Protein AF-0000000069428031 (afdb_homodimer)

pLDDT: mean 83.73, std 12.97, range [26.02, 97.75]

InterPro domains:
  IPR002048 EF-hand domain [PS50222] (59-94)
  IPR002048 EF-hand domain [PS50222] (95-130)
  IPR002048 EF-hand domain [SM00054] (27-55)
  IPR002048 EF-hand domain [SM00054] (63-91)
  IPR002048 EF-hand domain [SM00054] (99-127)
  IPR002048 EF-hand domain [cd00051] (31-86)
  IPR011992 EF-hand domain pair [SSF47473] (25-193)
  IPR018247 EF-Hand 1, calcium-binding site [PS00018] (72-84)
  IPR051581 Calcium-Binding Signalling family [PTHR34524] (12-194)

Organism: NCBI:txid2607531

Secondary structure (DSSP, 8-state):
-HHHHHHHHHHHHHHHHHTTGGGTHHHHHHHHHHH-TT-SSEE-HHHHHHHHHHTT----HHHHHHHHHHH-TT-SSSEEHHHHHHHHSPP--HHHHHHHHHHHHHH-TT-SSEE-HHHHHHHHHTS----HHHHTTSS-HHHHHHHHHHHHSPTT---S-EEHHHHHHHHHHHHTT---HHHHHHHHHHHTTPPP----/-HHHHHHHHHHHHHHHHHTTGGGTHHHHHHHHHHH-TT-SSEE-HHHHHHHHHHTT----HHHHHHHHHHH-TT-SSSEEHHHHHHHHSPP--HHHHHHHHHHHHHH-TT-SSEE-HHHHHHHHHTS----HHHHTTSS-HHHHHHHHHHHHSPTT---S-EEHHHHHHHHHHHHTT---HHHHHHHHHHHHTPPP----

Sequence (400 aa):
MEERAQKLIEFLRNECIKRGCTSGIKGLGLIFRSMDIDFSKRLCFDELKLGIQRYGIEISDSDLLILFNAIDIDNNKTIDFGEFMHKLRPPLTGIRLAVVKEAFQNLDVNNDTVIAVDDLKVFFANNAMEHPKYRSGEWTEEETLRNFLDGLDTPGCCDGKVTEEEFINYYAGVSATVEDSSYFDLMMRSTYKLPAKSTCMEERAQKLIEFLRNECIKRGCTSGIKGLGLIFRSMDIDFSKRLCFDELKLGIQRYGIEISDSDLLILFNAIDIDNNKTIDFGEFMHKLRPPLTGIRLAVVKEAFQNLDVNNDTVIAVDDLKVFFANNAMEHPKYRSGEWTEEETLRNFLDGLDTPGCCDGKVTEEEFINYYAGVSATVEDSSYFDLMMRSTYKLPAKSTC

Radius of gyration: 22.25 Å; Cα contacts (8 Å, |Δi|>4): 521; chains: 2; bounding box: 53×53×53 Å

Nearest PDB structures (foldseek):
  3e3r-assembly2_A-2  TM=5.924E-01  e=4.101E-12  Homo sapiens
  3e3r-assembly2_B  TM=5.518E-01  e=1.112E-11  Homo sapiens
  8g2z-assembly1_3C  TM=5.489E-01  e=3.370E-06  Tetrahymena thermophila CU428
  3dvk-assembly1_A  TM=4.492E-01  e=3.695E-05  Homo sapiens
  7vvd-assembly1_C  TM=4.413E-01  e=3.488E-04  Homo sapiens

Structure (mmCIF, N/CA/C/O backbone):
data_AF-0000000069428031-model_v1
#
loop_
_entity.id
_entity.type
_entity.pdbx_description
1 polymer 'Calcyphosin-like protein'
#
loop_
_atom_site.group_PDB
_atom_site.id
_atom_site.type_symbol
_atom_site.label_atom_id
_atom_site.label_alt_id
_atom_site.label_comp_id
_atom_site.label_asym_id
_atom_site.label_entity_id
_atom_site.label_seq_id
_atom_site.pdbx_PDB_ins_code
_atom_site.Cartn_x
_atom_site.Cartn_y
_atom_site.Cartn_z
_atom_site.occupancy
_atom_site.B_iso_or_equiv
_atom_site.auth_seq_id
_atom_site.auth_comp_id
_atom_site.auth_asym_id
_atom_site.auth_atom_id
_atom_site.pdbx_PDB_model_num
ATOM 1 N N . MET A 1 1 ? -12.969 3.996 28.688 1 53.69 1 MET A N 1
ATOM 2 C CA . MET A 1 1 ? -13.203 5.055 27.703 1 53.69 1 MET A CA 1
ATOM 3 C C . MET A 1 1 ? -12.219 4.957 26.547 1 53.69 1 MET A C 1
ATOM 5 O O . MET A 1 1 ? -12.617 5.035 25.391 1 53.69 1 MET A O 1
ATOM 9 N N . GLU A 1 2 ? -10.984 4.621 26.859 1 62.06 2 GLU A N 1
ATOM 10 C CA . GLU A 1 2 ? -9.93 4.527 25.859 1 62.06 2 GLU A CA 1
ATOM 11 C C . GLU A 1 2 ? -10.125 3.305 24.969 1 62.06 2 GLU A C 1
ATOM 13 O O . GLU A 1 2 ? -9.984 3.391 23.75 1 62.06 2 GLU A O 1
ATOM 18 N N . GLU A 1 3 ? -10.5 2.314 25.656 1 65.75 3 GLU A N 1
ATOM 19 C CA . GLU A 1 3 ? -10.719 1.09 24.906 1 65.75 3 GLU A CA 1
ATOM 20 C C . GLU A 1 3 ? -11.891 1.243 23.938 1 65.75 3 GLU A C 1
ATOM 22 O O . GLU A 1 3 ? -11.812 0.822 22.781 1 65.75 3 GLU A O 1
ATOM 27 N N . ARG A 1 4 ? -12.961 1.829 24.484 1 63.12 4 ARG A N 1
ATOM 28 C CA . ARG A 1 4 ? -14.133 2.061 23.641 1 63.12 4 ARG A CA 1
ATOM 29 C C . ARG A 1 4 ? -13.797 2.99 22.484 1 63.12 4 ARG A C 1
ATOM 31 O O . ARG A 1 4 ? -14.234 2.758 21.344 1 63.12 4 ARG A O 1
ATOM 38 N N . ALA A 1 5 ? -13.055 3.969 22.688 1 63.06 5 ALA A N 1
ATOM 39 C CA . ALA A 1 5 ? -12.602 4.898 21.656 1 63.06 5 ALA A CA 1
ATOM 40 C C . ALA A 1 5 ? -11.805 4.168 20.578 1 63.06 5 ALA A C 1
ATOM 42 O O . ALA A 1 5 ? -12 4.406 19.375 1 63.06 5 ALA A O 1
ATOM 43 N N . GLN A 1 6 ? -10.953 3.324 20.984 1 66.31 6 GLN A N 1
ATOM 44 C CA . GLN A 1 6 ? -10.133 2.574 20.031 1 66.31 6 GLN A CA 1
ATOM 45 C C . GLN A 1 6 ? -10.992 1.671 19.156 1 66.31 6 GLN A C 1
ATOM 47 O O . GLN A 1 6 ? -10.766 1.562 17.953 1 66.31 6 GLN A O 1
ATOM 52 N N . LYS A 1 7 ? -11.953 1.054 19.766 1 66.75 7 LYS A N 1
ATOM 53 C CA . LYS A 1 7 ? -12.867 0.197 19.016 1 66.75 7 LYS A CA 1
ATOM 54 C C . LYS A 1 7 ? -13.656 1.003 17.984 1 66.75 7 LYS A C 1
ATOM 56 O O . LYS A 1 7 ? -13.898 0.533 16.875 1 66.75 7 LYS A O 1
ATOM 61 N N . LEU A 1 8 ? -14.039 2.141 18.359 1 67.19 8 LEU A N 1
ATOM 62 C CA . LEU A 1 8 ? -14.805 3.008 17.469 1 67.19 8 LEU A CA 1
ATOM 63 C C . LEU A 1 8 ? -13.938 3.525 16.344 1 67.19 8 LEU A C 1
ATOM 65 O O . LEU A 1 8 ? -14.398 3.643 15.203 1 67.19 8 LEU A O 1
ATOM 69 N N . ILE A 1 9 ? -12.719 3.771 16.641 1 63.94 9 ILE A N 1
ATOM 70 C CA . ILE A 1 9 ? -11.773 4.203 15.617 1 63.94 9 ILE A CA 1
ATOM 71 C C . ILE A 1 9 ? -11.555 3.08 14.609 1 63.94 9 ILE A C 1
ATOM 73 O O . ILE A 1 9 ? -11.578 3.314 13.398 1 63.94 9 ILE A O 1
ATOM 77 N N . GLU A 1 10 ? -11.383 1.964 15.164 1 65.62 10 GLU A N 1
ATOM 78 C CA . GLU A 1 10 ? -11.219 0.808 14.289 1 65.62 10 GLU A CA 1
ATOM 79 C C . GLU A 1 10 ? -12.461 0.587 13.43 1 65.62 10 GLU A C 1
ATOM 81 O O . GLU A 1 10 ? -12.352 0.24 12.25 1 65.62 10 GLU A O 1
ATOM 86 N N . PHE A 1 11 ? -13.469 0.765 14.102 1 64.44 11 PHE A N 1
ATOM 87 C CA . PHE A 1 11 ? -14.734 0.648 13.383 1 64.44 11 PHE A CA 1
ATOM 88 C C . PHE A 1 11 ? -14.812 1.665 12.25 1 64.44 11 PHE A C 1
ATOM 90 O O . PHE A 1 11 ? -15.148 1.316 11.117 1 64.44 11 PHE A O 1
ATOM 97 N N . LEU A 1 12 ? -14.562 2.891 12.422 1 62.81 12 LEU A N 1
ATOM 98 C CA . LEU A 1 12 ? -14.594 3.945 11.414 1 62.81 12 LEU A CA 1
ATOM 99 C C . LEU A 1 12 ? -13.57 3.678 10.32 1 62.81 12 LEU A C 1
ATOM 101 O O . LEU A 1 12 ? -13.859 3.852 9.133 1 62.81 12 LEU A O 1
ATOM 105 N N . ARG A 1 13 ? -12.398 3.229 10.711 1 62.59 13 ARG A N 1
ATOM 106 C CA . ARG A 1 13 ? -11.367 2.875 9.742 1 62.59 13 ARG A CA 1
ATOM 107 C C . ARG A 1 13 ? -11.859 1.806 8.773 1 62.59 13 ARG A C 1
ATOM 109 O O . ARG A 1 13 ? -11.727 1.949 7.559 1 62.59 13 ARG A O 1
ATOM 116 N N . ASN A 1 14 ? -12.438 0.756 9.367 1 63.62 14 ASN A N 1
ATOM 117 C CA . ASN A 1 14 ? -12.938 -0.353 8.562 1 63.62 14 ASN A CA 1
ATOM 118 C C . ASN A 1 14 ? -14.023 0.102 7.594 1 63.62 14 ASN A C 1
ATOM 120 O O . ASN A 1 14 ? -14.07 -0.348 6.445 1 63.62 14 ASN A O 1
ATOM 124 N N . GLU A 1 15 ? -14.867 0.934 8.023 1 62.38 15 GLU A N 1
ATOM 125 C CA . GLU A 1 15 ? -15.93 1.453 7.16 1 62.38 15 GLU A CA 1
ATOM 126 C C . GLU A 1 15 ? -15.352 2.314 6.039 1 62.38 15 GLU A C 1
ATOM 128 O O . GLU A 1 15 ? -15.836 2.275 4.906 1 62.38 15 GLU A O 1
ATOM 133 N N . CYS A 1 16 ? -14.328 3.121 6.309 1 58.94 16 CYS A N 1
ATOM 134 C CA . CYS A 1 16 ? -13.672 3.953 5.305 1 58.94 16 CYS A CA 1
ATOM 135 C C . CYS A 1 16 ? -12.992 3.096 4.246 1 58.94 16 CYS A C 1
ATOM 137 O O . CYS A 1 16 ? -13.078 3.385 3.051 1 58.94 16 CYS A O 1
ATOM 139 N N . ILE A 1 17 ? -12.422 2.076 4.668 1 61.16 17 ILE A N 1
ATOM 140 C CA . ILE A 1 17 ? -11.727 1.164 3.768 1 61.16 17 ILE A CA 1
ATOM 141 C C . ILE A 1 17 ? -12.727 0.495 2.834 1 61.16 17 ILE A C 1
ATOM 143 O O . ILE A 1 17 ? -12.477 0.36 1.634 1 61.16 17 ILE A O 1
ATOM 147 N N . LYS A 1 18 ? -13.836 0.033 3.404 1 59.56 18 LYS A N 1
ATOM 148 C CA . LYS A 1 18 ? -14.891 -0.597 2.615 1 59.56 18 LYS A CA 1
ATOM 149 C C . LYS A 1 18 ? -15.359 0.323 1.49 1 59.56 18 LYS A C 1
ATOM 151 O O . LYS A 1 18 ? -15.734 -0.146 0.413 1 59.56 18 LYS A O 1
ATOM 156 N N . ARG A 1 19 ? -15.453 1.518 1.74 1 53.06 19 ARG A N 1
ATOM 157 C CA . ARG A 1 19 ? -16.094 2.451 0.813 1 53.06 19 ARG A CA 1
ATOM 158 C C . ARG A 1 19 ? -15.078 3 -0.186 1 53.06 19 ARG A C 1
ATOM 160 O O . ARG A 1 19 ? -15.422 3.803 -1.054 1 53.06 19 ARG A O 1
ATOM 167 N N . GLY A 1 20 ? -14.094 2.391 -0.373 1 47.22 20 GLY A N 1
ATOM 168 C CA . GLY A 1 20 ? -13.242 2.744 -1.499 1 47.22 20 GLY A CA 1
ATOM 169 C C . GLY A 1 20 ? -11.836 3.135 -1.085 1 47.22 20 GLY A C 1
ATOM 170 O O . GLY A 1 20 ? -11.102 3.74 -1.866 1 47.22 20 GLY A O 1
ATOM 171 N N . CYS A 1 21 ? -11.625 3.012 0.189 1 48.12 21 CYS A N 1
ATOM 172 C CA . CYS A 1 21 ? -10.25 3.459 0.419 1 48.12 21 CYS A CA 1
ATOM 173 C C . CYS A 1 21 ? -9.258 2.379 0.023 1 48.12 21 CYS A C 1
ATOM 175 O O . CYS A 1 21 ? -8.672 1.719 0.885 1 48.12 21 CYS A O 1
ATOM 177 N N . THR A 1 22 ? -9.742 1.709 -1.213 1 48.81 22 THR A N 1
ATOM 178 C CA . THR A 1 22 ? -8.75 0.807 -1.786 1 48.81 22 THR A CA 1
ATOM 179 C C . THR A 1 22 ? -7.387 1.492 -1.883 1 48.81 22 THR A C 1
ATOM 181 O O . THR A 1 22 ? -6.348 0.829 -1.854 1 48.81 22 THR A O 1
ATOM 184 N N . SER A 1 23 ? -7.602 2.791 -1.851 1 54.56 23 SER A N 1
ATOM 185 C CA . SER A 1 23 ? -6.379 3.521 -2.166 1 54.56 23 SER A CA 1
ATOM 186 C C . SER A 1 23 ? -5.598 3.869 -0.902 1 54.56 23 SER A C 1
ATOM 188 O O . SER A 1 23 ? -4.824 4.828 -0.888 1 54.56 23 SER A O 1
ATOM 190 N N . GLY A 1 24 ? -6.031 3.078 0.132 1 62.06 24 GLY A N 1
ATOM 191 C CA . GLY A 1 24 ? -5.227 3.328 1.316 1 62.06 24 GLY A CA 1
ATOM 192 C C . GLY A 1 24 ? -5.453 4.703 1.913 1 62.06 24 GLY A C 1
ATOM 193 O O . GLY A 1 24 ? -6.594 5.086 2.191 1 62.06 24 GLY A O 1
ATOM 194 N N . ILE A 1 25 ? -4.43 5.457 1.99 1 70.44 25 ILE A N 1
ATOM 195 C CA . ILE A 1 25 ? -4.367 6.758 2.641 1 70.44 25 ILE A CA 1
ATOM 196 C C . ILE A 1 25 ? -5.117 7.793 1.804 1 70.44 25 ILE A C 1
ATOM 198 O O . ILE A 1 25 ? -5.73 8.711 2.348 1 70.44 25 ILE A O 1
ATOM 202 N N . LYS A 1 26 ? -5.18 7.68 0.528 1 74.5 26 LYS A N 1
ATOM 203 C CA . LYS A 1 26 ? -5.891 8.609 -0.344 1 74.5 26 LYS A CA 1
ATOM 204 C C . LYS A 1 26 ? -7.398 8.547 -0.105 1 74.5 26 LYS A C 1
ATOM 206 O O . LYS A 1 26 ? -8.078 9.57 -0.111 1 74.5 26 LYS A O 1
ATOM 211 N N . GLY A 1 27 ? -7.859 7.355 0.091 1 76.31 27 GLY A N 1
ATOM 212 C CA . GLY A 1 27 ? -9.266 7.176 0.401 1 76.31 27 GLY A CA 1
ATOM 213 C C . GLY A 1 27 ? -9.703 7.914 1.654 1 76.31 27 GLY A C 1
ATOM 214 O O . GLY A 1 27 ? -10.766 8.531 1.679 1 76.31 27 GLY A O 1
ATOM 215 N N . LEU A 1 28 ? -8.836 7.879 2.639 1 79.62 28 LEU A N 1
ATOM 216 C CA . LEU A 1 28 ? -9.148 8.578 3.881 1 79.62 28 LEU A CA 1
ATOM 217 C C . LEU A 1 28 ? -9.242 10.086 3.65 1 79.62 28 LEU A C 1
ATOM 219 O O . LEU A 1 28 ? -10.094 10.758 4.23 1 79.62 28 LEU A O 1
ATOM 223 N N . GLY A 1 29 ? -8.367 10.617 2.836 1 80.56 29 GLY A N 1
ATOM 224 C CA . GLY A 1 29 ? -8.43 12.023 2.496 1 80.56 29 GLY A CA 1
ATOM 225 C C . GLY A 1 29 ? -9.727 12.422 1.812 1 80.56 29 GLY A C 1
ATOM 226 O O . GLY A 1 29 ? -10.312 13.461 2.127 1 80.56 29 GLY A O 1
ATOM 227 N N . LEU A 1 30 ? -10.141 11.656 0.892 1 78 30 LEU A N 1
ATOM 228 C CA . LEU A 1 30 ? -11.375 11.914 0.163 1 78 30 LEU A CA 1
ATOM 229 C C . LEU A 1 30 ? -12.578 11.867 1.1 1 78 30 LEU A C 1
ATOM 231 O O . LEU A 1 30 ? -13.492 12.688 0.985 1 78 30 LEU A O 1
ATOM 235 N N . ILE A 1 31 ? -12.562 10.938 1.997 1 80.19 31 ILE A N 1
ATOM 236 C CA . ILE A 1 31 ? -13.641 10.812 2.973 1 80.19 31 ILE A CA 1
ATOM 237 C C . ILE A 1 31 ? -13.695 12.07 3.846 1 80.19 31 ILE A C 1
ATOM 239 O O . ILE A 1 31 ? -14.773 12.633 4.066 1 80.19 31 ILE A O 1
ATOM 243 N N . PHE A 1 32 ? -12.609 12.5 4.316 1 86.25 32 PHE A N 1
ATOM 244 C CA . PHE A 1 32 ? -12.547 13.719 5.117 1 86.25 32 PHE A CA 1
ATOM 245 C C . PHE A 1 32 ? -13.164 14.891 4.367 1 86.25 32 PHE A C 1
ATOM 247 O O . PHE A 1 32 ? -13.984 15.625 4.922 1 86.25 32 PHE A O 1
ATOM 254 N N . ARG A 1 33 ? -12.766 15.008 3.143 1 85.5 33 ARG A N 1
ATOM 255 C CA . ARG A 1 33 ? -13.234 16.125 2.326 1 85.5 33 ARG A CA 1
ATOM 256 C C . ARG A 1 33 ? -14.742 16.031 2.088 1 85.5 33 ARG A C 1
ATOM 258 O O . ARG A 1 33 ? -15.43 17.047 2.045 1 85.5 33 ARG A O 1
ATOM 265 N N . SER A 1 34 ? -15.148 14.891 1.905 1 85.25 34 SER A N 1
ATOM 266 C CA . SER A 1 34 ? -16.578 14.695 1.668 1 85.25 34 SER A CA 1
ATOM 267 C C . SER A 1 34 ? -17.391 15.047 2.902 1 85.25 34 SER A C 1
ATOM 269 O O . SER A 1 34 ? -18.562 15.422 2.789 1 85.25 34 SER A O 1
ATOM 271 N N . MET A 1 35 ? -16.828 14.914 4.023 1 87.88 35 MET A N 1
ATOM 272 C CA . MET A 1 35 ? -17.516 15.219 5.27 1 87.88 35 MET A CA 1
ATOM 273 C C . MET A 1 35 ? -17.469 16.719 5.57 1 87.88 35 MET A C 1
ATOM 275 O O . MET A 1 35 ? -18.312 17.234 6.309 1 87.88 35 MET A O 1
ATOM 279 N N . ASP A 1 36 ? -16.422 17.312 5.121 1 92.25 36 ASP A N 1
ATOM 280 C CA . ASP A 1 36 ? -16.234 18.75 5.34 1 92.25 36 ASP A CA 1
ATOM 281 C C . ASP A 1 36 ? -17.188 19.562 4.465 1 92.25 36 ASP A C 1
ATOM 283 O O . ASP A 1 36 ? -16.766 20.203 3.498 1 92.25 36 ASP A O 1
ATOM 287 N N . ILE A 1 37 ? -18.391 19.797 4.879 1 93.25 37 ILE A N 1
ATOM 288 C CA . ILE A 1 37 ? -19.484 20.344 4.086 1 93.25 37 ILE A CA 1
ATOM 289 C C . ILE A 1 37 ? -19.266 21.844 3.891 1 93.25 37 ILE A C 1
ATOM 291 O O . ILE A 1 37 ? -19.578 22.391 2.828 1 93.25 37 ILE A O 1
ATOM 295 N N . ASP A 1 38 ? -18.734 22.5 4.852 1 94.19 38 ASP A N 1
ATOM 296 C CA . ASP A 1 38 ? -18.609 23.953 4.734 1 94.19 38 ASP A CA 1
ATOM 297 C C . ASP A 1 38 ? -17.234 24.344 4.227 1 94.19 38 ASP A C 1
ATOM 299 O O . ASP A 1 38 ? -16.875 25.516 4.23 1 94.19 38 ASP A O 1
ATOM 303 N N . PHE A 1 39 ? -16.391 23.406 3.973 1 90.88 39 PHE A N 1
ATOM 304 C CA . PHE A 1 39 ? -15.086 23.594 3.357 1 90.88 39 PHE A CA 1
ATOM 305 C C . PHE A 1 39 ? -14.172 24.406 4.273 1 90.88 39 PHE A C 1
ATOM 307 O O . PHE A 1 39 ? -13.391 25.234 3.803 1 90.88 39 PHE A O 1
ATOM 314 N N . SER A 1 40 ? -14.297 24.172 5.574 1 93.81 40 SER A N 1
ATOM 315 C CA . SER A 1 40 ? -13.477 24.875 6.555 1 93.81 40 SER A CA 1
ATOM 316 C C . SER A 1 40 ? -12.133 24.188 6.754 1 93.81 40 SER A C 1
ATOM 318 O O . SER A 1 40 ? -11.273 24.688 7.473 1 93.81 40 SER A O 1
ATOM 320 N N . LYS A 1 41 ? -11.969 22.922 6.215 1 90.62 41 LYS A N 1
ATOM 321 C CA . LYS A 1 41 ? -10.797 22.062 6.387 1 90.62 41 LYS A CA 1
ATOM 322 C C . LYS A 1 41 ? -10.766 21.453 7.781 1 90.62 41 LYS A C 1
ATOM 324 O O . LYS A 1 41 ? -9.719 20.969 8.227 1 90.62 41 LYS A O 1
ATOM 329 N N . ARG A 1 42 ? -11.906 21.547 8.391 1 95.12 42 ARG A N 1
ATOM 330 C CA . ARG A 1 42 ? -12.125 20.906 9.688 1 95.12 42 ARG A CA 1
ATOM 331 C C . ARG A 1 42 ? -13.508 20.266 9.758 1 95.12 42 ARG A C 1
ATOM 333 O O . ARG A 1 42 ? -14.406 20.641 9 1 95.12 42 ARG A O 1
ATOM 340 N N . LEU A 1 43 ? -13.633 19.328 10.664 1 95.44 43 LEU A N 1
ATOM 341 C CA . LEU A 1 43 ? -14.93 18.703 10.898 1 95.44 43 LEU A CA 1
ATOM 342 C C . LEU A 1 43 ? -15.469 19.062 12.281 1 95.44 43 LEU A C 1
ATOM 344 O O . LEU A 1 43 ? -14.781 18.875 13.289 1 95.44 43 LEU A O 1
ATOM 348 N N . CYS A 1 44 ? -16.562 19.672 12.273 1 96.81 44 CYS A N 1
ATOM 349 C CA . CYS A 1 44 ? -17.266 19.812 13.539 1 96.81 44 CYS A CA 1
ATOM 350 C C . CYS A 1 44 ? -18.031 18.531 13.875 1 96.81 44 CYS A C 1
ATOM 352 O O . CYS A 1 44 ? -18.078 17.594 13.07 1 96.81 44 CYS A O 1
ATOM 354 N N . PHE A 1 45 ? -18.609 18.531 15.047 1 95.44 45 PHE A N 1
ATOM 355 C CA . PHE A 1 45 ? -19.328 17.328 15.508 1 95.44 45 PHE A CA 1
ATOM 356 C C . PHE A 1 45 ? -20.453 16.969 14.555 1 95.44 45 PHE A C 1
ATOM 358 O O . PHE A 1 45 ? -20.609 15.797 14.195 1 95.44 45 PHE A O 1
ATOM 365 N N . ASP A 1 46 ? -21.156 17.922 14.148 1 95.56 46 ASP A N 1
ATOM 366 C CA . ASP A 1 46 ? -22.312 17.688 13.273 1 95.56 46 ASP A CA 1
ATOM 367 C C . ASP A 1 46 ? -21.875 17.141 11.922 1 95.56 46 ASP A C 1
ATOM 369 O O . ASP A 1 46 ? -22.547 16.297 11.336 1 95.56 46 ASP A O 1
ATOM 373 N N . GLU A 1 47 ? -20.812 17.641 11.422 1 94.75 47 GLU A N 1
ATOM 374 C CA . GLU A 1 47 ? -20.297 17.156 10.148 1 94.75 47 GLU A CA 1
ATOM 375 C C . GLU A 1 47 ? -19.844 15.703 10.242 1 94.75 47 GLU A C 1
ATOM 377 O O . GLU A 1 47 ? -20.094 14.914 9.328 1 94.75 47 GLU A O 1
ATOM 382 N N . LEU A 1 48 ? -19.172 15.461 11.328 1 91.62 48 LEU A N 1
ATOM 383 C CA . LEU A 1 48 ? -18.781 14.07 11.539 1 91.62 48 LEU A CA 1
ATOM 384 C C . LEU A 1 48 ? -20 13.164 11.625 1 91.62 48 LEU A C 1
ATOM 386 O O . LEU A 1 48 ? -20.031 12.094 11.008 1 91.62 48 LEU A O 1
ATOM 390 N N . LYS A 1 49 ? -20.938 13.602 12.367 1 91 49 LYS A N 1
ATOM 391 C CA . LYS A 1 49 ? -22.172 12.844 12.531 1 91 49 LYS A CA 1
ATOM 392 C C . LYS A 1 49 ? -22.844 12.594 11.188 1 91 49 LYS A C 1
ATOM 394 O O . LYS A 1 49 ? -23.203 11.461 10.859 1 91 49 LYS A O 1
ATOM 399 N N . LEU A 1 50 ? -23.031 13.609 10.445 1 90.75 50 LEU A N 1
ATOM 400 C CA . LEU A 1 50 ? -23.672 13.508 9.141 1 90.75 50 LEU A CA 1
ATOM 401 C C . LEU A 1 50 ? -22.891 12.578 8.219 1 90.75 50 LEU A C 1
ATOM 403 O O . LEU A 1 50 ? -23.484 11.789 7.48 1 90.75 50 LEU A O 1
ATOM 407 N N . GLY A 1 51 ? -21.609 12.766 8.227 1 84.44 51 GLY A N 1
ATOM 408 C CA . GLY A 1 51 ? -20.766 11.914 7.406 1 84.44 51 GLY A CA 1
ATOM 409 C C . GLY A 1 51 ? -20.906 10.438 7.727 1 84.44 51 GLY A C 1
ATOM 410 O O . GLY A 1 51 ? -21.047 9.609 6.824 1 84.44 51 GLY A O 1
ATOM 411 N N . ILE A 1 52 ? -20.906 10.148 8.977 1 81.06 52 ILE A N 1
ATOM 412 C CA . ILE A 1 52 ? -21 8.773 9.438 1 81.06 52 ILE A CA 1
ATOM 413 C C . ILE A 1 52 ? -22.375 8.211 9.078 1 81.06 52 ILE A C 1
ATOM 415 O O . ILE A 1 52 ? -22.5 7.078 8.609 1 81.06 52 ILE A O 1
ATOM 419 N N . GLN A 1 53 ? -23.344 8.984 9.211 1 82.5 53 GLN A N 1
ATOM 420 C CA . GLN A 1 53 ? -24.703 8.586 8.859 1 82.5 53 GLN A CA 1
ATOM 421 C C . GLN A 1 53 ? -24.844 8.336 7.363 1 82.5 53 GLN A C 1
ATOM 423 O O . GLN A 1 53 ? -25.531 7.398 6.945 1 82.5 53 GLN A O 1
ATOM 428 N N . ARG A 1 54 ? -24.266 9.227 6.605 1 80.62 54 ARG A N 1
ATOM 429 C CA . ARG A 1 54 ? -24.297 9.086 5.156 1 80.62 54 ARG A CA 1
ATOM 430 C C . ARG A 1 54 ? -23.734 7.73 4.723 1 80.62 54 ARG A C 1
ATOM 432 O O . ARG A 1 54 ? -24.156 7.176 3.703 1 80.62 54 ARG A O 1
ATOM 439 N N . TYR A 1 55 ? -22.875 7.223 5.48 1 71.38 55 TYR A N 1
ATOM 440 C CA . TYR A 1 55 ? -22.266 5.938 5.156 1 71.38 55 TYR A CA 1
ATOM 441 C C . TYR A 1 55 ? -23.078 4.789 5.738 1 71.38 55 TYR A C 1
ATOM 443 O O . TYR A 1 55 ? -22.656 3.629 5.672 1 71.38 55 TYR A O 1
ATOM 451 N N . GLY A 1 56 ? -24.141 5.047 6.367 1 74.19 56 GLY A N 1
ATOM 452 C CA . GLY A 1 56 ? -25.062 4.031 6.863 1 74.19 56 GLY A CA 1
ATOM 453 C C . GLY A 1 56 ? -24.609 3.42 8.18 1 74.19 56 GLY A C 1
ATOM 454 O O . GLY A 1 56 ? -25.031 2.314 8.531 1 74.19 56 GLY A O 1
ATOM 455 N N . ILE A 1 57 ? -23.781 4.035 8.789 1 70.94 57 ILE A N 1
ATOM 456 C CA . ILE A 1 57 ? -23.297 3.525 10.062 1 70.94 57 ILE A CA 1
ATOM 457 C C . ILE A 1 57 ? -24.203 3.992 11.195 1 70.94 57 ILE A C 1
ATOM 459 O O . ILE A 1 57 ? -24.516 5.18 11.297 1 70.94 57 ILE A O 1
ATOM 463 N N . GLU A 1 58 ? -24.625 3.016 11.938 1 79.94 58 GLU A N 1
ATOM 464 C CA . GLU A 1 58 ? -25.422 3.338 13.125 1 79.94 58 GLU A CA 1
ATOM 465 C C . GLU A 1 58 ? -24.531 3.449 14.367 1 79.94 58 GLU A C 1
ATOM 467 O O . GLU A 1 58 ? -23.891 2.479 14.758 1 79.94 58 GLU A O 1
ATOM 472 N N . ILE A 1 59 ? -24.484 4.598 14.914 1 78.44 59 ILE A N 1
ATOM 473 C CA . ILE A 1 59 ? -23.688 4.879 16.109 1 78.44 59 ILE A CA 1
ATOM 474 C C . ILE A 1 59 ? -24.453 5.816 17.031 1 78.44 59 ILE A C 1
ATOM 476 O O . ILE A 1 59 ? -25.109 6.754 16.562 1 78.44 59 ILE A O 1
ATOM 480 N N . SER A 1 60 ? -24.453 5.496 18.328 1 86.56 60 SER A N 1
ATOM 481 C CA . SER A 1 60 ? -25.125 6.371 19.281 1 86.56 60 SER A CA 1
ATOM 482 C C . SER A 1 60 ? -24.422 7.719 19.391 1 86.56 60 SER A C 1
ATOM 484 O O . SER A 1 60 ? -23.219 7.82 19.109 1 86.56 60 SER A O 1
ATOM 486 N N . ASP A 1 61 ? -25.203 8.719 19.828 1 86.56 61 ASP A N 1
ATOM 487 C CA . ASP A 1 61 ? -24.625 10.039 20.031 1 86.56 61 ASP A CA 1
ATOM 488 C C . ASP A 1 61 ? -23.5 9.992 21.078 1 86.56 61 ASP A C 1
ATOM 490 O O . ASP A 1 61 ? -22.516 10.719 20.969 1 86.56 61 ASP A O 1
ATOM 494 N N . SER A 1 62 ? -23.734 9.242 22.031 1 89.94 62 SER A N 1
ATOM 495 C CA . SER A 1 62 ? -22.719 9.109 23.078 1 89.94 62 SER A CA 1
ATOM 496 C C . SER A 1 62 ? -21.422 8.523 22.516 1 89.94 62 SER A C 1
ATOM 498 O O . SER A 1 62 ? -20.328 9.023 22.797 1 89.94 62 SER A O 1
ATOM 500 N N . ASP A 1 63 ? -21.531 7.473 21.688 1 84 63 ASP A N 1
ATOM 501 C CA . ASP A 1 63 ? -20.359 6.855 21.078 1 84 63 ASP A CA 1
ATOM 502 C C . ASP A 1 63 ? -19.703 7.812 20.078 1 84 63 ASP A C 1
ATOM 504 O O . ASP A 1 63 ? -18.469 7.859 19.984 1 84 63 ASP A O 1
ATOM 508 N N . LEU A 1 64 ? -20.516 8.492 19.438 1 86.44 64 LEU A N 1
ATOM 509 C CA . LEU A 1 64 ? -19.984 9.461 18.484 1 86.44 64 LEU A CA 1
ATOM 510 C C . LEU A 1 64 ? -19.188 10.547 19.188 1 86.44 64 LEU A C 1
ATOM 512 O O . LEU A 1 64 ? -18.172 11.016 18.672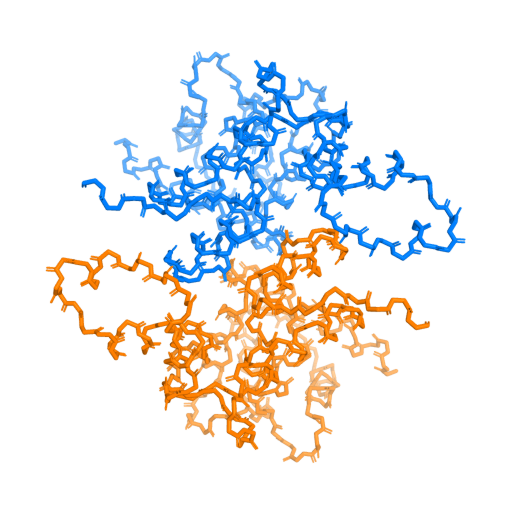 1 86.44 64 LEU A O 1
ATOM 516 N N . LEU A 1 65 ? -19.719 10.953 20.266 1 89 65 LEU A N 1
ATOM 517 C CA . LEU A 1 65 ? -19.016 11.969 21.047 1 89 65 LEU A CA 1
ATOM 518 C C . LEU A 1 65 ? -17.672 11.438 21.516 1 89 65 LEU A C 1
ATOM 520 O O . LEU A 1 65 ? -16.672 12.164 21.5 1 89 65 LEU A O 1
ATOM 524 N N . ILE A 1 66 ? -17.641 10.219 21.922 1 87.69 66 ILE A N 1
ATOM 525 C CA . ILE A 1 66 ? -16.391 9.578 22.328 1 87.69 66 ILE A CA 1
ATOM 526 C C . ILE A 1 66 ? -15.414 9.555 21.156 1 87.69 66 ILE A C 1
ATOM 528 O O . ILE A 1 66 ? -14.242 9.906 21.312 1 87.69 66 ILE A O 1
ATOM 532 N N . LEU A 1 67 ? -15.922 9.133 20.047 1 87.19 67 LEU A N 1
ATOM 533 C CA . LEU A 1 67 ? -15.125 9.07 18.828 1 87.19 67 LEU A CA 1
ATOM 534 C C . LEU A 1 67 ? -14.586 10.453 18.453 1 87.19 67 LEU A C 1
ATOM 536 O O . LEU A 1 67 ? -13.391 10.602 18.172 1 87.19 67 LEU A O 1
ATOM 540 N N . PHE A 1 68 ? -15.461 11.422 18.484 1 89.62 68 PHE A N 1
ATOM 541 C CA . PHE A 1 68 ? -15.102 12.789 18.156 1 89.62 68 PHE A CA 1
ATOM 542 C C . PHE A 1 68 ? -13.992 13.305 19.062 1 89.62 68 PHE A C 1
ATOM 544 O O . PHE A 1 68 ? -13 13.852 18.594 1 89.62 68 PHE A O 1
ATOM 551 N N . ASN A 1 69 ? -14.117 13.055 20.25 1 91.62 69 ASN A N 1
ATOM 552 C CA . ASN A 1 69 ? -13.141 13.531 21.234 1 91.62 69 ASN A CA 1
ATOM 553 C C . ASN A 1 69 ? -11.812 12.797 21.109 1 91.62 69 ASN A C 1
ATOM 555 O O . ASN A 1 69 ? -10.75 13.383 21.344 1 91.62 69 ASN A O 1
ATOM 559 N N . ALA A 1 70 ? -11.914 11.586 20.734 1 88.25 70 ALA A N 1
ATOM 560 C CA . ALA A 1 70 ? -10.703 10.789 20.547 1 88.25 70 ALA A CA 1
ATOM 561 C C . ALA A 1 70 ? -9.891 11.305 19.359 1 88.25 70 ALA A C 1
ATOM 563 O O . ALA A 1 70 ? -8.656 11.227 19.359 1 88.25 70 ALA A O 1
ATOM 564 N N . ILE A 1 71 ? -10.578 11.805 18.422 1 88.62 71 ILE A N 1
ATOM 565 C CA . ILE A 1 71 ? -9.906 12.266 17.219 1 88.62 71 ILE A CA 1
ATOM 566 C C . ILE A 1 71 ? -9.445 13.711 17.406 1 88.62 71 ILE A C 1
ATOM 568 O O . ILE A 1 71 ? -8.391 14.102 16.906 1 88.62 71 ILE A O 1
ATOM 572 N N . ASP A 1 72 ? -10.273 14.461 18.125 1 92.69 72 ASP A N 1
ATOM 573 C CA . ASP A 1 72 ? -9.945 15.852 18.406 1 92.69 72 ASP A CA 1
ATOM 574 C C . ASP A 1 72 ? -8.828 15.945 19.453 1 92.69 72 ASP A C 1
ATOM 576 O O . ASP A 1 72 ? -9.078 16.312 20.609 1 92.69 72 ASP A O 1
ATOM 580 N N . ILE A 1 73 ? -7.676 15.859 19.047 1 90.62 73 ILE A N 1
ATOM 581 C CA . ILE A 1 73 ? -6.512 15.688 19.906 1 90.62 73 ILE A CA 1
ATOM 582 C C . ILE A 1 73 ? -6.262 16.969 20.703 1 90.62 73 ILE A C 1
ATOM 584 O O . ILE A 1 73 ? -5.938 16.922 21.891 1 90.62 73 ILE A O 1
ATOM 588 N N . ASP A 1 74 ? -6.379 18.078 20.062 1 94.38 74 ASP A N 1
ATOM 589 C CA . ASP A 1 74 ? -6.074 19.328 20.781 1 94.38 74 ASP A CA 1
ATOM 590 C C . ASP A 1 74 ? -7.305 19.859 21.5 1 94.38 74 ASP A C 1
ATOM 592 O O . ASP A 1 74 ? -7.262 20.953 22.078 1 94.38 74 ASP A O 1
ATOM 596 N N . ASN A 1 75 ? -8.391 19.266 21.344 1 94.75 75 ASN A N 1
ATOM 597 C CA . ASN A 1 75 ? -9.625 19.547 22.078 1 94.75 75 ASN A CA 1
ATOM 598 C C . ASN A 1 75 ? -10.172 20.922 21.75 1 94.75 75 ASN A C 1
ATOM 600 O O . ASN A 1 75 ? -10.57 21.672 22.656 1 94.75 75 ASN A O 1
ATOM 604 N N . ASN A 1 76 ? -10.117 21.328 20.547 1 96.75 76 ASN A N 1
ATOM 605 C CA . ASN A 1 76 ? -10.648 22.625 20.172 1 96.75 76 ASN A CA 1
ATOM 606 C C . ASN A 1 76 ? -12.016 22.5 19.5 1 96.75 76 ASN A C 1
ATOM 608 O O . ASN A 1 76 ? -12.453 23.406 18.781 1 96.75 76 ASN A O 1
ATOM 612 N N . LYS A 1 77 ? -12.617 21.312 19.578 1 95.81 77 LYS A N 1
ATOM 613 C CA . LYS A 1 77 ? -13.992 21.016 19.188 1 95.81 77 LYS A CA 1
ATOM 614 C C . LYS A 1 77 ? -14.133 20.891 17.672 1 95.81 77 LYS A C 1
ATOM 616 O O . LYS A 1 77 ? -15.242 20.953 17.141 1 95.81 77 LYS A O 1
ATOM 621 N N . THR A 1 78 ? -13.094 20.781 17.031 1 96.88 78 THR A N 1
ATOM 622 C CA . THR A 1 78 ? -13.078 20.453 15.617 1 96.88 78 THR A CA 1
ATOM 623 C C . THR A 1 78 ? -11.969 19.438 15.312 1 96.88 78 THR A C 1
ATOM 625 O O . THR A 1 78 ? -11.031 19.297 16.094 1 96.88 78 THR A O 1
ATOM 628 N N . ILE A 1 79 ? -12.109 18.703 14.297 1 93.88 79 ILE A N 1
ATOM 629 C CA . ILE A 1 79 ? -11.109 17.75 13.828 1 93.88 79 ILE A CA 1
ATOM 630 C C . ILE A 1 79 ? -10.477 18.266 12.539 1 93.88 79 ILE A C 1
ATOM 632 O O . ILE A 1 79 ? -11.164 18.438 11.531 1 93.88 79 ILE A O 1
ATOM 636 N N . ASP A 1 80 ? -9.242 18.531 12.617 1 93.62 80 ASP A N 1
ATOM 637 C CA . ASP A 1 80 ? -8.578 18.906 11.367 1 93.62 80 ASP A CA 1
ATOM 638 C C . ASP A 1 80 ? -8.086 17.672 10.625 1 93.62 80 ASP A C 1
ATOM 640 O O . ASP A 1 80 ? -8.211 16.547 11.117 1 93.62 80 ASP A O 1
ATOM 644 N N . PHE A 1 81 ? -7.543 17.922 9.461 1 88.75 81 PHE A N 1
ATOM 645 C CA . PHE A 1 81 ? -7.117 16.828 8.602 1 88.75 81 PHE A CA 1
ATOM 646 C C . PHE A 1 81 ? -6.008 16.016 9.258 1 88.75 81 PHE A C 1
ATOM 648 O O . PHE A 1 81 ? -6.008 14.789 9.188 1 88.75 81 PHE A O 1
ATOM 655 N N . GLY A 1 82 ? -5.078 16.719 9.82 1 88.12 82 GLY A N 1
ATOM 656 C CA . GLY A 1 82 ? -3.988 16.047 10.508 1 88.12 82 GLY A CA 1
ATOM 657 C C . GLY A 1 82 ? -4.461 15.117 11.609 1 88.12 82 GLY A C 1
ATOM 658 O O . GLY A 1 82 ? -3.998 13.984 11.711 1 88.12 82 GLY A O 1
ATOM 659 N N . GLU A 1 83 ? -5.375 15.578 12.43 1 88.94 83 GLU A N 1
ATOM 660 C CA . GLU A 1 83 ? -5.941 14.773 13.508 1 88.94 83 GLU A CA 1
ATOM 661 C C . GLU A 1 83 ? -6.688 13.562 12.945 1 88.94 83 GLU A C 1
ATOM 663 O O . GLU A 1 83 ? -6.547 12.445 13.461 1 88.94 83 GLU A O 1
ATOM 668 N N . PHE A 1 84 ? -7.441 13.852 11.945 1 87.75 84 PHE A N 1
ATOM 669 C CA . PHE A 1 84 ? -8.211 12.805 11.281 1 87.75 84 PHE A CA 1
ATOM 670 C C . PHE A 1 84 ? -7.289 11.695 10.781 1 87.75 84 PHE A C 1
ATOM 672 O O . PHE A 1 84 ? -7.496 10.523 11.094 1 87.75 84 PHE A O 1
ATOM 679 N N . MET A 1 85 ? -6.254 12.078 10.102 1 85.44 85 MET A N 1
ATOM 680 C CA . MET A 1 85 ? -5.324 11.109 9.516 1 85.44 85 MET A CA 1
ATOM 681 C C . MET A 1 85 ? -4.543 10.383 10.602 1 85.44 85 MET A C 1
ATOM 683 O O . MET A 1 85 ? -4.352 9.172 10.531 1 85.44 85 MET A O 1
ATOM 687 N N . HIS A 1 86 ? -4.195 11.109 11.539 1 85.75 86 HIS A N 1
ATOM 688 C CA . HIS A 1 86 ? -3.391 10.555 12.617 1 85.75 86 HIS A CA 1
ATOM 689 C C . HIS A 1 86 ? -4.102 9.383 13.289 1 85.75 86 HIS A C 1
ATOM 691 O O . HIS A 1 86 ? -3.469 8.383 13.648 1 85.75 86 HIS A O 1
ATOM 697 N N . LYS A 1 87 ? -5.34 9.461 13.438 1 83.06 87 LYS A N 1
ATOM 698 C CA . LYS A 1 87 ? -6.094 8.445 14.18 1 83.06 87 LYS A CA 1
ATOM 699 C C . LYS A 1 87 ? -6.551 7.324 13.25 1 83.06 87 LYS A C 1
ATOM 701 O O . LYS A 1 87 ? -6.711 6.184 13.688 1 83.06 87 LYS A O 1
ATOM 706 N N . LEU A 1 88 ? -6.676 7.715 12.008 1 82.25 88 LEU A N 1
ATOM 707 C CA . LEU A 1 88 ? -7.375 6.754 11.164 1 82.25 88 LEU A CA 1
ATOM 708 C C . LEU A 1 88 ? -6.402 6.066 10.211 1 82.25 88 LEU A C 1
ATOM 710 O O . LEU A 1 88 ? -6.715 5.012 9.648 1 82.25 88 LEU A O 1
ATOM 714 N N . ARG A 1 89 ? -5.203 6.688 9.977 1 81.31 89 ARG A N 1
ATOM 715 C CA . ARG A 1 89 ? -4.258 6.023 9.086 1 81.31 89 ARG A CA 1
ATOM 716 C C . ARG A 1 89 ? -3.779 4.703 9.672 1 81.31 89 ARG A C 1
ATOM 718 O O . ARG A 1 89 ? -3.859 4.492 10.891 1 81.31 89 ARG A O 1
ATOM 725 N N . PRO A 1 90 ? -3.268 3.803 8.75 1 78.5 90 PRO A N 1
ATOM 726 C CA . PRO A 1 90 ? -2.643 2.598 9.305 1 78.5 90 PRO A CA 1
ATOM 727 C C . PRO A 1 90 ? -1.503 2.914 10.266 1 78.5 90 PRO A C 1
ATOM 729 O O . PRO A 1 90 ? -0.744 3.859 10.047 1 78.5 90 PRO A O 1
ATOM 732 N N . PRO A 1 91 ? -1.433 2.152 11.297 1 81.12 91 PRO A N 1
ATOM 733 C CA . PRO A 1 91 ? -0.394 2.42 12.289 1 81.12 91 PRO A CA 1
ATOM 734 C C . PRO A 1 91 ? 1.016 2.186 11.75 1 81.12 91 PRO A C 1
ATOM 736 O O . PRO A 1 91 ? 1.231 1.266 10.961 1 81.12 91 PRO A O 1
ATOM 739 N N . LEU A 1 92 ? 1.908 3.021 12.156 1 86.19 92 LEU A N 1
ATOM 740 C CA . LEU A 1 92 ? 3.338 2.863 11.914 1 86.19 92 LEU A CA 1
ATOM 741 C C . LEU A 1 92 ? 4.07 2.482 13.195 1 86.19 92 LEU A C 1
ATOM 743 O O . LEU A 1 92 ? 3.986 3.195 14.195 1 86.19 92 LEU A O 1
ATOM 747 N N . THR A 1 93 ? 4.699 1.325 13.188 1 89.12 93 THR A N 1
ATOM 748 C CA . THR A 1 93 ? 5.496 0.947 14.344 1 89.12 93 THR A CA 1
ATOM 749 C C . THR A 1 93 ? 6.602 1.968 14.594 1 89.12 93 THR A C 1
ATOM 751 O O . THR A 1 93 ? 6.906 2.787 13.727 1 89.12 93 THR A O 1
ATOM 754 N N . GLY A 1 94 ? 7.184 1.901 15.797 1 90.94 94 GLY A N 1
ATOM 755 C CA . GLY A 1 94 ? 8.242 2.83 16.156 1 90.94 94 GLY A CA 1
ATOM 756 C C . GLY A 1 94 ? 9.414 2.811 15.188 1 90.94 94 GLY A C 1
ATOM 757 O O . GLY A 1 94 ? 9.898 3.863 14.773 1 90.94 94 GLY A O 1
ATOM 758 N N . ILE A 1 95 ? 9.836 1.611 14.812 1 90.12 95 ILE A N 1
ATOM 759 C CA . ILE A 1 95 ? 10.992 1.468 13.945 1 90.12 95 ILE A CA 1
ATOM 760 C C . ILE A 1 95 ? 10.672 2.027 12.562 1 90.12 95 ILE A C 1
ATOM 762 O O . ILE A 1 95 ? 11.5 2.693 11.938 1 90.12 95 ILE A O 1
ATOM 766 N N . ARG A 1 96 ? 9.422 1.779 12.086 1 94.56 96 ARG A N 1
ATOM 767 C CA . ARG A 1 96 ? 9.031 2.275 10.773 1 94.56 96 ARG A CA 1
ATOM 768 C C . ARG A 1 96 ? 8.883 3.793 10.781 1 94.56 96 ARG A C 1
ATOM 770 O O . ARG A 1 96 ? 9.312 4.469 9.844 1 94.56 96 ARG A O 1
ATOM 777 N N . LEU A 1 97 ? 8.328 4.316 11.828 1 95.94 97 LEU A N 1
ATOM 778 C CA . LEU A 1 97 ? 8.188 5.766 11.945 1 95.94 97 LEU A CA 1
ATOM 779 C C . LEU A 1 97 ? 9.547 6.445 11.984 1 95.94 97 LEU A C 1
ATOM 781 O O . LEU A 1 97 ? 9.742 7.496 11.375 1 95.94 97 LEU A O 1
ATOM 785 N N . ALA A 1 98 ? 10.461 5.844 12.672 1 96.19 98 ALA A N 1
ATOM 786 C CA . ALA A 1 98 ? 11.797 6.422 12.82 1 96.19 98 ALA A CA 1
ATOM 787 C C . ALA A 1 98 ? 12.469 6.582 11.461 1 96.19 98 ALA A C 1
ATOM 789 O O . ALA A 1 98 ? 13.039 7.637 11.164 1 96.19 98 ALA A O 1
ATOM 790 N N . VAL A 1 99 ? 12.414 5.547 10.609 1 96.19 99 VAL A N 1
ATOM 791 C CA . VAL A 1 99 ? 13.094 5.617 9.328 1 96.19 99 VAL A CA 1
ATOM 792 C C . VAL A 1 99 ? 12.367 6.605 8.414 1 96.19 99 VAL A C 1
ATOM 794 O O . VAL A 1 99 ? 13 7.305 7.617 1 96.19 99 VAL A O 1
ATOM 797 N N . VAL A 1 100 ? 11.07 6.695 8.516 1 97.62 100 VAL A N 1
ATOM 798 C CA . VAL A 1 100 ? 10.305 7.66 7.73 1 97.62 100 VAL A CA 1
ATOM 799 C C . VAL A 1 100 ? 10.727 9.078 8.109 1 97.62 100 VAL A C 1
ATOM 801 O O . VAL A 1 100 ? 10.961 9.922 7.234 1 97.62 100 VAL A O 1
ATOM 804 N N . LYS A 1 101 ? 10.836 9.32 9.375 1 97.44 101 LYS A N 1
ATOM 805 C CA . LYS A 1 101 ? 11.258 10.633 9.852 1 97.44 101 LYS A CA 1
ATOM 806 C C . LYS A 1 101 ? 12.688 10.938 9.422 1 97.44 101 LYS A C 1
ATOM 808 O O . LYS A 1 101 ? 13 12.07 9.047 1 97.44 101 LYS A O 1
ATOM 813 N N . GLU A 1 102 ? 13.523 9.953 9.508 1 97.19 102 GLU A N 1
ATOM 814 C CA . GLU A 1 102 ? 14.898 10.125 9.047 1 97.19 102 GLU A CA 1
ATOM 815 C C . GLU A 1 102 ? 14.945 10.492 7.57 1 97.19 102 GLU A C 1
ATOM 817 O O . GLU A 1 102 ? 15.711 11.375 7.168 1 97.19 102 GLU A O 1
ATOM 822 N N . ALA A 1 103 ? 14.156 9.82 6.789 1 96.94 103 ALA A N 1
ATOM 823 C CA . ALA A 1 103 ? 14.086 10.109 5.359 1 96.94 103 ALA A CA 1
ATOM 824 C C . ALA A 1 103 ? 13.609 11.531 5.105 1 96.94 103 ALA A C 1
ATOM 826 O O . ALA A 1 103 ? 14.148 12.234 4.25 1 96.94 103 ALA A O 1
ATOM 827 N N . PHE A 1 104 ? 12.578 11.969 5.844 1 97.75 104 PHE A N 1
ATOM 828 C CA . PHE A 1 104 ? 12.078 13.336 5.73 1 97.75 104 PHE A CA 1
ATOM 829 C C . PHE A 1 104 ? 13.18 14.344 6.016 1 97.75 104 PHE A C 1
ATOM 831 O O . PHE A 1 104 ? 13.359 15.305 5.27 1 97.75 104 PHE A O 1
ATOM 838 N N . GLN A 1 105 ? 13.852 14.086 7.082 1 96.75 105 GLN A N 1
ATOM 839 C CA . GLN A 1 105 ? 14.922 14.984 7.484 1 96.75 105 GLN A CA 1
ATOM 840 C C . GLN A 1 105 ? 16.016 15.039 6.426 1 96.75 105 GLN A C 1
ATOM 842 O O . GLN A 1 105 ? 16.594 16.109 6.172 1 96.75 105 GLN A O 1
ATOM 847 N N . ASN A 1 106 ? 16.312 13.914 5.867 1 95.06 106 ASN A N 1
ATOM 848 C CA . ASN A 1 106 ? 17.328 13.844 4.82 1 95.06 106 ASN A CA 1
ATOM 849 C C . ASN A 1 106 ? 16.906 14.641 3.584 1 95.06 106 ASN A C 1
ATOM 851 O O . ASN A 1 106 ? 17.75 15.203 2.891 1 95.06 106 ASN A O 1
ATOM 855 N N . LEU A 1 107 ? 15.648 14.672 3.273 1 94.44 107 LEU A N 1
ATOM 856 C CA . LEU A 1 107 ? 15.133 15.375 2.105 1 94.44 107 LEU A CA 1
ATOM 857 C C . LEU A 1 107 ? 15.039 16.875 2.363 1 94.44 107 LEU A C 1
ATOM 859 O O . LEU A 1 107 ? 15.141 17.672 1.434 1 94.44 107 LEU A O 1
ATOM 863 N N . ASP A 1 108 ? 14.742 17.188 3.621 1 96.38 108 ASP A N 1
ATOM 864 C CA . ASP A 1 108 ? 14.641 18.594 4.004 1 96.38 108 ASP A CA 1
ATOM 865 C C . ASP A 1 108 ? 16.016 19.219 4.156 1 96.38 108 ASP A C 1
ATOM 867 O O . ASP A 1 108 ? 16.438 19.547 5.27 1 96.38 108 ASP A O 1
ATOM 871 N N . VAL A 1 109 ? 16.625 19.531 3.104 1 92.94 109 VAL A N 1
ATOM 872 C CA . VAL A 1 109 ? 18.031 19.922 3.041 1 92.94 109 VAL A CA 1
ATOM 873 C C . VAL A 1 109 ? 18.25 21.25 3.756 1 92.94 109 VAL A C 1
ATOM 875 O O . VAL A 1 109 ? 19.266 21.453 4.426 1 92.94 109 VAL A O 1
ATOM 878 N N . ASN A 1 110 ? 17.312 22.141 3.613 1 94.5 110 ASN A N 1
ATOM 879 C CA . ASN A 1 110 ? 17.516 23.469 4.203 1 94.5 110 ASN A CA 1
ATOM 880 C C . ASN A 1 110 ? 16.938 23.547 5.617 1 94.5 110 ASN A C 1
ATOM 882 O O . ASN A 1 110 ? 16.953 24.609 6.238 1 94.5 110 ASN A O 1
ATOM 886 N N . ASN A 1 111 ? 16.328 22.484 6.113 1 95 111 ASN A N 1
ATOM 887 C CA . ASN A 1 111 ? 15.859 22.312 7.488 1 95 111 ASN A CA 1
ATOM 888 C C . ASN A 1 111 ? 14.75 23.297 7.836 1 95 111 ASN A C 1
ATOM 890 O O . ASN A 1 111 ? 14.742 23.875 8.922 1 95 111 ASN A O 1
ATOM 894 N N . ASP A 1 112 ? 13.828 23.609 6.902 1 95.69 112 ASP A N 1
ATOM 895 C CA . ASP A 1 112 ? 12.711 24.5 7.184 1 95.69 112 ASP A CA 1
ATOM 896 C C . ASP A 1 112 ? 11.43 23.719 7.453 1 95.69 112 ASP A C 1
ATOM 898 O O . ASP A 1 112 ? 10.336 24.281 7.422 1 95.69 112 ASP A O 1
ATOM 902 N N . THR A 1 113 ? 11.531 22.359 7.566 1 95 113 THR A N 1
ATOM 903 C CA . THR A 1 113 ? 10.492 21.438 8.039 1 95 113 THR A CA 1
ATOM 904 C C . THR A 1 113 ? 9.438 21.219 6.961 1 95 113 THR A C 1
ATOM 906 O O . THR A 1 113 ? 8.305 20.828 7.262 1 95 113 THR A O 1
ATOM 909 N N . VAL A 1 114 ? 9.75 21.578 5.766 1 96.5 114 VAL A N 1
ATOM 910 C CA . VAL A 1 114 ? 8.922 21.234 4.617 1 96.5 114 VAL A CA 1
ATOM 911 C C . VAL A 1 114 ? 9.797 20.766 3.461 1 96.5 114 VAL A C 1
ATOM 913 O O . VAL A 1 114 ? 10.953 21.188 3.346 1 96.5 114 VAL A O 1
ATOM 916 N N . ILE A 1 115 ? 9.297 19.859 2.701 1 96.81 115 ILE A N 1
ATOM 917 C CA . ILE A 1 115 ? 9.953 19.438 1.468 1 96.81 115 ILE A CA 1
ATOM 918 C C . ILE A 1 115 ? 9.352 20.203 0.285 1 96.81 115 ILE A C 1
ATOM 920 O O . ILE A 1 115 ? 8.141 20.156 0.069 1 96.81 115 ILE A O 1
ATOM 924 N N . ALA A 1 116 ? 10.18 20.938 -0.332 1 95.81 116 ALA A N 1
ATOM 925 C CA . ALA A 1 116 ? 9.773 21.672 -1.525 1 95.81 116 ALA A CA 1
ATOM 926 C C . ALA A 1 116 ? 10.641 21.297 -2.723 1 95.81 116 ALA A C 1
ATOM 928 O O . ALA A 1 116 ? 11.516 20.438 -2.617 1 95.81 116 ALA A O 1
ATOM 929 N N . VAL A 1 117 ? 10.367 21.922 -3.83 1 93.38 117 VAL A N 1
ATOM 930 C CA . VAL A 1 117 ? 11.031 21.578 -5.082 1 93.38 117 VAL A CA 1
ATOM 931 C C . VAL A 1 117 ? 12.539 21.75 -4.938 1 93.38 117 VAL A C 1
ATOM 933 O O . VAL A 1 117 ? 13.32 20.922 -5.406 1 93.38 117 VAL A O 1
ATOM 936 N N . ASP A 1 118 ? 12.953 22.781 -4.281 1 92.5 118 ASP A N 1
ATOM 937 C CA . ASP A 1 118 ? 14.375 23.062 -4.129 1 92.5 118 ASP A CA 1
ATOM 938 C C . ASP A 1 118 ? 15.078 21.953 -3.363 1 92.5 118 ASP A C 1
ATOM 940 O O . ASP A 1 118 ? 16.234 21.641 -3.633 1 92.5 118 ASP A O 1
ATOM 944 N N . ASP A 1 119 ? 14.453 21.391 -2.416 1 94.19 119 ASP A N 1
ATOM 945 C CA . ASP A 1 119 ? 15.008 20.266 -1.67 1 94.19 119 ASP A CA 1
ATOM 946 C C . ASP A 1 119 ? 15.18 19.047 -2.566 1 94.19 119 ASP A C 1
ATOM 948 O O . ASP A 1 119 ? 16.203 18.359 -2.502 1 94.19 119 ASP A O 1
ATOM 952 N N . LEU A 1 120 ? 14.172 18.812 -3.389 1 91.69 120 LEU A N 1
ATOM 953 C CA . LEU A 1 120 ? 14.156 17.641 -4.246 1 91.69 120 LEU A CA 1
ATOM 954 C C . LEU A 1 120 ? 15.219 17.734 -5.332 1 91.69 120 LEU A C 1
ATOM 956 O O . LEU A 1 120 ? 15.781 16.734 -5.754 1 91.69 120 LEU A O 1
ATOM 960 N N . LYS A 1 121 ? 15.5 18.922 -5.781 1 89.12 121 LYS A N 1
ATOM 961 C CA . LYS A 1 121 ? 16.547 19.109 -6.773 1 89.12 121 LYS A CA 1
ATOM 962 C C . LYS A 1 121 ? 17.891 18.594 -6.266 1 89.12 121 LYS A C 1
ATOM 964 O O . LYS A 1 121 ? 18.656 17.984 -7.023 1 89.12 121 LYS A O 1
ATOM 969 N N . VAL A 1 122 ? 18.125 18.922 -5.09 1 86.38 122 VAL A N 1
ATOM 970 C CA . VAL A 1 122 ? 19.391 18.469 -4.496 1 86.38 122 VAL A CA 1
ATOM 971 C C . VAL A 1 122 ? 19.391 16.938 -4.402 1 86.38 122 VAL A C 1
ATOM 973 O O . VAL A 1 122 ? 20.375 16.297 -4.777 1 86.38 122 VAL A O 1
ATOM 976 N N . PHE A 1 123 ? 18.297 16.359 -4.004 1 82.69 123 PHE A N 1
ATOM 977 C CA . PHE A 1 123 ? 18.188 14.922 -3.82 1 82.69 123 PHE A CA 1
ATOM 978 C C . PHE A 1 123 ? 18.266 14.195 -5.16 1 82.69 123 PHE A C 1
ATOM 980 O O . PHE A 1 123 ? 18.969 13.188 -5.289 1 82.69 123 PHE A O 1
ATOM 987 N N . PHE A 1 124 ? 17.547 14.695 -6.141 1 79.19 124 PHE A N 1
ATOM 988 C CA . PHE A 1 124 ? 17.438 13.984 -7.41 1 79.19 124 PHE A CA 1
ATOM 989 C C . PHE A 1 124 ? 18.594 14.344 -8.336 1 79.19 124 PHE A C 1
ATOM 991 O O . PHE A 1 124 ? 18.844 13.656 -9.328 1 79.19 124 PHE A O 1
ATOM 998 N N . ALA A 1 125 ? 19.156 15.469 -8.117 1 73.5 125 ALA A N 1
ATOM 999 C CA . ALA A 1 125 ? 20.375 15.773 -8.859 1 73.5 125 ALA A CA 1
ATOM 1000 C C . ALA A 1 125 ? 21.391 14.641 -8.734 1 73.5 125 ALA A C 1
ATOM 1002 O O . ALA A 1 125 ? 22.125 14.352 -9.68 1 73.5 125 ALA A O 1
ATOM 1003 N N . ASN A 1 126 ? 21.297 14.016 -7.746 1 63.25 126 ASN A N 1
ATOM 1004 C CA . ASN A 1 126 ? 22.25 12.961 -7.438 1 63.25 126 ASN A CA 1
ATOM 1005 C C . ASN A 1 126 ? 21.688 11.578 -7.734 1 63.25 126 ASN A C 1
ATOM 1007 O O . ASN A 1 126 ? 22.391 10.57 -7.602 1 63.25 126 ASN A O 1
ATOM 1011 N N . ASN A 1 127 ? 20.422 11.734 -8.062 1 63.44 127 ASN A N 1
ATOM 1012 C CA . ASN A 1 127 ? 19.734 10.461 -8.258 1 63.44 127 ASN A CA 1
ATOM 1013 C C . ASN A 1 127 ? 19.062 10.391 -9.617 1 63.44 127 ASN A C 1
ATOM 1015 O O . ASN A 1 127 ? 18.641 11.414 -10.164 1 63.44 127 ASN A O 1
ATOM 1019 N N . ALA A 1 128 ? 19.422 9.656 -10.406 1 55.53 128 ALA A N 1
ATOM 1020 C CA . ALA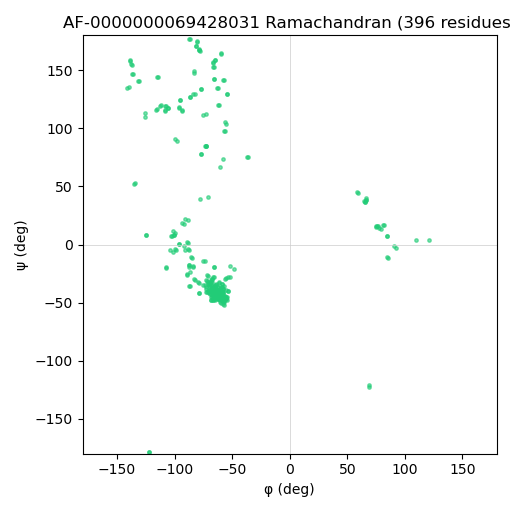 A 1 128 ? 18.922 9.562 -11.773 1 55.53 128 ALA A CA 1
ATOM 1021 C C . ALA A 1 128 ? 17.438 9.227 -11.789 1 55.53 128 ALA A C 1
ATOM 1023 O O . ALA A 1 128 ? 17.047 8.078 -11.578 1 55.53 128 ALA A O 1
ATOM 1024 N N . MET A 1 129 ? 16.609 10.195 -11.297 1 61.31 129 MET A N 1
ATOM 1025 C CA . MET A 1 129 ? 15.211 9.875 -11.57 1 61.31 129 MET A CA 1
ATOM 1026 C C . MET A 1 129 ? 14.883 10.07 -13.047 1 61.31 129 MET A C 1
ATOM 1028 O O . MET A 1 129 ? 15.219 11.102 -13.633 1 61.31 129 MET A O 1
ATOM 1032 N N . GLU A 1 130 ? 14.625 9.023 -13.664 1 66.19 130 GLU A N 1
ATOM 1033 C CA . GLU A 1 130 ? 14.289 9.125 -15.086 1 66.19 130 GLU A CA 1
ATOM 1034 C C . GLU A 1 130 ? 12.781 9.055 -15.305 1 66.19 130 GLU A C 1
ATOM 1036 O O . GLU A 1 130 ? 12.203 7.965 -15.352 1 66.19 130 GLU A O 1
ATOM 1041 N N . HIS A 1 131 ? 12.242 10.203 -15.281 1 69.62 131 HIS A N 1
ATOM 1042 C CA . HIS A 1 131 ? 10.836 10.25 -15.656 1 69.62 131 HIS A CA 1
ATOM 1043 C C . HIS A 1 131 ? 10.672 10.289 -17.172 1 69.62 131 HIS A C 1
ATOM 1045 O O . HIS A 1 131 ? 11.352 11.055 -17.859 1 69.62 131 HIS A O 1
ATOM 1051 N N . PRO A 1 132 ? 9.867 9.43 -17.641 1 71.06 132 PRO A N 1
ATOM 1052 C CA . PRO A 1 132 ? 9.711 9.367 -19.094 1 71.06 132 PRO A CA 1
ATOM 1053 C C . PRO A 1 132 ? 9.359 10.727 -19.703 1 71.06 132 PRO A C 1
ATOM 1055 O O . PRO A 1 132 ? 9.875 11.078 -20.766 1 71.06 132 PRO A O 1
ATOM 1058 N N . LYS A 1 133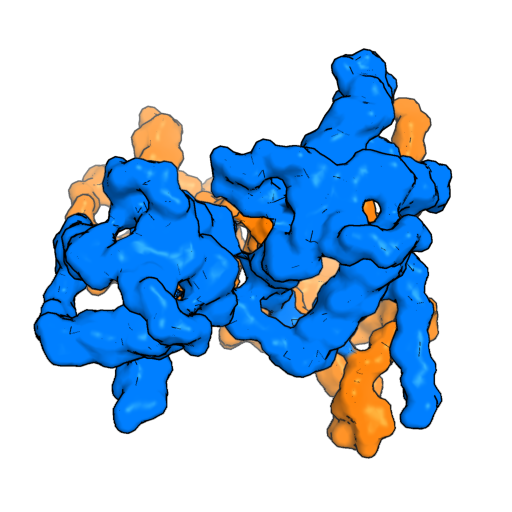 ? 8.539 11.461 -19.062 1 77.81 133 LYS A N 1
ATOM 1059 C CA . LYS A 1 133 ? 8.117 12.75 -19.594 1 77.81 133 LYS A CA 1
ATOM 1060 C C . LYS A 1 133 ? 9.25 13.773 -19.516 1 77.81 133 LYS A C 1
ATOM 1062 O O . LYS A 1 133 ? 9.266 14.742 -20.281 1 77.81 133 LYS A O 1
ATOM 1067 N N . TYR A 1 134 ? 10.086 13.578 -18.625 1 79.44 134 TYR A N 1
ATOM 1068 C CA . TYR A 1 134 ? 11.281 14.406 -18.594 1 79.44 134 TYR A CA 1
ATOM 1069 C C . TYR A 1 134 ? 12.242 14.039 -19.719 1 79.44 134 TYR A C 1
ATOM 1071 O O . TYR A 1 134 ? 12.766 14.922 -20.406 1 79.44 134 TYR A O 1
ATOM 1079 N N . ARG A 1 135 ? 12.289 12.828 -19.969 1 79.69 135 ARG A N 1
ATOM 1080 C CA . ARG A 1 135 ? 13.188 12.336 -21.016 1 79.69 135 ARG A CA 1
ATOM 1081 C C . ARG A 1 135 ? 12.68 12.727 -22.391 1 79.69 135 ARG A C 1
ATOM 1083 O O . ARG A 1 135 ? 13.469 13.062 -23.281 1 79.69 135 ARG A O 1
ATOM 1090 N N . SER A 1 136 ? 11.43 12.656 -22.578 1 82.56 136 SER A N 1
ATOM 1091 C CA . SER A 1 136 ? 10.836 13.008 -23.875 1 82.56 136 SER A CA 1
ATOM 1092 C C . SER A 1 136 ? 10.836 14.516 -24.094 1 82.56 136 SER A C 1
ATOM 1094 O O . SER A 1 136 ? 10.562 14.992 -25.188 1 82.56 136 SER A O 1
ATOM 1096 N N . GLY A 1 137 ? 11.086 15.234 -22.953 1 83 137 GLY A N 1
ATOM 1097 C CA . GLY A 1 137 ? 11.094 16.688 -23.047 1 83 137 GLY A CA 1
ATOM 1098 C C . GLY A 1 137 ? 9.734 17.297 -22.781 1 83 137 GLY A C 1
ATOM 1099 O O . GLY A 1 137 ? 9.594 18.531 -22.797 1 83 137 GLY A O 1
ATOM 1100 N N . GLU A 1 138 ? 8.734 16.406 -22.531 1 89.38 138 GLU A N 1
ATOM 1101 C CA . GLU A 1 138 ? 7.402 16.922 -22.25 1 89.38 138 GLU A CA 1
ATOM 1102 C C . GLU A 1 138 ? 7.379 17.703 -20.938 1 89.38 138 GLU A C 1
ATOM 1104 O O . GLU A 1 138 ? 6.68 18.719 -20.812 1 89.38 138 GLU A O 1
ATOM 1109 N N . TRP A 1 139 ? 8.133 17.266 -20 1 88.56 139 TRP A N 1
ATOM 1110 C CA . TRP A 1 139 ? 8.211 17.938 -18.703 1 88.56 139 TRP A CA 1
ATOM 1111 C C . TRP A 1 139 ? 9.602 18.516 -18.469 1 88.56 139 TRP A C 1
ATOM 1113 O O . TRP A 1 139 ? 10.602 17.922 -18.875 1 88.56 139 TRP A O 1
ATOM 1123 N N . THR A 1 140 ? 9.555 19.656 -17.812 1 87.94 140 THR A N 1
ATOM 1124 C CA . THR A 1 140 ? 10.805 20.172 -17.266 1 87.94 140 THR A CA 1
ATOM 1125 C C . THR A 1 140 ? 11.18 19.422 -15.984 1 87.94 140 THR A C 1
ATOM 1127 O O . THR A 1 140 ? 10.391 18.641 -15.469 1 87.94 140 THR A O 1
ATOM 1130 N N . GLU A 1 141 ? 12.359 19.625 -15.609 1 85.69 141 GLU A N 1
ATOM 1131 C CA . GLU A 1 141 ? 12.797 19.062 -14.336 1 85.69 141 GLU A CA 1
ATOM 1132 C C . GLU A 1 141 ? 11.883 19.484 -13.195 1 85.69 141 GLU A C 1
ATOM 1134 O O . GLU A 1 141 ? 11.477 18.672 -12.375 1 85.69 141 GLU A O 1
ATOM 1139 N N . GLU A 1 142 ? 11.57 20.781 -13.195 1 88.06 142 GLU A N 1
ATOM 1140 C CA . GLU A 1 142 ? 10.734 21.328 -12.141 1 88.06 142 GLU A CA 1
ATOM 1141 C C . GLU A 1 142 ? 9.344 20.688 -12.148 1 88.06 142 GLU A C 1
ATOM 1143 O O . GLU A 1 142 ? 8.789 20.391 -11.086 1 88.06 142 GLU A O 1
ATOM 1148 N N . GLU A 1 143 ? 8.828 20.531 -13.289 1 89.19 143 GLU A N 1
ATOM 1149 C CA . GLU A 1 143 ? 7.512 19.922 -13.414 1 89.19 143 GLU A CA 1
ATOM 1150 C C . GLU A 1 143 ? 7.523 18.469 -12.922 1 89.19 143 GLU A C 1
ATOM 1152 O O . GLU A 1 143 ? 6.574 18.016 -12.281 1 89.19 143 GLU A O 1
ATOM 1157 N N . THR A 1 144 ? 8.547 17.812 -13.203 1 87.5 144 THR A N 1
ATOM 1158 C CA . THR A 1 144 ? 8.703 16.422 -12.766 1 87.5 144 THR A CA 1
ATOM 1159 C C . THR A 1 144 ? 8.773 16.344 -11.242 1 87.5 144 THR A C 1
ATOM 1161 O O . THR A 1 144 ? 8.094 15.516 -10.625 1 87.5 144 THR A O 1
ATOM 1164 N N . LEU A 1 145 ? 9.578 17.188 -10.75 1 89.69 145 LEU A N 1
ATOM 1165 C CA . LEU A 1 145 ? 9.742 17.203 -9.297 1 89.69 145 LEU A CA 1
ATOM 1166 C C . LEU A 1 145 ? 8.445 17.609 -8.609 1 89.69 145 LEU A C 1
ATOM 1168 O O . LEU A 1 145 ? 8.102 17.078 -7.551 1 89.69 145 LEU A O 1
ATOM 1172 N N . ARG A 1 146 ? 7.738 18.516 -9.211 1 90.81 146 ARG A N 1
ATOM 1173 C CA . ARG A 1 146 ? 6.445 18.922 -8.672 1 90.81 146 ARG A CA 1
ATOM 1174 C C . ARG A 1 146 ? 5.449 17.766 -8.688 1 90.81 146 ARG A C 1
ATOM 1176 O O . ARG A 1 146 ? 4.672 17.609 -7.742 1 90.81 146 ARG A O 1
ATOM 1183 N N . ASN A 1 147 ? 5.512 17.109 -9.734 1 88.31 147 ASN A N 1
ATOM 1184 C CA . ASN A 1 147 ? 4.645 15.93 -9.812 1 88.31 147 ASN A CA 1
ATOM 1185 C C . ASN A 1 147 ? 4.941 14.938 -8.695 1 88.31 147 ASN A C 1
ATOM 1187 O O . ASN A 1 147 ? 4.02 14.383 -8.086 1 88.31 147 ASN A O 1
ATOM 1191 N N . PHE A 1 148 ? 6.176 14.742 -8.492 1 87.75 148 PHE A N 1
ATOM 1192 C CA . PHE A 1 148 ? 6.59 13.867 -7.395 1 87.75 148 PHE A CA 1
ATOM 1193 C C . PHE A 1 148 ? 6.09 14.406 -6.059 1 87.75 148 PHE A C 1
ATOM 1195 O O . PHE A 1 148 ? 5.527 13.664 -5.254 1 87.75 148 PHE A O 1
ATOM 1202 N N . LEU A 1 149 ? 6.25 15.656 -5.875 1 92.38 149 LEU A N 1
ATOM 1203 C CA . LEU A 1 149 ? 5.832 16.312 -4.645 1 92.38 149 LEU A CA 1
ATOM 1204 C C . LEU A 1 149 ? 4.328 16.188 -4.441 1 92.38 149 LEU A C 1
ATOM 1206 O O . LEU A 1 149 ? 3.865 15.969 -3.318 1 92.38 149 LEU A O 1
ATOM 1210 N N . ASP A 1 150 ? 3.662 16.312 -5.438 1 90.44 150 ASP A N 1
ATOM 1211 C CA . ASP A 1 150 ? 2.207 16.203 -5.379 1 90.44 150 ASP A CA 1
ATOM 1212 C C . ASP A 1 150 ? 1.773 14.828 -4.891 1 90.44 150 ASP A C 1
ATOM 1214 O O . ASP A 1 150 ? 0.754 14.695 -4.211 1 90.44 150 ASP A O 1
ATOM 1218 N N . GLY A 1 151 ? 2.535 13.852 -5.223 1 88.75 151 GLY A N 1
ATOM 1219 C CA . GLY A 1 151 ? 2.246 12.492 -4.789 1 88.75 151 GLY A CA 1
ATOM 1220 C C . GLY A 1 151 ? 2.404 12.297 -3.291 1 88.75 151 GLY A C 1
ATOM 1221 O O . GLY A 1 151 ? 1.741 11.445 -2.697 1 88.75 151 GLY A O 1
ATOM 1222 N N . LEU A 1 152 ? 3.273 13.047 -2.715 1 91.44 152 LEU A N 1
ATOM 1223 C CA . LEU A 1 152 ? 3.559 12.961 -1.286 1 91.44 152 LEU A CA 1
ATOM 1224 C C . LEU A 1 152 ? 2.609 13.852 -0.49 1 91.44 152 LEU A C 1
ATOM 1226 O O . LEU A 1 152 ? 2.492 13.711 0.729 1 91.44 152 LEU A O 1
ATOM 1230 N N . ASP A 1 153 ? 2.008 14.758 -1.172 1 89.81 153 ASP A N 1
ATOM 1231 C CA . ASP A 1 153 ? 1.153 15.773 -0.554 1 89.81 153 ASP A CA 1
ATOM 1232 C C . ASP A 1 153 ? -0.242 15.211 -0.28 1 89.81 153 ASP A C 1
ATOM 1234 O O . ASP A 1 153 ? -0.542 14.07 -0.633 1 89.81 153 ASP A O 1
ATOM 1238 N N . THR A 1 154 ? -0.994 16.031 0.462 1 82.81 154 THR A N 1
ATOM 1239 C CA . THR A 1 154 ? -2.383 15.664 0.706 1 82.81 154 THR A CA 1
ATOM 1240 C C . THR A 1 154 ? -3.16 15.586 -0.605 1 82.81 154 THR A C 1
ATOM 1242 O O . THR A 1 154 ? -3.207 16.562 -1.364 1 82.81 154 THR A O 1
ATOM 1245 N N . PRO A 1 155 ? -3.662 14.406 -0.838 1 75.06 155 PRO A N 1
ATOM 1246 C CA . PRO A 1 155 ? -4.414 14.273 -2.088 1 75.06 155 PRO A CA 1
ATOM 1247 C C . PRO A 1 155 ? -5.535 15.297 -2.217 1 75.06 155 PRO A C 1
ATOM 1249 O O . PRO A 1 155 ? -6.324 15.477 -1.283 1 75.06 155 PRO A O 1
ATOM 1252 N N . GLY A 1 156 ? -5.551 15.953 -3.342 1 73.94 156 GLY A N 1
ATOM 1253 C CA . GLY A 1 156 ? -6.594 16.922 -3.627 1 73.94 156 GLY A CA 1
ATOM 1254 C C . GLY A 1 156 ? -6.293 18.297 -3.064 1 73.94 156 GLY A C 1
ATOM 1255 O O . GLY A 1 156 ? -7.047 19.25 -3.297 1 73.94 156 GLY A O 1
ATOM 1256 N N . CYS A 1 157 ? -5.309 18.469 -2.221 1 79.94 157 CYS A N 1
ATOM 1257 C CA . CYS A 1 157 ? -4.965 19.766 -1.641 1 79.94 157 CYS A CA 1
ATOM 1258 C C . CYS A 1 157 ? -3.459 20 -1.69 1 79.94 157 CYS A C 1
ATOM 1260 O O . CYS A 1 157 ? -2.848 20.344 -0.678 1 79.94 157 CYS A O 1
ATOM 1262 N N . CYS A 1 158 ? -3.018 19.828 -2.865 1 85.56 158 CYS A N 1
ATOM 1263 C CA . CYS A 1 158 ? -1.574 19.984 -3.01 1 85.56 158 CYS A CA 1
ATOM 1264 C C . CYS A 1 158 ? -1.188 21.469 -3.01 1 85.56 158 CYS A C 1
ATOM 1266 O O . CYS A 1 158 ? -1.853 22.281 -3.645 1 85.56 158 CYS A O 1
ATOM 1268 N N . ASP A 1 159 ? -0.155 21.859 -2.256 1 90.19 159 ASP A N 1
ATOM 1269 C CA . ASP A 1 159 ? 0.28 23.25 -2.205 1 90.19 159 ASP A CA 1
ATOM 1270 C C . ASP A 1 159 ? 1.763 23.375 -2.547 1 90.19 159 ASP A C 1
ATOM 1272 O O . ASP A 1 159 ? 2.379 24.406 -2.293 1 90.19 159 ASP A O 1
ATOM 1276 N N . GLY A 1 160 ? 2.363 22.297 -2.977 1 90.94 160 GLY A N 1
ATOM 1277 C CA . GLY A 1 160 ? 3.748 22.312 -3.418 1 90.94 160 GLY A CA 1
ATOM 1278 C C . GLY A 1 160 ? 4.742 22.156 -2.283 1 90.94 160 GLY A C 1
ATOM 1279 O O . GLY A 1 160 ? 5.949 22.297 -2.482 1 90.94 160 GLY A O 1
ATOM 1280 N N . LYS A 1 161 ? 4.203 21.891 -1.189 1 94.69 161 LYS A N 1
ATOM 1281 C CA . LYS A 1 161 ? 5.016 21.625 -0.009 1 94.69 161 LYS A CA 1
ATOM 1282 C C . LYS A 1 161 ? 4.543 20.359 0.705 1 94.69 161 LYS A C 1
ATOM 1284 O O . LYS A 1 161 ? 3.344 20.078 0.736 1 94.69 161 LYS A O 1
ATOM 1289 N N . VAL A 1 162 ? 5.488 19.625 1.156 1 95.88 162 VAL A N 1
ATOM 1290 C CA . VAL A 1 162 ? 5.16 18.422 1.906 1 95.88 162 VAL A CA 1
ATOM 1291 C C . VAL A 1 162 ? 5.66 18.562 3.344 1 95.88 162 VAL A C 1
ATOM 1293 O O . VAL A 1 162 ? 6.863 18.688 3.58 1 95.88 162 VAL A O 1
ATOM 1296 N N . THR A 1 163 ? 4.695 18.562 4.242 1 95 163 THR A N 1
ATOM 1297 C CA . THR A 1 163 ? 5.047 18.594 5.656 1 95 163 THR A CA 1
ATOM 1298 C C . THR A 1 163 ? 5.461 17.219 6.148 1 95 163 THR A C 1
ATOM 1300 O O . THR A 1 163 ? 5.25 16.219 5.461 1 95 163 THR A O 1
ATOM 1303 N N . GLU A 1 164 ? 6.043 17.25 7.336 1 95.88 164 GLU A N 1
ATOM 1304 C CA . GLU A 1 164 ? 6.41 15.969 7.938 1 95.88 164 GLU A CA 1
ATOM 1305 C C . GLU A 1 164 ? 5.191 15.055 8.094 1 95.88 164 GLU A C 1
ATOM 1307 O O . GLU A 1 164 ? 5.262 13.859 7.805 1 95.88 164 GLU A O 1
ATOM 1312 N N . GLU A 1 165 ? 4.129 15.633 8.508 1 92.88 165 GLU A N 1
ATOM 1313 C CA . GLU A 1 165 ? 2.906 14.867 8.703 1 92.88 165 GLU A CA 1
ATOM 1314 C C . GLU A 1 165 ? 2.4 14.273 7.391 1 92.88 165 GLU A C 1
ATOM 1316 O O . GLU A 1 165 ? 1.961 13.125 7.348 1 92.88 165 GLU A O 1
ATOM 1321 N N . GLU A 1 166 ? 2.441 15.055 6.375 1 92.56 166 GLU A N 1
ATOM 1322 C CA . GLU A 1 166 ? 2.023 14.562 5.066 1 92.56 166 GLU A CA 1
ATOM 1323 C C . GLU A 1 166 ? 2.922 13.422 4.594 1 92.56 166 GLU A C 1
ATOM 1325 O O . GLU A 1 166 ? 2.441 12.445 4.016 1 92.56 166 GLU A O 1
ATOM 1330 N N . PHE A 1 167 ? 4.184 13.602 4.848 1 95.44 167 PHE A N 1
ATOM 1331 C CA . PHE A 1 167 ? 5.148 12.57 4.488 1 95.44 167 PHE A CA 1
ATOM 1332 C C . PHE A 1 167 ? 4.875 11.281 5.258 1 95.44 167 PHE A C 1
ATOM 1334 O O . PHE A 1 167 ? 4.891 10.195 4.68 1 95.44 167 PHE A O 1
ATOM 1341 N N . ILE A 1 168 ? 4.586 11.414 6.5 1 94.5 168 ILE A N 1
ATOM 1342 C CA . ILE A 1 168 ? 4.262 10.273 7.348 1 94.5 168 ILE A CA 1
ATOM 1343 C C . ILE A 1 168 ? 2.977 9.617 6.852 1 94.5 168 ILE A C 1
ATOM 1345 O O . ILE A 1 168 ? 2.904 8.383 6.746 1 94.5 168 ILE A O 1
ATOM 1349 N N . ASN A 1 169 ? 2 10.422 6.523 1 90.31 169 ASN A N 1
ATOM 1350 C CA . ASN A 1 169 ? 0.751 9.875 6.004 1 90.31 169 ASN A CA 1
ATOM 1351 C C . ASN A 1 169 ? 0.982 9.047 4.742 1 90.31 169 ASN A C 1
ATOM 1353 O O . ASN A 1 169 ? 0.43 7.957 4.602 1 90.31 169 ASN A O 1
ATOM 1357 N N . TYR A 1 170 ? 1.752 9.586 3.873 1 91.06 170 TYR A N 1
ATOM 1358 C CA . TYR A 1 170 ? 2.053 8.891 2.629 1 91.06 170 TYR A CA 1
ATOM 1359 C C . TYR A 1 170 ? 2.662 7.523 2.902 1 91.06 170 TYR A C 1
ATOM 1361 O O . TYR A 1 170 ? 2.188 6.512 2.385 1 91.06 170 TYR A O 1
ATOM 1369 N N . TYR A 1 171 ? 3.604 7.441 3.777 1 94.06 171 TYR A N 1
ATOM 1370 C CA . TYR A 1 171 ? 4.336 6.199 3.984 1 94.06 171 TYR A CA 1
ATOM 1371 C C . TYR A 1 171 ? 3.588 5.277 4.941 1 94.06 171 TYR A C 1
ATOM 1373 O O . TYR A 1 171 ? 3.887 4.086 5.027 1 94.06 171 TYR A O 1
ATOM 1381 N N . ALA A 1 172 ? 2.654 5.855 5.715 1 90.25 172 ALA A N 1
ATOM 1382 C CA . ALA A 1 172 ? 1.76 4.965 6.449 1 90.25 172 ALA A CA 1
ATOM 1383 C C . ALA A 1 172 ? 0.986 4.055 5.5 1 90.25 172 ALA A C 1
ATOM 1385 O O . ALA A 1 172 ? 0.746 2.887 5.805 1 90.25 172 ALA A O 1
ATOM 1386 N N . GLY A 1 173 ? 0.645 4.625 4.379 1 87.31 173 GLY A N 1
ATOM 1387 C CA . GLY A 1 173 ? -0.012 3.838 3.35 1 87.31 173 GLY A CA 1
ATOM 1388 C C . GLY A 1 173 ? 0.896 2.793 2.729 1 87.31 173 GLY A C 1
ATOM 1389 O O . GLY A 1 173 ? 0.508 1.632 2.584 1 87.31 173 GLY A O 1
ATOM 1390 N N . VAL A 1 174 ? 2.07 3.211 2.371 1 90.75 174 VAL A N 1
ATOM 1391 C CA . VAL A 1 174 ? 3.027 2.287 1.769 1 90.75 174 VAL A CA 1
ATOM 1392 C C . VAL A 1 174 ? 3.385 1.188 2.768 1 90.75 174 VAL A C 1
ATOM 1394 O O . VAL A 1 174 ? 3.352 0.002 2.43 1 90.75 174 VAL A O 1
ATOM 1397 N N . SER A 1 175 ? 3.637 1.645 3.99 1 91.5 175 SER A N 1
ATOM 1398 C CA . SER A 1 175 ? 4.074 0.752 5.059 1 91.5 175 SER A CA 1
ATOM 1399 C C . SER A 1 175 ? 3.047 -0.346 5.316 1 91.5 175 SER A C 1
ATOM 1401 O O . SER A 1 175 ? 3.41 -1.483 5.625 1 91.5 175 SER A O 1
ATOM 1403 N N . ALA A 1 176 ? 1.83 -0.047 5.164 1 85.69 176 ALA A N 1
ATOM 1404 C CA . ALA A 1 176 ? 0.749 -0.98 5.469 1 85.69 176 ALA A CA 1
ATOM 1405 C C . ALA A 1 176 ? 0.774 -2.178 4.523 1 85.69 176 ALA A C 1
ATOM 1407 O O . ALA A 1 176 ? 0.202 -3.227 4.828 1 85.69 176 ALA A O 1
ATOM 1408 N N . THR A 1 177 ? 1.445 -2.025 3.395 1 85.88 177 THR A N 1
ATOM 1409 C CA . THR A 1 177 ? 1.481 -3.092 2.4 1 85.88 177 THR A CA 1
ATOM 1410 C C . THR A 1 177 ? 2.781 -3.885 2.506 1 85.88 177 THR A C 1
ATOM 1412 O O . THR A 1 177 ? 2.98 -4.859 1.778 1 85.88 177 THR A O 1
ATOM 1415 N N . VAL A 1 178 ? 3.658 -3.455 3.367 1 89.38 178 VAL A N 1
ATOM 1416 C CA . VAL A 1 178 ? 4.957 -4.098 3.561 1 89.38 178 VAL A CA 1
ATOM 1417 C C . VAL A 1 178 ? 4.957 -4.871 4.875 1 89.38 178 VAL A C 1
ATOM 1419 O O . VAL A 1 178 ? 4.883 -4.277 5.953 1 89.38 178 VAL A O 1
ATOM 1422 N N . GLU A 1 179 ? 5.117 -6.117 4.855 1 83.12 179 GLU A N 1
ATOM 1423 C CA . GLU A 1 179 ? 4.902 -6.969 6.023 1 83.12 179 GLU A CA 1
ATOM 1424 C C . GLU A 1 179 ? 6.09 -6.906 6.98 1 83.12 179 GLU A C 1
ATOM 1426 O O . GLU A 1 179 ? 5.91 -6.844 8.195 1 83.12 179 GLU A O 1
ATOM 1431 N N . ASP A 1 180 ? 7.211 -6.926 6.422 1 86.5 180 ASP A N 1
ATOM 1432 C CA . ASP A 1 180 ? 8.414 -7.012 7.242 1 86.5 180 ASP A CA 1
ATOM 1433 C C . ASP A 1 180 ? 9 -5.625 7.504 1 86.5 180 ASP A C 1
ATOM 1435 O O . ASP A 1 180 ? 9.359 -4.91 6.566 1 86.5 180 ASP A O 1
ATOM 1439 N N . SER A 1 181 ? 9.164 -5.301 8.82 1 89.19 181 SER A N 1
ATOM 1440 C CA . SER A 1 181 ? 9.648 -3.975 9.195 1 89.19 181 SER A CA 1
ATOM 1441 C C . SER A 1 181 ? 11.102 -3.775 8.766 1 89.19 181 SER A C 1
ATOM 1443 O O . SER A 1 181 ? 11.5 -2.666 8.406 1 89.19 181 SER A O 1
ATOM 1445 N N . SER A 1 182 ? 11.891 -4.785 8.82 1 87.75 182 SER A N 1
ATOM 1446 C CA . SER A 1 182 ? 13.289 -4.676 8.414 1 87.75 182 SER A CA 1
ATOM 1447 C C . SER A 1 182 ? 13.406 -4.418 6.918 1 87.75 182 SER A C 1
ATOM 1449 O O . SER A 1 182 ? 14.289 -3.67 6.48 1 87.75 182 SER A O 1
ATOM 1451 N N . TYR A 1 183 ? 12.531 -5.078 6.266 1 89 183 TYR A N 1
ATOM 1452 C CA . TYR A 1 183 ? 12.523 -4.828 4.828 1 89 183 TYR A CA 1
ATOM 1453 C C . TYR A 1 183 ? 12.055 -3.406 4.527 1 89 183 TYR A C 1
ATOM 1455 O O . TYR A 1 183 ? 12.594 -2.75 3.631 1 89 183 TYR A O 1
ATOM 1463 N N . PHE A 1 184 ? 11.031 -2.99 5.203 1 93.19 184 PHE A N 1
ATOM 1464 C CA . PHE A 1 184 ? 10.578 -1.618 5.008 1 93.19 184 PHE A CA 1
ATOM 1465 C C . PHE A 1 184 ? 11.711 -0.632 5.281 1 93.19 184 PHE A C 1
ATOM 1467 O O . PHE A 1 184 ? 11.891 0.335 4.539 1 93.19 184 PHE A O 1
ATOM 1474 N N . ASP A 1 185 ? 12.391 -0.882 6.344 1 92.69 185 ASP A N 1
ATOM 1475 C CA . ASP A 1 185 ? 13.539 -0.046 6.68 1 92.69 185 ASP A CA 1
ATOM 1476 C C . ASP A 1 185 ? 14.57 -0.051 5.555 1 92.69 185 ASP A C 1
ATOM 1478 O O . ASP A 1 185 ? 15.047 1.007 5.133 1 92.69 185 ASP A O 1
ATOM 1482 N N . LEU A 1 186 ? 14.906 -1.215 5.07 1 89.69 186 LEU A N 1
ATOM 1483 C CA . LEU A 1 186 ? 15.844 -1.354 3.959 1 89.69 186 LEU A CA 1
ATOM 1484 C C . LEU A 1 186 ? 15.367 -0.566 2.746 1 89.69 186 LEU A C 1
ATOM 1486 O O . LEU A 1 186 ? 16.141 0.154 2.119 1 89.69 186 LEU A O 1
ATOM 1490 N N . MET A 1 187 ? 14.117 -0.711 2.424 1 93.19 187 MET A N 1
ATOM 1491 C CA . MET A 1 187 ? 13.516 -0.036 1.279 1 93.19 187 MET A CA 1
ATOM 1492 C C . MET A 1 187 ? 13.656 1.478 1.4 1 93.19 187 MET A C 1
ATOM 1494 O O . MET A 1 187 ? 14.102 2.139 0.461 1 93.19 187 MET A O 1
ATOM 1498 N N . MET A 1 188 ? 13.367 2.014 2.578 1 95.12 188 MET A N 1
ATOM 1499 C CA . MET A 1 188 ? 13.453 3.451 2.82 1 95.12 188 MET A CA 1
ATOM 1500 C C . MET A 1 188 ? 14.898 3.934 2.748 1 95.12 188 MET A C 1
ATOM 1502 O O . MET A 1 188 ? 15.188 4.93 2.086 1 95.12 188 MET A O 1
ATOM 1506 N N . ARG A 1 189 ? 15.711 3.213 3.418 1 92.81 189 ARG A N 1
ATOM 1507 C CA . ARG A 1 189 ? 17.109 3.617 3.461 1 92.81 189 ARG A CA 1
ATOM 1508 C C . ARG A 1 189 ? 17.734 3.578 2.068 1 92.81 189 ARG A C 1
ATOM 1510 O O . ARG A 1 189 ? 18.5 4.469 1.703 1 92.81 189 ARG A O 1
ATOM 1517 N N . SER A 1 190 ? 17.422 2.541 1.339 1 90.75 190 SER A N 1
ATOM 1518 C CA . SER A 1 190 ? 17.938 2.428 -0.02 1 90.75 190 SER A CA 1
ATOM 1519 C C . SER A 1 190 ? 17.406 3.543 -0.912 1 90.75 190 SER A C 1
ATOM 1521 O O . SER A 1 190 ? 18.156 4.145 -1.682 1 90.75 190 SER A O 1
ATOM 1523 N N . THR A 1 191 ? 16.172 3.836 -0.834 1 91.75 191 THR A N 1
ATOM 1524 C CA . THR A 1 191 ? 15.523 4.82 -1.691 1 91.75 191 THR A CA 1
ATOM 1525 C C . THR A 1 191 ? 16.047 6.223 -1.403 1 91.75 191 THR A C 1
ATOM 1527 O O . THR A 1 191 ? 16.297 6.996 -2.328 1 91.75 191 THR A O 1
ATOM 1530 N N . TYR A 1 192 ? 16.203 6.523 -0.132 1 92.69 192 TYR A N 1
ATOM 1531 C CA . TYR A 1 192 ? 16.562 7.887 0.246 1 92.69 192 TYR A CA 1
ATOM 1532 C C . TYR A 1 192 ? 18.047 7.988 0.594 1 92.69 192 TYR A C 1
ATOM 1534 O O . TYR A 1 192 ? 18.484 8.992 1.146 1 92.69 192 TYR A O 1
ATOM 1542 N N . LYS A 1 193 ? 18.766 6.914 0.365 1 89.75 193 LYS A N 1
ATOM 1543 C CA . LYS A 1 193 ? 20.219 6.887 0.55 1 89.75 193 LYS A CA 1
ATOM 1544 C C . LYS A 1 193 ? 20.594 7.23 1.989 1 89.75 193 LYS A C 1
ATOM 1546 O O . LYS A 1 193 ? 21.484 8.055 2.225 1 89.75 193 LYS A O 1
ATOM 1551 N N . LEU A 1 194 ? 19.875 6.652 2.869 1 91.56 194 LEU A N 1
ATOM 1552 C CA . LEU A 1 194 ? 20.188 6.805 4.289 1 91.56 194 LEU A CA 1
ATOM 1553 C C . LEU A 1 194 ? 21.281 5.832 4.715 1 91.56 194 LEU A C 1
ATOM 1555 O O . LEU A 1 194 ? 21.391 4.734 4.164 1 91.56 194 LEU A O 1
ATOM 1559 N N . PRO A 1 195 ? 22.016 6.273 5.652 1 86.56 195 PRO A N 1
ATOM 1560 C CA . PRO A 1 195 ? 23.031 5.34 6.16 1 86.56 195 PRO A CA 1
ATOM 1561 C C . PRO A 1 195 ? 22.422 4.137 6.871 1 86.56 195 PRO A C 1
ATOM 1563 O O . PRO A 1 195 ? 21.297 4.219 7.379 1 86.56 195 PRO A O 1
ATOM 1566 N N . ALA A 1 196 ? 23.219 3.045 6.824 1 76.81 196 ALA A N 1
ATOM 1567 C CA . ALA A 1 196 ? 22.797 1.855 7.555 1 76.81 196 ALA A CA 1
ATOM 1568 C C . ALA A 1 196 ? 22.719 2.127 9.055 1 76.81 196 ALA A C 1
ATOM 1570 O O . ALA A 1 196 ? 23.453 2.971 9.57 1 76.81 196 ALA A O 1
ATOM 1571 N N . LYS A 1 197 ? 21.625 1.68 9.711 1 69.25 197 LYS A N 1
ATOM 1572 C CA . LYS A 1 197 ? 21.516 1.922 11.141 1 69.25 197 LYS A CA 1
ATOM 1573 C C . LYS A 1 197 ? 22.719 1.365 11.891 1 69.25 197 LYS A C 1
ATOM 1575 O O . LYS A 1 197 ? 23.188 0.266 11.586 1 69.25 197 LYS A O 1
ATOM 1580 N N . SER A 1 198 ? 23.594 2.295 12.312 1 49.41 198 SER A N 1
ATOM 1581 C CA . SER A 1 198 ? 24.75 1.941 13.125 1 49.41 198 SER A CA 1
ATOM 1582 C C . SER A 1 198 ? 24.328 1.226 14.406 1 49.41 198 SER A C 1
ATOM 1584 O O . SER A 1 198 ? 23.297 1.555 14.992 1 49.41 198 SER A O 1
ATOM 1586 N N . THR A 1 199 ? 24.375 -0.061 14.414 1 38.59 199 THR A N 1
ATOM 1587 C CA . THR A 1 199 ? 24.359 -0.665 15.734 1 38.59 199 THR A CA 1
ATOM 1588 C C . THR A 1 199 ? 25.141 0.184 16.734 1 38.59 199 THR A C 1
ATOM 1590 O O . THR A 1 199 ? 26.359 0.327 16.609 1 38.59 199 THR A O 1
ATOM 1593 N N . CYS A 1 200 ? 24.656 1.317 17.234 1 26.02 200 CYS A N 1
ATOM 1594 C CA . CYS A 1 200 ? 25.391 1.758 18.422 1 26.02 200 CYS A CA 1
ATOM 1595 C C . CYS A 1 200 ? 25.109 0.842 19.609 1 26.02 200 CYS A C 1
ATOM 1597 O O . CYS A 1 200 ? 24 0.311 19.75 1 26.02 200 CYS A O 1
ATOM 1599 N N . MET B 1 1 ? -19.203 -8.086 -24.109 1 54.91 1 MET B N 1
ATOM 1600 C CA . MET B 1 1 ? -18.906 -9.141 -23.156 1 54.91 1 MET B CA 1
ATOM 1601 C C . MET B 1 1 ? -17.703 -8.781 -22.297 1 54.91 1 MET B C 1
ATOM 1603 O O . MET B 1 1 ? -17.734 -8.914 -21.078 1 54.91 1 MET B O 1
ATOM 1607 N N . GLU B 1 2 ? -16.719 -8.172 -22.922 1 63.03 2 GLU B N 1
ATOM 1608 C CA . GLU B 1 2 ? -15.484 -7.805 -22.25 1 63.03 2 GLU B CA 1
ATOM 1609 C C . GLU B 1 2 ? -15.703 -6.629 -21.297 1 63.03 2 GLU B C 1
ATOM 1611 O O . GLU B 1 2 ? -15.219 -6.641 -20.156 1 63.03 2 GLU B O 1
ATOM 1616 N N . GLU B 1 3 ? -16.484 -5.773 -21.844 1 66.94 3 GLU B N 1
ATOM 1617 C CA . GLU B 1 3 ? -16.766 -4.609 -21 1 66.94 3 GLU B CA 1
ATOM 1618 C C . GLU B 1 3 ? -17.547 -5.004 -19.75 1 66.94 3 GLU B C 1
ATOM 1620 O O . GLU B 1 3 ? -17.266 -4.531 -18.656 1 66.94 3 GLU B O 1
ATOM 1625 N N . ARG B 1 4 ? -18.531 -5.836 -20.016 1 63.72 4 ARG B N 1
ATOM 1626 C CA . ARG B 1 4 ? -19.344 -6.305 -18.891 1 63.72 4 ARG B CA 1
ATOM 1627 C C . ARG B 1 4 ? -18.5 -7.094 -17.906 1 63.72 4 ARG B C 1
ATOM 1629 O O . ARG B 1 4 ? -18.641 -6.934 -16.688 1 63.72 4 ARG B O 1
ATOM 1636 N N . ALA B 1 5 ? -17.641 -7.887 -18.344 1 66.5 5 ALA B N 1
ATOM 1637 C CA . ALA B 1 5 ? -16.719 -8.648 -17.516 1 66.5 5 ALA B CA 1
ATOM 1638 C C . ALA B 1 5 ? -15.836 -7.727 -16.672 1 66.5 5 ALA B C 1
ATOM 1640 O O . ALA B 1 5 ? -15.641 -7.965 -15.477 1 66.5 5 ALA B O 1
ATOM 1641 N N . GLN B 1 6 ? -15.352 -6.727 -17.281 1 68.88 6 GLN B N 1
ATOM 1642 C CA . GLN B 1 6 ? -14.492 -5.781 -16.578 1 68.88 6 GLN B CA 1
ATOM 1643 C C . GLN B 1 6 ? -15.258 -5.07 -15.469 1 68.88 6 GLN B C 1
ATOM 1645 O O . GLN B 1 6 ? -14.734 -4.875 -14.367 1 68.88 6 GLN B O 1
ATOM 1650 N N . LYS B 1 7 ? -16.469 -4.723 -15.758 1 67.62 7 LYS B N 1
ATOM 1651 C CA . LYS B 1 7 ? -17.297 -4.074 -14.75 1 67.62 7 LYS B CA 1
ATOM 1652 C C . LYS B 1 7 ? -17.562 -5.008 -13.57 1 67.62 7 LYS B C 1
ATOM 1654 O O . LYS B 1 7 ? -17.594 -4.57 -12.422 1 67.62 7 LYS B O 1
ATOM 1659 N N . LEU B 1 8 ? -17.766 -6.199 -13.867 1 69.19 8 LEU B N 1
ATOM 1660 C CA . LEU B 1 8 ? -18.031 -7.188 -12.836 1 69.19 8 LEU B CA 1
ATOM 1661 C C . LEU B 1 8 ? -16.797 -7.453 -11.992 1 69.19 8 LEU B C 1
ATOM 1663 O O . LEU B 1 8 ? -16.875 -7.637 -10.781 1 69.19 8 LEU B O 1
ATOM 1667 N N . ILE B 1 9 ? -15.695 -7.434 -12.648 1 66.88 9 ILE B N 1
ATOM 1668 C CA . ILE B 1 9 ? -14.43 -7.602 -11.945 1 66.88 9 ILE B CA 1
ATOM 1669 C C . ILE B 1 9 ? -14.203 -6.43 -10.992 1 66.88 9 ILE B C 1
ATOM 1671 O O . ILE B 1 9 ? -13.836 -6.621 -9.828 1 66.88 9 ILE B O 1
ATOM 1675 N N . GLU B 1 10 ? -14.461 -5.316 -11.539 1 66.88 10 GLU B N 1
ATOM 1676 C CA . GLU B 1 10 ? -14.336 -4.125 -10.703 1 66.88 10 GLU B CA 1
ATOM 1677 C C . GLU B 1 10 ? -15.305 -4.168 -9.531 1 66.88 10 GLU B C 1
ATOM 1679 O O . GLU B 1 10 ? -14.961 -3.76 -8.422 1 66.88 10 GLU B O 1
ATOM 1684 N N . PHE B 1 11 ? -16.375 -4.617 -9.906 1 65.31 11 PHE B N 1
ATOM 1685 C CA . PHE B 1 11 ? -17.391 -4.773 -8.859 1 65.31 11 PHE B CA 1
ATOM 1686 C C . PHE B 1 11 ? -16.906 -5.738 -7.785 1 65.31 11 PHE B C 1
ATOM 1688 O O . PHE B 1 11 ? -17 -5.438 -6.594 1 65.31 11 PHE B O 1
ATOM 1695 N N . LEU B 1 12 ? -16.438 -6.855 -8.07 1 63.97 12 LEU B N 1
ATOM 1696 C CA . LEU B 1 12 ? -15.938 -7.848 -7.125 1 63.97 12 LEU B CA 1
ATOM 1697 C C . LEU B 1 12 ? -14.75 -7.305 -6.344 1 63.97 12 LEU B C 1
ATOM 1699 O O . LEU B 1 12 ? -14.656 -7.504 -5.129 1 63.97 12 LEU B O 1
ATOM 1703 N N . ARG B 1 13 ? -13.875 -6.605 -7.02 1 64.12 13 ARG B N 1
ATOM 1704 C CA . ARG B 1 13 ? -12.734 -5.98 -6.363 1 64.12 13 ARG B CA 1
ATOM 1705 C C . ARG B 1 13 ? -13.188 -5.023 -5.27 1 64.12 13 ARG B C 1
ATOM 1707 O O . ARG B 1 13 ? -12.688 -5.078 -4.141 1 64.12 13 ARG B O 1
ATOM 1714 N N . ASN B 1 14 ? -14.148 -4.184 -5.668 1 64.12 14 ASN B N 1
ATOM 1715 C CA . ASN B 1 14 ? -14.664 -3.195 -4.723 1 64.12 14 ASN B CA 1
ATOM 1716 C C . ASN B 1 14 ? -15.297 -3.859 -3.506 1 64.12 14 ASN B C 1
ATOM 1718 O O . ASN B 1 14 ? -15.141 -3.385 -2.381 1 64.12 14 ASN B O 1
ATOM 1722 N N . GLU B 1 15 ? -16 -4.898 -3.727 1 62.78 15 GLU B N 1
ATOM 1723 C CA . GLU B 1 15 ? -16.609 -5.621 -2.621 1 62.78 15 GLU B CA 1
ATOM 1724 C C . GLU B 1 15 ? -15.562 -6.266 -1.726 1 62.78 15 GLU B C 1
ATOM 1726 O O . GLU B 1 15 ? -15.719 -6.301 -0.503 1 62.78 15 GLU B O 1
ATOM 1731 N N . CYS B 1 16 ? -14.477 -6.797 -2.287 1 59.5 16 CYS B N 1
ATOM 1732 C CA . CYS B 1 16 ? -13.383 -7.395 -1.526 1 59.5 16 CYS B CA 1
ATOM 1733 C C . CYS B 1 16 ? -12.688 -6.348 -0.663 1 59.5 16 CYS B C 1
ATOM 1735 O O . CYS B 1 16 ? -12.375 -6.605 0.501 1 59.5 16 CYS B O 1
ATOM 1737 N N . ILE B 1 17 ? -12.531 -5.23 -1.205 1 61.56 17 ILE B N 1
ATOM 1738 C CA . ILE B 1 17 ? -11.875 -4.137 -0.5 1 61.56 17 ILE B CA 1
ATOM 1739 C C . ILE B 1 17 ? -12.727 -3.701 0.689 1 61.56 17 ILE B C 1
ATOM 1741 O O . ILE B 1 17 ? -12.203 -3.461 1.78 1 61.56 17 ILE B O 1
ATOM 1745 N N . LYS B 1 18 ? -14.031 -3.59 0.441 1 59.78 18 LYS B N 1
ATOM 1746 C CA . LYS B 1 18 ? -14.953 -3.209 1.501 1 59.78 18 LYS B CA 1
ATOM 1747 C C . LYS B 1 18 ? -14.867 -4.168 2.684 1 59.78 18 LYS B C 1
ATOM 1749 O O . LYS B 1 18 ? -15.047 -3.764 3.834 1 59.78 18 LYS B O 1
ATOM 1754 N N . ARG B 1 19 ? -14.656 -5.355 2.416 1 54.75 19 ARG B N 1
ATOM 1755 C CA . ARG B 1 19 ? -14.75 -6.387 3.445 1 54.75 19 ARG B CA 1
ATOM 1756 C C . ARG B 1 19 ? -13.398 -6.617 4.109 1 54.75 19 ARG B C 1
ATOM 1758 O O . ARG B 1 19 ? -13.25 -7.52 4.938 1 54.75 19 ARG B O 1
ATOM 1765 N N . GLY B 1 20 ? -12.617 -5.715 4.023 1 47.97 20 GLY B N 1
ATOM 1766 C CA . GLY B 1 20 ? -11.438 -5.754 4.867 1 47.97 20 GLY B CA 1
ATOM 1767 C C . GLY B 1 20 ? -10.156 -6.016 4.094 1 47.97 20 GLY B C 1
ATOM 1768 O O . GLY B 1 20 ? -9.141 -6.398 4.676 1 47.97 20 GLY B O 1
ATOM 1769 N N . CYS B 1 21 ? -10.336 -6.082 2.814 1 49.72 21 CYS B N 1
ATOM 1770 C CA . CYS B 1 21 ? -9.023 -6.262 2.193 1 49.72 21 CYS B CA 1
ATOM 1771 C C . CYS B 1 21 ? -8.195 -4.988 2.293 1 49.72 21 CYS B C 1
ATOM 1773 O O . CYS B 1 21 ? -8.008 -4.285 1.299 1 49.72 21 CYS B O 1
ATOM 1775 N N . THR B 1 22 ? -8.383 -4.387 3.625 1 49.28 22 THR B N 1
ATOM 1776 C CA . THR B 1 22 ? -7.547 -3.23 3.916 1 49.28 22 THR B CA 1
ATOM 1777 C C . THR B 1 22 ? -6.078 -3.543 3.635 1 49.28 22 THR B C 1
ATOM 1779 O O . THR B 1 22 ? -5.289 -2.639 3.344 1 49.28 22 THR B O 1
ATOM 1782 N N . SER B 1 23 ? -5.977 -4.828 3.6 1 54.75 23 SER B N 1
ATOM 1783 C CA . SER B 1 23 ? -4.57 -5.211 3.559 1 54.75 23 SER B CA 1
ATOM 1784 C C . SER B 1 23 ? -4.09 -5.406 2.125 1 54.75 23 SER B C 1
ATOM 1786 O O . SER B 1 23 ? -3.141 -6.152 1.878 1 54.75 23 SER B O 1
ATOM 1788 N N . GLY B 1 24 ? -4.969 -4.773 1.297 1 62.34 24 GLY B N 1
ATOM 1789 C CA . GLY B 1 24 ? -4.473 -4.871 -0.067 1 62.34 24 GLY B CA 1
ATOM 1790 C C . GLY B 1 24 ? -4.527 -6.281 -0.622 1 62.34 24 GLY B C 1
ATOM 1791 O O . GLY B 1 24 ? -5.578 -6.93 -0.587 1 62.34 24 GLY B O 1
ATOM 1792 N N . ILE B 1 25 ? -3.422 -6.766 -1.021 1 70.31 25 ILE B N 1
ATOM 1793 C CA . ILE B 1 25 ? -3.242 -8.039 -1.711 1 70.31 25 ILE B CA 1
ATOM 1794 C C . ILE B 1 25 ? -3.465 -9.188 -0.733 1 70.31 25 ILE B C 1
ATOM 1796 O O . ILE B 1 25 ? -3.979 -10.242 -1.113 1 70.31 25 ILE B O 1
ATOM 1800 N N . LYS B 1 26 ? -3.178 -9.047 0.501 1 74.62 26 LYS B N 1
ATOM 1801 C CA . LYS B 1 26 ? -3.379 -10.094 1.505 1 74.62 26 LYS B CA 1
ATOM 1802 C C . LYS B 1 26 ? -4.863 -10.383 1.704 1 74.62 26 LYS B C 1
ATOM 1804 O O . LYS B 1 26 ? -5.258 -11.539 1.862 1 74.62 26 LYS B O 1
ATOM 1809 N N . GLY B 1 27 ? -5.617 -9.336 1.714 1 76.25 27 GLY B N 1
ATOM 1810 C CA . GLY B 1 27 ? -7.059 -9.492 1.824 1 76.25 27 GLY B CA 1
ATOM 1811 C C . GLY B 1 27 ? -7.652 -10.344 0.718 1 76.25 27 GLY B C 1
ATOM 1812 O O . GLY B 1 27 ? -8.508 -11.195 0.972 1 76.25 27 GLY B O 1
ATOM 1813 N N . LEU B 1 28 ? -7.145 -10.125 -0.471 1 79.56 28 LEU B N 1
ATOM 1814 C CA . LEU B 1 28 ? -7.629 -10.914 -1.602 1 79.56 28 LEU B CA 1
ATOM 1815 C C . LEU B 1 28 ? -7.297 -12.391 -1.421 1 79.56 28 LEU B C 1
ATOM 1817 O O . LEU B 1 28 ? -8.102 -13.258 -1.762 1 79.56 28 LEU B O 1
ATOM 1821 N N . GLY B 1 29 ? -6.137 -12.688 -0.918 1 80.38 29 GLY B N 1
ATOM 1822 C CA . GLY B 1 29 ? -5.773 -14.07 -0.635 1 80.38 29 GLY B CA 1
ATOM 1823 C C . GLY B 1 29 ? -6.691 -14.734 0.373 1 80.38 29 GLY B C 1
ATOM 1824 O O . GLY B 1 29 ? -7.086 -15.891 0.194 1 80.38 29 GLY B O 1
ATOM 1825 N N . LEU B 1 30 ? -6.992 -14.055 1.4 1 78 30 LEU B N 1
ATOM 1826 C CA . LEU B 1 30 ? -7.875 -14.578 2.438 1 78 30 LEU B CA 1
ATOM 1827 C C . LEU B 1 30 ? -9.273 -14.836 1.881 1 78 30 LEU B C 1
ATOM 1829 O O . LEU B 1 30 ? -9.906 -15.836 2.221 1 78 30 LEU B O 1
ATOM 1833 N N . ILE B 1 31 ? -9.734 -13.953 1.052 1 79.75 31 ILE B N 1
ATOM 1834 C CA . ILE B 1 31 ? -11.039 -14.109 0.422 1 79.75 31 ILE B CA 1
ATOM 1835 C C . ILE B 1 31 ? -11.047 -15.367 -0.447 1 79.75 31 ILE B C 1
ATOM 1837 O O . ILE B 1 31 ? -11.977 -16.172 -0.375 1 79.75 31 ILE B O 1
ATOM 1841 N N . PHE B 1 32 ? -10.07 -15.555 -1.225 1 85.94 32 PHE B N 1
ATOM 1842 C CA . PHE B 1 32 ? -9.961 -16.75 -2.057 1 85.94 32 PHE B CA 1
ATOM 1843 C C . PHE B 1 32 ? -10.039 -18 -1.209 1 85.94 32 PHE B C 1
ATOM 1845 O O . PHE B 1 32 ? -10.789 -18.938 -1.536 1 85.94 32 PHE B O 1
ATOM 1852 N N . ARG B 1 33 ? -9.305 -17.984 -0.158 1 85.19 33 ARG B N 1
ATOM 1853 C CA . ARG B 1 33 ? -9.258 -19.156 0.715 1 85.19 33 ARG B CA 1
ATOM 1854 C C . ARG B 1 33 ? -10.609 -19.406 1.372 1 85.19 33 ARG B C 1
ATOM 1856 O O . ARG B 1 33 ? -11.008 -20.562 1.569 1 85.19 33 ARG B O 1
ATOM 1863 N N . SER B 1 34 ? -11.195 -18.391 1.713 1 84.94 34 SER B N 1
ATOM 1864 C CA . SER B 1 34 ? -12.5 -18.531 2.352 1 84.94 34 SER B CA 1
ATOM 1865 C C . SER B 1 34 ? -13.531 -19.109 1.386 1 84.94 34 SER B C 1
ATOM 1867 O O . SER B 1 34 ? -14.508 -19.734 1.81 1 84.94 34 SER B O 1
ATOM 1869 N N . MET B 1 35 ? -13.352 -18.891 0.154 1 87.5 35 MET B N 1
ATOM 1870 C CA . MET B 1 35 ? -14.281 -19.375 -0.857 1 87.5 35 MET B CA 1
ATOM 1871 C C . MET B 1 35 ? -13.977 -20.828 -1.218 1 87.5 35 MET B C 1
ATOM 1873 O O . MET B 1 35 ? -14.844 -21.547 -1.705 1 87.5 35 MET B O 1
ATOM 1877 N N . ASP B 1 36 ? -12.727 -21.156 -1.099 1 92.12 36 ASP B N 1
ATOM 1878 C CA . ASP B 1 36 ? -12.289 -22.516 -1.417 1 92.12 36 ASP B CA 1
ATOM 1879 C C . ASP B 1 36 ? -12.734 -23.5 -0.343 1 92.12 36 ASP B C 1
ATOM 1881 O O . ASP B 1 36 ? -11.914 -23.984 0.438 1 92.12 36 ASP B O 1
ATOM 1885 N N . ILE B 1 37 ? -13.914 -24 -0.412 1 93.06 37 ILE B N 1
ATOM 1886 C CA . ILE B 1 37 ? -14.578 -24.781 0.632 1 93.06 37 ILE B CA 1
ATOM 1887 C C . ILE B 1 37 ? -13.977 -26.172 0.7 1 93.06 37 ILE B C 1
ATOM 1889 O O . ILE B 1 37 ? -13.836 -26.75 1.784 1 93.06 37 ILE B O 1
ATOM 1893 N N . ASP B 1 38 ? -13.594 -26.719 -0.39 1 94.12 38 ASP B N 1
ATOM 1894 C CA . ASP B 1 38 ? -13.102 -28.094 -0.368 1 94.12 38 ASP B CA 1
ATOM 1895 C C . ASP B 1 38 ? -11.578 -28.141 -0.288 1 94.12 38 ASP B C 1
ATOM 1897 O O . ASP B 1 38 ? -10.969 -29.203 -0.438 1 94.12 38 ASP B O 1
ATOM 1901 N N . PHE B 1 39 ? -10.953 -27.031 -0.246 1 90.75 39 PHE B N 1
ATOM 1902 C CA . PHE B 1 39 ? -9.516 -26.891 -0.035 1 90.75 39 PHE B CA 1
ATOM 1903 C C . PHE B 1 39 ? -8.734 -27.484 -1.199 1 90.75 39 PHE B C 1
ATOM 1905 O O . PHE B 1 39 ? -7.68 -28.094 -1 1 90.75 39 PHE B O 1
ATOM 1912 N N . SER B 1 40 ? -9.289 -27.312 -2.404 1 93.69 40 SER B N 1
ATOM 1913 C CA . SER B 1 40 ? -8.633 -27.844 -3.602 1 93.69 40 SER B CA 1
ATOM 1914 C C . SER B 1 40 ? -7.602 -26.859 -4.145 1 93.69 40 SER B C 1
ATOM 1916 O O . SER B 1 40 ? -6.883 -27.172 -5.094 1 93.69 40 SER B O 1
ATOM 1918 N N . LYS B 1 41 ? -7.594 -25.578 -3.619 1 90.5 41 LYS B N 1
ATOM 1919 C CA . LYS B 1 41 ? -6.75 -24.484 -4.082 1 90.5 41 LYS B CA 1
ATOM 1920 C C . LYS B 1 41 ? -7.262 -23.922 -5.406 1 90.5 41 LYS B C 1
ATOM 1922 O O . LYS B 1 41 ? -6.527 -23.234 -6.117 1 90.5 41 LYS B O 1
ATOM 1927 N N . ARG B 1 42 ? -8.477 -24.297 -5.676 1 95 42 ARG B N 1
ATOM 1928 C CA . ARG B 1 42 ? -9.195 -23.781 -6.832 1 95 42 ARG B CA 1
ATOM 1929 C C . ARG B 1 42 ? -10.648 -23.484 -6.488 1 95 42 ARG B C 1
ATOM 1931 O O . ARG B 1 42 ? -11.188 -24.031 -5.52 1 95 42 ARG B O 1
ATOM 1938 N N . LEU B 1 43 ? -11.242 -22.625 -7.27 1 95.25 43 LEU B N 1
ATOM 1939 C CA . LEU B 1 43 ? -12.664 -22.328 -7.105 1 95.25 43 LEU B CA 1
ATOM 1940 C C . LEU B 1 43 ? -13.469 -22.844 -8.289 1 95.25 43 LEU B C 1
ATOM 1942 O O . LEU B 1 43 ? -13.164 -22.531 -9.438 1 95.25 43 LEU B O 1
ATOM 1946 N N . CYS B 1 44 ? -14.344 -23.688 -7.992 1 96.75 44 CYS B N 1
ATOM 1947 C CA . CYS B 1 44 ? -15.336 -24.016 -9.008 1 96.75 44 CYS B CA 1
ATOM 1948 C C . CYS B 1 44 ? -16.438 -22.969 -9.07 1 96.75 44 CYS B C 1
ATOM 1950 O O . CYS B 1 44 ? -16.469 -22.047 -8.242 1 96.75 44 CYS B O 1
ATOM 1952 N N . PHE B 1 45 ? -17.312 -23.125 -10.039 1 95.31 45 PHE B N 1
ATOM 1953 C CA . PHE B 1 45 ? -18.375 -22.141 -10.234 1 95.31 45 PHE B CA 1
ATOM 1954 C C . PHE B 1 45 ? -19.234 -22.016 -8.992 1 95.31 45 PHE B C 1
ATOM 1956 O O . PHE B 1 45 ? -19.547 -20.906 -8.547 1 95.31 45 PHE B O 1
ATOM 1963 N N . ASP B 1 46 ? -19.562 -23.094 -8.43 1 95.5 46 ASP B N 1
ATOM 1964 C CA . ASP B 1 46 ? -20.438 -23.109 -7.258 1 95.5 46 ASP B CA 1
ATOM 1965 C C . ASP B 1 46 ? -19.766 -22.453 -6.059 1 95.5 46 ASP B C 1
ATOM 1967 O O . ASP B 1 46 ? -20.422 -21.766 -5.27 1 95.5 46 ASP B O 1
ATOM 1971 N N . GLU B 1 47 ? -18.531 -22.656 -5.906 1 94.62 47 GLU B N 1
ATOM 1972 C CA . GLU B 1 47 ? -17.797 -22.047 -4.805 1 94.62 47 GLU B CA 1
ATOM 1973 C C . GLU B 1 47 ? -17.734 -20.531 -4.965 1 94.62 47 GLU B C 1
ATOM 1975 O O . GLU B 1 47 ? -17.891 -19.781 -3.99 1 94.62 47 GLU B O 1
ATOM 1980 N N . LEU B 1 48 ? -17.484 -20.156 -6.184 1 91.31 48 LEU B N 1
ATOM 1981 C CA . LEU B 1 48 ? -17.5 -18.734 -6.441 1 91.31 48 LEU B CA 1
ATOM 1982 C C . LEU B 1 48 ? -18.875 -18.141 -6.137 1 91.31 48 LEU B C 1
ATOM 1984 O O . LEU B 1 48 ? -18.969 -17.094 -5.492 1 91.31 48 LEU B O 1
ATOM 1988 N N . LYS B 1 49 ? -19.844 -18.797 -6.598 1 91.12 49 LYS B N 1
ATOM 1989 C CA . LYS B 1 49 ? -21.219 -18.359 -6.379 1 91.12 49 LYS B CA 1
ATOM 1990 C C . LYS B 1 49 ? -21.531 -18.234 -4.887 1 91.12 49 LYS B C 1
ATOM 1992 O O . LYS B 1 49 ? -22.016 -17.203 -4.43 1 91.12 49 LYS B O 1
ATOM 1997 N N . LEU B 1 50 ? -21.266 -19.25 -4.172 1 90.75 50 LEU B N 1
ATOM 1998 C CA . LEU B 1 50 ? -21.5 -19.266 -2.734 1 90.75 50 LEU B CA 1
ATOM 1999 C C . LEU B 1 50 ? -20.734 -18.156 -2.035 1 90.75 50 LEU B C 1
ATOM 2001 O O . LEU B 1 50 ? -21.25 -17.5 -1.131 1 90.75 50 LEU B O 1
ATOM 2005 N N . GLY B 1 51 ? -19.5 -18.031 -2.416 1 84.12 51 GLY B N 1
ATOM 2006 C CA . GLY B 1 51 ? -18.672 -16.984 -1.837 1 84.12 51 GLY B CA 1
ATOM 2007 C C . GLY B 1 51 ? -19.25 -15.586 -2.047 1 84.12 51 GLY B C 1
ATOM 2008 O O . GLY B 1 51 ? -19.297 -14.789 -1.112 1 84.12 51 GLY B O 1
ATOM 2009 N N . ILE B 1 52 ? -19.656 -15.336 -3.236 1 80.69 52 ILE B N 1
ATOM 2010 C CA . ILE B 1 52 ? -20.203 -14.031 -3.592 1 80.69 52 ILE B CA 1
ATOM 2011 C C . ILE B 1 52 ? -21.5 -13.797 -2.834 1 80.69 52 ILE B C 1
ATOM 2013 O O . ILE B 1 52 ? -21.734 -12.711 -2.311 1 80.69 52 ILE B O 1
ATOM 2017 N N . GLN B 1 53 ? -22.266 -14.773 -2.709 1 82.38 53 GLN B N 1
ATOM 2018 C CA . GLN B 1 53 ? -23.516 -14.695 -1.971 1 82.38 53 GLN B CA 1
ATOM 2019 C C . GLN B 1 53 ? -23.266 -14.438 -0.488 1 82.38 53 GLN B C 1
ATOM 2021 O O . GLN B 1 53 ? -24 -13.672 0.143 1 82.38 53 GLN B O 1
ATOM 2026 N N . ARG B 1 54 ? -22.297 -15.148 0.026 1 80.62 54 ARG B N 1
ATOM 2027 C CA . ARG B 1 54 ? -21.953 -14.969 1.432 1 80.62 54 ARG B CA 1
ATOM 2028 C C . ARG B 1 54 ? -21.625 -13.516 1.734 1 80.62 54 ARG B C 1
ATOM 2030 O O . ARG B 1 54 ? -21.859 -13.039 2.848 1 80.62 54 ARG B O 1
ATOM 2037 N N . TYR B 1 55 ? -21.141 -12.852 0.791 1 71 55 TYR B N 1
ATOM 2038 C CA . TYR B 1 55 ? -20.781 -11.445 0.975 1 71 55 TYR B CA 1
ATOM 2039 C C . TYR B 1 55 ? -21.969 -10.539 0.692 1 71 55 TYR B C 1
ATOM 2041 O O . TYR B 1 55 ? -21.828 -9.312 0.677 1 71 55 TYR B O 1
ATOM 2049 N N . GLY B 1 56 ? -23.078 -11.055 0.376 1 74.38 56 GLY B N 1
ATOM 2050 C CA . GLY B 1 56 ? -24.312 -10.297 0.206 1 74.38 56 GLY B CA 1
ATOM 2051 C C . GLY B 1 56 ? -24.422 -9.641 -1.157 1 74.38 56 GLY B C 1
ATOM 2052 O O . GLY B 1 56 ? -25.156 -8.664 -1.324 1 74.38 56 GLY B O 1
ATOM 2053 N N . ILE B 1 57 ? -23.672 -10.062 -2.018 1 70.69 57 ILE B N 1
ATOM 2054 C CA . ILE B 1 57 ? -23.703 -9.492 -3.359 1 70.69 57 ILE B CA 1
ATOM 2055 C C . ILE B 1 57 ? -24.766 -10.195 -4.199 1 70.69 57 ILE B C 1
ATOM 2057 O O . ILE B 1 57 ? -24.812 -11.422 -4.258 1 70.69 57 ILE B O 1
ATOM 2061 N N . GLU B 1 58 ? -25.594 -9.367 -4.75 1 79.62 58 GLU B N 1
ATOM 2062 C CA . GLU B 1 58 ? -26.594 -9.898 -5.668 1 79.62 58 GLU B CA 1
ATOM 2063 C C . GLU B 1 58 ? -26.109 -9.836 -7.113 1 79.62 58 GLU B C 1
ATOM 2065 O O . GLU B 1 58 ? -25.844 -8.75 -7.637 1 79.62 58 GLU B O 1
ATOM 2070 N N . ILE B 1 59 ? -25.938 -10.961 -7.684 1 78.31 59 ILE B N 1
ATOM 2071 C CA . ILE B 1 59 ? -25.484 -11.078 -9.062 1 78.31 59 ILE B CA 1
ATOM 2072 C C . ILE B 1 59 ? -26.234 -12.195 -9.766 1 78.31 59 ILE B C 1
ATOM 2074 O O . ILE B 1 59 ? -26.5 -13.25 -9.18 1 78.31 59 ILE B O 1
ATOM 2078 N N . SER B 1 60 ? -26.688 -11.93 -11.008 1 86.62 60 SER B N 1
ATOM 2079 C CA . SER B 1 60 ? -27.391 -12.969 -11.766 1 86.62 60 SER B CA 1
ATOM 2080 C C . SER B 1 60 ? -26.453 -14.109 -12.125 1 86.62 60 SER B C 1
ATOM 2082 O O . SER B 1 60 ? -25.234 -13.922 -12.195 1 86.62 60 SER B O 1
ATOM 2084 N N . ASP B 1 61 ? -27.062 -15.281 -12.367 1 86.94 61 ASP B N 1
ATOM 2085 C CA . ASP B 1 61 ? -26.266 -16.438 -12.773 1 86.94 61 ASP B CA 1
ATOM 2086 C C . ASP B 1 61 ? -25.531 -16.156 -14.094 1 86.94 61 ASP B C 1
ATOM 2088 O O . ASP B 1 61 ? -24.422 -16.625 -14.297 1 86.94 61 ASP B O 1
ATOM 2092 N N . SER B 1 62 ? -26.188 -15.492 -14.906 1 89.88 62 SER B N 1
ATOM 2093 C CA . SER B 1 62 ? -25.578 -15.156 -16.188 1 89.88 62 SER B CA 1
ATOM 2094 C C . SER B 1 62 ? -24.344 -14.266 -15.992 1 89.88 62 SER B C 1
ATOM 2096 O O . SER B 1 62 ? -23.297 -14.508 -16.594 1 89.88 62 SER B O 1
ATOM 2098 N N . ASP B 1 63 ? -24.453 -13.266 -15.133 1 84.25 63 ASP B N 1
ATOM 2099 C CA . ASP B 1 63 ? -23.344 -12.375 -14.844 1 84.25 63 ASP B CA 1
ATOM 2100 C C . ASP B 1 63 ? -22.219 -13.117 -14.117 1 84.25 63 ASP B C 1
ATOM 2102 O O . ASP B 1 63 ? -21.031 -12.875 -14.367 1 84.25 63 ASP B O 1
ATOM 2106 N N . LEU B 1 64 ? -22.625 -13.953 -13.305 1 86.5 64 LEU B N 1
ATOM 2107 C CA . LEU B 1 64 ? -21.641 -14.742 -12.57 1 86.5 64 LEU B CA 1
ATOM 2108 C C . LEU B 1 64 ? -20.844 -15.633 -13.523 1 86.5 64 LEU B C 1
ATOM 2110 O O . LEU B 1 64 ? -19.641 -15.836 -13.328 1 86.5 64 LEU B O 1
ATOM 2114 N N . LEU B 1 65 ? -21.562 -16.188 -14.406 1 89 65 LEU B N 1
ATOM 2115 C CA . LEU B 1 65 ? -20.891 -17.016 -15.398 1 89 65 LEU B CA 1
ATOM 2116 C C . LEU B 1 65 ? -19.891 -16.203 -16.219 1 89 65 LEU B C 1
ATOM 2118 O O . LEU B 1 65 ? -18.781 -16.672 -16.5 1 89 65 LEU B O 1
ATOM 2122 N N . ILE B 1 66 ? -20.266 -15.023 -16.562 1 87.38 66 ILE B N 1
ATOM 2123 C CA . ILE B 1 66 ? -19.375 -14.117 -17.281 1 87.38 66 ILE B CA 1
ATOM 2124 C C . ILE B 1 66 ? -18.141 -13.828 -16.422 1 87.38 66 ILE B C 1
ATOM 2126 O O . ILE B 1 66 ? -17.016 -13.898 -16.906 1 87.38 66 ILE B O 1
ATOM 2130 N N . LEU B 1 67 ? -18.391 -13.523 -15.203 1 87.06 67 LEU B N 1
ATOM 2131 C CA . LEU B 1 67 ? -17.312 -13.234 -14.258 1 87.06 67 LEU B CA 1
ATOM 2132 C C . LEU B 1 67 ? -16.391 -14.438 -14.109 1 87.06 67 LEU B C 1
ATOM 2134 O O . LEU B 1 67 ? -15.164 -14.297 -14.188 1 87.06 67 LEU B O 1
ATOM 2138 N N . PHE B 1 68 ? -16.984 -15.586 -13.93 1 89.56 68 PHE B N 1
ATOM 2139 C CA . PHE B 1 68 ? -16.234 -16.828 -13.766 1 89.56 68 PHE B CA 1
ATOM 2140 C C . PHE B 1 68 ? -15.344 -17.078 -14.977 1 89.56 68 PHE B C 1
ATOM 2142 O O . PHE B 1 68 ? -14.156 -17.375 -14.82 1 89.56 68 PHE B O 1
ATOM 2149 N N . ASN B 1 69 ? -15.859 -16.906 -16.062 1 91.38 69 ASN B N 1
ATOM 2150 C CA . ASN B 1 69 ? -15.125 -17.156 -17.297 1 91.38 69 ASN B CA 1
ATOM 2151 C C . ASN B 1 69 ? -14.016 -16.141 -17.516 1 91.38 69 ASN B C 1
ATOM 2153 O O . ASN B 1 69 ? -12.961 -16.453 -18.078 1 91.38 69 ASN B O 1
ATOM 2157 N N . ALA B 1 70 ? -14.289 -14.977 -17.078 1 88.12 70 ALA B N 1
ATOM 2158 C CA . ALA B 1 70 ? -13.297 -13.914 -17.219 1 88.12 70 ALA B CA 1
ATOM 2159 C C . ALA B 1 70 ? -12.078 -14.188 -16.328 1 88.12 70 ALA B C 1
ATOM 2161 O O . ALA B 1 70 ? -10.953 -13.82 -16.688 1 88.12 70 ALA B O 1
ATOM 2162 N N . ILE B 1 71 ? -12.352 -14.82 -15.266 1 88.38 71 ILE B N 1
ATOM 2163 C CA . ILE B 1 71 ? -11.266 -15.078 -14.32 1 88.38 71 ILE B CA 1
ATOM 2164 C C . ILE B 1 71 ? -10.555 -16.375 -14.688 1 88.38 71 ILE B C 1
ATOM 2166 O O . ILE B 1 71 ? -9.344 -16.5 -14.523 1 88.38 71 ILE B O 1
ATOM 2170 N N . ASP B 1 72 ? -11.352 -17.328 -15.164 1 92.5 72 ASP B N 1
ATOM 2171 C CA . ASP B 1 72 ? -10.805 -18.609 -15.594 1 92.5 72 ASP B CA 1
ATOM 2172 C C . ASP B 1 72 ? -10.047 -18.469 -16.906 1 92.5 72 ASP B C 1
ATOM 2174 O O . ASP B 1 72 ? -10.516 -18.922 -17.953 1 92.5 72 ASP B O 1
ATOM 2178 N N . ILE B 1 73 ? -8.875 -18.109 -16.844 1 90.31 73 ILE B N 1
ATOM 2179 C CA . ILE B 1 73 ? -8.078 -17.688 -17.984 1 90.31 73 ILE B CA 1
ATOM 2180 C C . ILE B 1 73 ? -7.773 -18.891 -18.875 1 90.31 73 ILE B C 1
ATOM 2182 O O . ILE B 1 73 ? -7.82 -18.812 -20.094 1 90.31 73 ILE B O 1
ATOM 2186 N N . ASP B 1 74 ? -7.449 -19.984 -18.266 1 94 74 ASP B N 1
ATOM 2187 C CA . ASP B 1 74 ? -7.078 -21.141 -19.078 1 94 74 ASP B CA 1
ATOM 2188 C C . ASP B 1 74 ? -8.305 -21.984 -19.438 1 94 74 ASP B C 1
ATOM 2190 O O . ASP B 1 74 ? -8.18 -23.031 -20.062 1 94 74 ASP B O 1
ATOM 2194 N N . ASN B 1 75 ? -9.414 -21.641 -18.953 1 94.56 75 ASN B N 1
ATOM 2195 C CA . ASN B 1 75 ? -10.703 -22.219 -19.328 1 94.56 75 ASN B CA 1
ATOM 2196 C C . ASN B 1 75 ? -10.805 -23.688 -18.906 1 94.56 75 ASN B C 1
ATOM 2198 O O . ASN B 1 75 ? -11.258 -24.531 -19.688 1 94.56 75 ASN B O 1
ATOM 2202 N N . ASN B 1 76 ? -10.305 -24.031 -17.797 1 96.62 76 ASN B N 1
ATOM 2203 C CA . ASN B 1 76 ? -10.398 -25.406 -17.328 1 96.62 76 ASN B CA 1
ATOM 2204 C C . ASN B 1 76 ? -11.516 -25.578 -16.312 1 96.62 76 ASN B C 1
ATOM 2206 O O . ASN B 1 76 ? -11.508 -26.547 -15.531 1 96.62 76 ASN B O 1
ATOM 2210 N N . LYS B 1 77 ? -12.359 -24.562 -16.156 1 95.69 77 LYS B N 1
ATOM 2211 C CA . LYS B 1 77 ? -13.602 -24.594 -15.391 1 95.69 77 LYS B CA 1
ATOM 2212 C C . LYS B 1 77 ? -13.328 -24.453 -13.891 1 95.69 77 LYS B C 1
ATOM 2214 O O . LYS B 1 77 ? -14.195 -24.75 -13.07 1 95.69 77 LYS B O 1
ATOM 2219 N N . THR B 1 78 ? -12.195 -24.094 -13.57 1 96.81 78 THR B N 1
ATOM 2220 C CA . THR B 1 78 ? -11.852 -23.719 -12.203 1 96.81 78 THR B CA 1
ATOM 2221 C C . THR B 1 78 ? -10.977 -22.469 -12.188 1 96.81 78 THR B C 1
ATOM 2223 O O . THR B 1 78 ? -10.344 -22.141 -13.188 1 96.81 78 THR B O 1
ATOM 2226 N N . ILE B 1 79 ? -11 -21.766 -11.156 1 93.75 79 ILE B N 1
ATOM 2227 C CA . ILE B 1 79 ? -10.156 -20.578 -10.953 1 93.75 79 ILE B CA 1
ATOM 2228 C C . ILE B 1 79 ? -9.078 -20.891 -9.914 1 93.75 79 ILE B C 1
ATOM 2230 O O . ILE B 1 79 ? -9.391 -21.188 -8.758 1 93.75 79 ILE B O 1
ATOM 2234 N N . ASP B 1 80 ? -7.891 -20.875 -10.336 1 93.56 80 ASP B N 1
ATOM 2235 C CA . ASP B 1 80 ? -6.836 -21.047 -9.344 1 93.56 80 ASP B CA 1
ATOM 2236 C C . ASP B 1 80 ? -6.449 -19.703 -8.719 1 93.56 80 ASP B C 1
ATOM 2238 O O . ASP B 1 80 ? -6.965 -18.656 -9.117 1 93.56 80 ASP B O 1
ATOM 2242 N N . PHE B 1 81 ? -5.555 -19.797 -7.777 1 88.62 81 PHE B N 1
ATOM 2243 C CA . PHE B 1 81 ? -5.172 -18.594 -7.027 1 88.62 81 PHE B CA 1
ATOM 2244 C C . PHE B 1 81 ? -4.512 -17.578 -7.938 1 88.62 81 PHE B C 1
ATOM 2246 O O . PHE B 1 81 ? -4.773 -16.375 -7.824 1 88.62 81 PHE B O 1
ATOM 2253 N N . GLY B 1 82 ? -3.645 -18.062 -8.766 1 87.94 82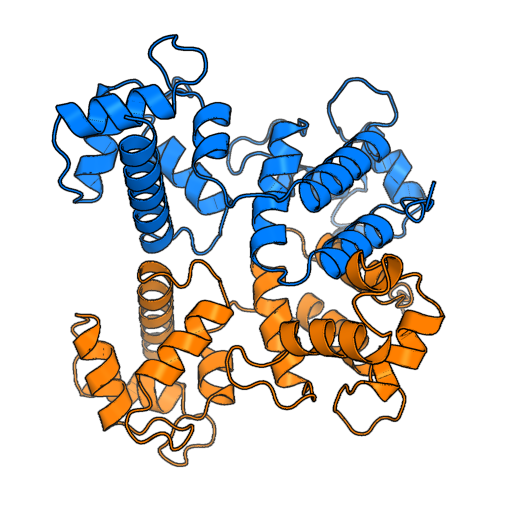 GLY B N 1
ATOM 2254 C CA . GLY B 1 82 ? -2.979 -17.172 -9.703 1 87.94 82 GLY B CA 1
ATOM 2255 C C . GLY B 1 82 ? -3.943 -16.406 -10.586 1 87.94 82 GLY B C 1
ATOM 2256 O O . GLY B 1 82 ? -3.801 -15.195 -10.773 1 87.94 82 GLY B O 1
ATOM 2257 N N . GLU B 1 83 ? -4.926 -17.078 -11.133 1 88.75 83 GLU B N 1
ATOM 2258 C CA . GLU B 1 83 ? -5.941 -16.453 -11.977 1 88.75 83 GLU B CA 1
ATOM 2259 C C . GLU B 1 83 ? -6.762 -15.438 -11.188 1 88.75 83 GLU B C 1
ATOM 2261 O O . GLU B 1 83 ? -7.031 -14.336 -11.68 1 88.75 83 GLU B O 1
ATOM 2266 N N . PHE B 1 84 ? -7.113 -15.867 -10.023 1 87.56 84 PHE B N 1
ATOM 2267 C CA . PHE B 1 84 ? -7.879 -15 -9.133 1 87.56 84 PHE B CA 1
ATOM 2268 C C . PHE B 1 84 ? -7.141 -13.695 -8.867 1 87.56 84 PHE B C 1
ATOM 2270 O O . PHE B 1 84 ? -7.691 -12.617 -9.07 1 87.56 84 PHE B O 1
ATOM 2277 N N . MET B 1 85 ? -5.906 -13.805 -8.523 1 85.38 85 MET B N 1
ATOM 2278 C CA . MET B 1 85 ? -5.098 -12.641 -8.188 1 85.38 85 MET B CA 1
ATOM 2279 C C . MET B 1 85 ? -4.84 -11.781 -9.422 1 85.38 85 MET B C 1
ATOM 2281 O O . MET B 1 85 ? -4.918 -10.555 -9.359 1 85.38 85 MET B O 1
ATOM 2285 N N . HIS B 1 86 ? -4.617 -12.438 -10.438 1 85.56 86 HIS B N 1
ATOM 2286 C CA . HIS B 1 86 ? -4.301 -11.75 -11.688 1 85.56 86 HIS B CA 1
ATOM 2287 C C . HIS B 1 86 ? -5.422 -10.797 -12.086 1 85.56 86 HIS B C 1
ATOM 2289 O O . HIS B 1 86 ? -5.164 -9.688 -12.562 1 85.56 86 HIS B O 1
ATOM 2295 N N . LYS B 1 87 ? -6.605 -11.164 -11.883 1 82.88 87 LYS B N 1
ATOM 2296 C CA . LYS B 1 87 ? -7.746 -10.367 -12.336 1 82.88 87 LYS B CA 1
ATOM 2297 C C . LYS B 1 87 ? -8.164 -9.359 -11.273 1 82.88 87 LYS B C 1
ATOM 2299 O O . LYS B 1 87 ? -8.703 -8.297 -11.602 1 82.88 87 LYS B O 1
ATOM 2304 N N . LEU B 1 88 ? -7.828 -9.727 -10.07 1 82 88 LEU B N 1
ATOM 2305 C CA . LEU B 1 88 ? -8.453 -8.93 -9.023 1 82 88 LEU B CA 1
ATOM 2306 C C . LEU B 1 88 ? -7.438 -8 -8.359 1 82 88 LEU B C 1
ATOM 2308 O O . LEU B 1 88 ? -7.816 -7.031 -7.699 1 82 88 LEU B O 1
ATOM 2312 N N . ARG B 1 89 ? -6.117 -8.328 -8.492 1 81.31 89 ARG B N 1
ATOM 2313 C CA . ARG B 1 89 ? -5.133 -7.441 -7.875 1 81.31 89 ARG B CA 1
ATOM 2314 C C . ARG B 1 89 ? -5.16 -6.066 -8.531 1 81.31 89 ARG B C 1
ATOM 2316 O O . ARG B 1 89 ? -5.621 -5.918 -9.664 1 81.31 89 ARG B O 1
ATOM 2323 N N . PRO B 1 90 ? -4.617 -5.039 -7.75 1 78.38 90 PRO B N 1
ATOM 2324 C CA . PRO B 1 90 ? -4.469 -3.74 -8.414 1 78.38 90 PRO B CA 1
ATOM 2325 C C . PRO B 1 90 ? -3.604 -3.811 -9.672 1 78.38 90 PRO B C 1
ATOM 2327 O O . PRO B 1 90 ? -2.617 -4.551 -9.703 1 78.38 90 PRO B O 1
ATOM 2330 N N . PRO B 1 91 ? -4 -3.086 -10.641 1 80.88 91 PRO B N 1
ATOM 2331 C CA . PRO B 1 91 ? -3.252 -3.129 -11.898 1 80.88 91 PRO B CA 1
ATOM 2332 C C . PRO B 1 91 ? -1.835 -2.574 -11.766 1 80.88 91 PRO B C 1
ATOM 2334 O O . PRO B 1 91 ? -1.612 -1.618 -11.016 1 80.88 91 PRO B O 1
ATOM 2337 N N . LEU B 1 92 ? -0.926 -3.197 -12.445 1 86.06 92 LEU B N 1
ATOM 2338 C CA . LEU B 1 92 ? 0.443 -2.719 -12.609 1 86.06 92 LEU B CA 1
ATOM 2339 C C . LEU B 1 92 ? 0.681 -2.219 -14.031 1 86.06 92 LEU B C 1
ATOM 2341 O O . LEU B 1 92 ? 0.48 -2.959 -14.992 1 86.06 92 LEU B O 1
ATOM 2345 N N . THR B 1 93 ? 1.012 -0.95 -14.141 1 88.94 93 THR B N 1
ATOM 2346 C CA . THR B 1 93 ? 1.344 -0.435 -15.469 1 88.94 93 THR B CA 1
ATOM 2347 C C . THR B 1 93 ? 2.533 -1.186 -16.062 1 88.94 93 THR B C 1
ATOM 2349 O O . THR B 1 93 ? 3.248 -1.89 -15.336 1 88.94 93 THR B O 1
ATOM 2352 N N . GLY B 1 94 ? 2.713 -1.034 -17.359 1 90.81 94 GLY B N 1
ATOM 2353 C CA . GLY B 1 94 ? 3.809 -1.709 -18.047 1 90.81 94 GLY B CA 1
ATOM 2354 C C . GLY B 1 94 ? 5.164 -1.395 -17.438 1 90.81 94 GLY B C 1
ATOM 2355 O O . GLY B 1 94 ? 5.973 -2.297 -17.203 1 90.81 94 GLY B O 1
ATOM 2356 N N . ILE B 1 95 ? 5.402 -0.119 -17.156 1 90 95 ILE B N 1
ATOM 2357 C CA . ILE B 1 95 ? 6.699 0.31 -16.641 1 90 95 ILE B CA 1
ATOM 2358 C C . ILE B 1 95 ? 6.91 -0.267 -15.242 1 90 95 ILE B C 1
ATOM 2360 O O . ILE B 1 95 ? 8.008 -0.712 -14.914 1 90 95 ILE B O 1
ATOM 2364 N N . ARG B 1 96 ? 5.824 -0.293 -14.445 1 94.44 96 ARG B N 1
ATOM 2365 C CA . ARG B 1 96 ? 5.938 -0.825 -13.086 1 94.44 96 ARG B CA 1
ATOM 2366 C C . ARG B 1 96 ? 6.141 -2.336 -13.109 1 94.44 96 ARG B C 1
ATOM 2368 O O . ARG B 1 96 ? 6.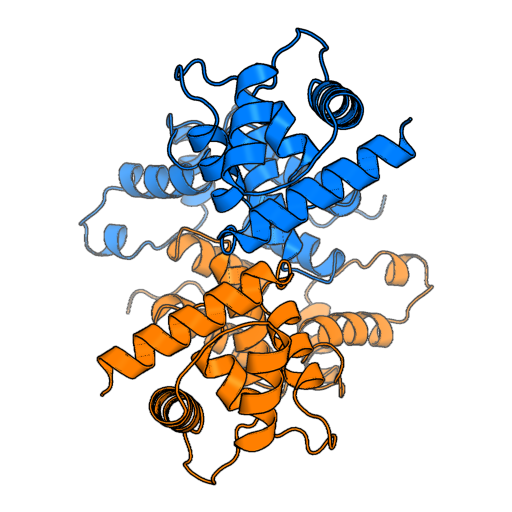961 -2.867 -12.359 1 94.44 96 ARG B O 1
ATOM 2375 N N . LEU B 1 97 ? 5.449 -3.002 -13.969 1 95.75 97 LEU B N 1
ATOM 2376 C CA . LEU B 1 97 ? 5.609 -4.445 -14.094 1 95.75 97 LEU B CA 1
ATOM 2377 C C . LEU B 1 97 ? 7.023 -4.801 -14.539 1 95.75 97 LEU B C 1
ATOM 2379 O O . LEU B 1 97 ? 7.613 -5.762 -14.039 1 95.75 97 LEU B O 1
ATOM 2383 N N . ALA B 1 98 ? 7.531 -4.039 -15.438 1 96.06 98 ALA B N 1
ATOM 2384 C CA . ALA B 1 98 ? 8.867 -4.301 -15.969 1 96.06 98 ALA B CA 1
ATOM 2385 C C . ALA B 1 98 ? 9.914 -4.266 -14.859 1 96.06 98 ALA B C 1
ATOM 2387 O O . ALA B 1 98 ? 10.766 -5.152 -14.773 1 96.06 98 ALA B O 1
ATOM 2388 N N . VAL B 1 99 ? 9.875 -3.24 -14 1 96.12 99 VAL B N 1
ATOM 2389 C CA . VAL B 1 99 ? 10.883 -3.117 -12.961 1 96.12 99 VAL B CA 1
ATOM 2390 C C . VAL B 1 99 ? 10.688 -4.215 -11.914 1 96.12 99 VAL B C 1
ATOM 2392 O O . VAL B 1 99 ? 11.664 -4.727 -11.352 1 96.12 99 VAL B O 1
ATOM 2395 N N . VAL B 1 100 ? 9.477 -4.598 -11.648 1 97.62 100 VAL B N 1
ATOM 2396 C CA . VAL B 1 100 ? 9.203 -5.688 -10.719 1 97.62 100 VAL B CA 1
ATOM 2397 C C . VAL B 1 100 ? 9.812 -6.984 -11.25 1 97.62 100 VAL B C 1
ATOM 2399 O O . VAL B 1 100 ? 10.461 -7.719 -10.508 1 97.62 100 VAL B O 1
ATOM 2402 N N . LYS B 1 101 ? 9.594 -7.234 -12.492 1 97.44 101 LYS B N 1
ATOM 2403 C CA . LYS B 1 101 ? 10.156 -8.43 -13.117 1 97.44 101 LYS B CA 1
ATOM 2404 C C . LYS B 1 101 ? 11.68 -8.391 -13.117 1 97.44 101 LYS B C 1
ATOM 2406 O O . LYS B 1 101 ? 12.328 -9.414 -12.891 1 97.44 101 LYS B O 1
ATOM 2411 N N . GLU B 1 102 ? 12.219 -7.246 -13.406 1 97.19 102 GLU B N 1
ATOM 2412 C CA . GLU B 1 102 ? 13.664 -7.09 -13.359 1 97.19 102 GLU B CA 1
ATOM 2413 C C . GLU B 1 102 ? 14.211 -7.395 -11.961 1 97.19 102 GLU B C 1
ATOM 2415 O O . GLU B 1 102 ? 15.234 -8.062 -11.82 1 97.19 102 GLU B O 1
ATOM 2420 N N . ALA B 1 103 ? 13.547 -6.898 -10.969 1 96.94 103 ALA B N 1
ATOM 2421 C CA . ALA B 1 103 ? 13.953 -7.148 -9.586 1 96.94 103 ALA B CA 1
ATOM 2422 C C . ALA B 1 103 ? 13.891 -8.641 -9.266 1 96.94 103 ALA B C 1
ATOM 2424 O O . ALA B 1 103 ? 14.797 -9.172 -8.617 1 96.94 103 ALA B O 1
ATOM 2425 N N . PHE B 1 104 ? 12.828 -9.312 -9.703 1 97.75 104 PHE B N 1
ATOM 2426 C CA . PHE B 1 104 ? 12.703 -10.75 -9.5 1 97.75 104 PHE B CA 1
ATOM 2427 C C . PHE B 1 104 ? 13.883 -11.492 -10.125 1 97.75 104 PHE B C 1
ATOM 2429 O O . PHE B 1 104 ? 14.484 -12.367 -9.484 1 97.75 104 PHE B O 1
ATOM 2436 N N . GLN B 1 105 ? 14.133 -11.117 -11.32 1 96.75 105 GLN B N 1
ATOM 2437 C CA . GLN B 1 105 ? 15.227 -11.758 -12.039 1 96.75 105 GLN B CA 1
ATOM 2438 C C . GLN B 1 105 ? 16.562 -11.531 -11.328 1 96.75 105 GLN B C 1
ATOM 2440 O O . GLN B 1 105 ? 17.406 -12.422 -11.273 1 96.75 105 GLN B O 1
ATOM 2445 N N . ASN B 1 106 ? 16.734 -10.344 -10.828 1 95.12 106 ASN B N 1
ATOM 2446 C CA . ASN B 1 106 ? 17.953 -10.016 -10.102 1 95.12 106 ASN B CA 1
ATOM 2447 C C . ASN B 1 106 ? 18.094 -10.852 -8.828 1 95.12 106 ASN B C 1
ATOM 2449 O O . ASN B 1 106 ? 19.203 -11.188 -8.422 1 95.12 106 ASN B O 1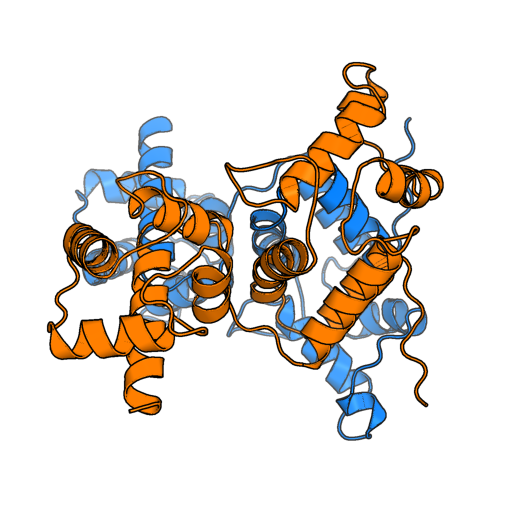
ATOM 2453 N N . LEU B 1 107 ? 17.016 -11.164 -8.188 1 94.5 107 LEU B N 1
ATOM 2454 C CA . LEU B 1 107 ? 17.031 -11.93 -6.945 1 94.5 107 LEU B CA 1
ATOM 2455 C C . LEU B 1 107 ? 17.203 -13.422 -7.227 1 94.5 107 LEU B C 1
ATOM 2457 O O . LEU B 1 107 ? 17.75 -14.148 -6.391 1 94.5 107 LEU B O 1
ATOM 2461 N N . ASP B 1 108 ? 16.656 -13.828 -8.359 1 96.44 108 ASP B N 1
ATOM 2462 C CA . ASP B 1 108 ? 16.766 -15.227 -8.75 1 96.44 108 ASP B CA 1
ATOM 2463 C C . ASP B 1 108 ? 18.156 -15.531 -9.305 1 96.44 108 ASP B C 1
ATOM 2465 O O . ASP B 1 108 ? 18.312 -15.789 -10.5 1 96.44 108 ASP B O 1
ATOM 2469 N N . VAL B 1 109 ? 19.094 -15.672 -8.492 1 93.12 109 VAL B N 1
ATOM 2470 C CA . VAL B 1 109 ? 20.5 -15.719 -8.844 1 93.12 109 VAL B CA 1
ATOM 2471 C C . VAL B 1 109 ? 20.797 -17 -9.633 1 93.12 109 VAL B C 1
ATOM 2473 O O . VAL B 1 109 ? 21.609 -16.984 -10.57 1 93.12 109 VAL B O 1
ATOM 2476 N N . ASN B 1 110 ? 20.172 -18.078 -9.273 1 94.56 110 ASN B N 1
ATOM 2477 C CA . ASN B 1 110 ? 20.484 -19.344 -9.938 1 94.56 110 ASN B CA 1
ATOM 2478 C C . ASN B 1 110 ? 19.578 -19.578 -11.141 1 94.56 110 ASN B C 1
ATOM 2480 O O . ASN B 1 110 ? 19.641 -20.641 -11.773 1 94.56 110 ASN B O 1
ATOM 2484 N N . ASN B 1 111 ? 18.609 -18.719 -11.391 1 95 111 ASN B N 1
ATOM 2485 C CA . ASN B 1 111 ? 17.75 -18.688 -12.57 1 95 111 ASN B CA 1
ATOM 2486 C C . ASN B 1 111 ? 16.844 -19.922 -12.633 1 95 111 ASN B C 1
ATOM 2488 O O . ASN B 1 111 ? 16.672 -20.516 -13.695 1 95 111 ASN B O 1
ATOM 2492 N N . ASP B 1 112 ? 16.328 -20.391 -11.5 1 95.75 112 ASP B N 1
ATOM 2493 C CA . ASP B 1 112 ? 15.422 -21.516 -11.484 1 95.75 112 ASP B CA 1
ATOM 2494 C C . ASP B 1 112 ? 13.969 -21.062 -11.352 1 95.75 112 ASP B C 1
ATOM 2496 O O . ASP B 1 112 ? 13.086 -21.859 -11.023 1 95.75 112 ASP B O 1
ATOM 2500 N N . THR B 1 113 ? 13.711 -19.719 -11.445 1 94.94 113 THR B N 1
ATOM 2501 C CA . THR B 1 113 ? 12.406 -19.078 -11.57 1 94.94 113 THR B CA 1
ATOM 2502 C C . THR B 1 113 ? 11.672 -19.078 -10.234 1 94.94 113 THR B C 1
ATOM 2504 O O . THR B 1 113 ? 10.445 -18.938 -10.188 1 94.94 113 THR B O 1
ATOM 2507 N N . VAL B 1 114 ? 12.383 -19.312 -9.18 1 96.44 114 VAL B N 1
ATOM 2508 C CA . VAL B 1 114 ? 11.852 -19.125 -7.836 1 96.44 114 VAL B CA 1
ATOM 2509 C C . VAL B 1 114 ? 12.891 -18.438 -6.957 1 96.44 114 VAL B C 1
ATOM 2511 O O . VAL B 1 114 ? 14.094 -18.578 -7.188 1 96.44 114 VAL B O 1
ATOM 2514 N N . ILE B 1 115 ? 12.445 -17.641 -6.059 1 96.81 115 ILE B N 1
ATOM 2515 C CA . ILE B 1 115 ? 13.32 -17.062 -5.047 1 96.81 115 ILE B CA 1
ATOM 2516 C C . ILE B 1 115 ? 13.258 -17.891 -3.768 1 96.81 115 ILE B C 1
ATOM 2518 O O . ILE B 1 115 ? 12.18 -18.125 -3.219 1 96.81 115 ILE B O 1
ATOM 2522 N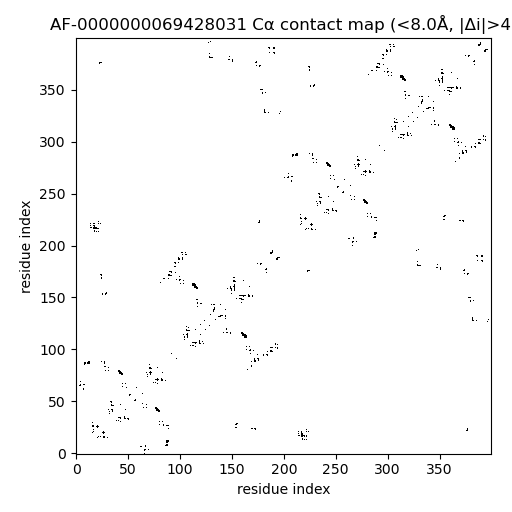 N . ALA B 1 116 ? 14.359 -18.406 -3.424 1 95.88 116 ALA B N 1
ATOM 2523 C CA . ALA B 1 116 ? 14.484 -19.188 -2.189 1 95.88 116 ALA B CA 1
ATOM 2524 C C . ALA B 1 116 ? 15.547 -18.578 -1.271 1 95.88 116 ALA B C 1
ATOM 2526 O O . ALA B 1 116 ? 16.109 -17.516 -1.575 1 95.88 116 ALA B O 1
ATOM 2527 N N . VAL B 1 117 ? 15.75 -19.203 -0.168 1 93.56 117 VAL B N 1
ATOM 2528 C CA . VAL B 1 117 ? 16.641 -18.688 0.861 1 93.56 117 VAL B CA 1
ATOM 2529 C C . VAL B 1 117 ? 18.047 -18.516 0.291 1 93.56 117 VAL B C 1
ATOM 2531 O O . VAL B 1 117 ? 18.719 -17.5 0.553 1 93.56 117 VAL B O 1
ATOM 2534 N N . ASP B 1 118 ? 18.484 -19.438 -0.487 1 92.69 118 ASP B N 1
ATOM 2535 C CA . ASP B 1 118 ? 19.828 -19.391 -1.04 1 92.69 118 ASP B CA 1
ATOM 2536 C C . ASP B 1 118 ? 20.016 -18.172 -1.932 1 92.69 118 ASP B C 1
ATOM 2538 O O . ASP B 1 118 ? 21.094 -17.594 -1.984 1 92.69 118 ASP B O 1
ATOM 2542 N N . ASP B 1 119 ? 19.031 -17.812 -2.646 1 94.31 119 ASP B N 1
ATOM 2543 C CA . ASP B 1 119 ? 19.094 -16.609 -3.477 1 94.31 119 ASP B CA 1
ATOM 2544 C C . ASP B 1 119 ? 19.219 -15.352 -2.617 1 94.31 119 ASP B C 1
ATOM 2546 O O . ASP B 1 119 ? 20 -14.453 -2.936 1 94.31 119 ASP B O 1
ATOM 2550 N N . LEU B 1 120 ? 18.453 -15.336 -1.535 1 91.94 120 LEU B N 1
ATOM 2551 C CA . LEU B 1 120 ? 18.406 -14.164 -0.667 1 91.94 120 LEU B CA 1
ATOM 2552 C C . LEU B 1 120 ? 19.734 -13.984 0.073 1 91.94 120 LEU B C 1
ATOM 2554 O O . LEU B 1 120 ? 20.141 -12.859 0.356 1 91.94 120 LEU B O 1
ATOM 2558 N N . LYS B 1 121 ? 20.391 -15.062 0.372 1 89.5 121 LYS B N 1
ATOM 2559 C CA . LYS B 1 121 ? 21.688 -14.992 1.021 1 89.5 121 LYS B CA 1
ATOM 2560 C C . LYS B 1 121 ? 22.688 -14.195 0.172 1 89.5 121 LYS B C 1
ATOM 2562 O O . LYS B 1 121 ? 23.469 -13.406 0.702 1 89.5 121 LYS B O 1
ATOM 2567 N N . VAL B 1 122 ? 22.656 -14.477 -1.03 1 86.88 122 VAL B N 1
ATOM 2568 C CA . VAL B 1 122 ? 23.547 -13.766 -1.936 1 86.88 122 VAL B CA 1
ATOM 2569 C C . VAL B 1 122 ? 23.188 -12.281 -1.965 1 86.88 122 VAL B C 1
ATOM 2571 O O . VAL B 1 122 ? 24.062 -11.422 -1.858 1 86.88 122 VAL B O 1
ATOM 2574 N N . PHE B 1 123 ? 21.906 -11.984 -2.021 1 83.44 123 PHE B N 1
ATOM 2575 C CA . PHE B 1 123 ? 21.438 -10.609 -2.104 1 83.44 123 PHE B CA 1
ATOM 2576 C C . PHE B 1 123 ? 21.734 -9.859 -0.812 1 83.44 123 PHE B C 1
ATOM 2578 O O . PHE B 1 123 ? 22.203 -8.719 -0.844 1 83.44 123 PHE B O 1
ATOM 2585 N N . PHE B 1 124 ? 21.453 -10.484 0.311 1 79.69 124 PHE B N 1
ATOM 2586 C CA . PHE B 1 124 ? 21.547 -9.781 1.587 1 79.69 124 PHE B CA 1
ATOM 2587 C C . PHE B 1 124 ? 22.969 -9.867 2.137 1 79.69 124 PHE B C 1
ATOM 2589 O O . PHE B 1 124 ? 23.312 -9.164 3.09 1 79.69 124 PHE B O 1
ATOM 2596 N N . ALA B 1 125 ? 23.703 -10.797 1.652 1 74.56 125 ALA B N 1
ATOM 2597 C CA . ALA B 1 125 ? 25.109 -10.805 2.02 1 74.56 125 ALA B CA 1
ATOM 2598 C C . ALA B 1 125 ? 25.766 -9.461 1.724 1 74.56 125 ALA B C 1
ATOM 2600 O O . ALA B 1 125 ? 26.656 -9.016 2.457 1 74.56 125 ALA B O 1
ATOM 2601 N N . ASN B 1 126 ? 25.281 -8.859 0.858 1 63.84 126 ASN B N 1
ATOM 2602 C CA . ASN B 1 126 ? 25.859 -7.605 0.387 1 63.84 126 ASN B CA 1
ATOM 2603 C C . ASN B 1 126 ? 25.062 -6.398 0.879 1 63.84 126 ASN B C 1
ATOM 2605 O O . ASN B 1 126 ? 25.438 -5.254 0.604 1 63.84 126 ASN B O 1
ATOM 2609 N N . ASN B 1 127 ? 24.016 -6.84 1.502 1 63.88 127 ASN B N 1
ATOM 2610 C CA . ASN B 1 127 ? 23.109 -5.766 1.912 1 63.88 127 ASN B CA 1
ATOM 2611 C C . ASN B 1 127 ? 22.812 -5.828 3.408 1 63.88 127 ASN B C 1
ATOM 2613 O O . ASN B 1 127 ? 22.781 -6.914 3.994 1 63.88 127 ASN B O 1
ATOM 2617 N N . ALA B 1 128 ? 23.234 -5.031 4.113 1 55.78 128 ALA B N 1
ATOM 2618 C CA . ALA B 1 128 ? 23.078 -5.039 5.566 1 55.78 128 ALA B CA 1
ATOM 2619 C C . ALA B 1 128 ? 21.609 -5.039 5.969 1 55.78 128 ALA B C 1
ATOM 2621 O O . ALA B 1 128 ? 20.922 -4.035 5.801 1 55.78 128 ALA B O 1
ATOM 2622 N N . MET B 1 129 ? 20.953 -6.211 5.785 1 62.16 129 MET B N 1
ATOM 2623 C CA . MET B 1 129 ? 19.641 -6.207 6.434 1 62.16 129 MET B CA 1
ATOM 2624 C C . MET B 1 129 ? 19.781 -6.379 7.941 1 62.16 129 MET B C 1
ATOM 2626 O O . MET B 1 129 ? 20.484 -7.277 8.406 1 62.16 129 MET B O 1
ATOM 2630 N N . GLU B 1 130 ? 19.484 -5.383 8.617 1 67.06 130 GLU B N 1
ATOM 2631 C CA . GLU B 1 130 ? 19.578 -5.484 10.07 1 67.06 130 GLU B CA 1
ATOM 2632 C C . GLU B 1 130 ? 18.219 -5.773 10.703 1 67.06 130 GLU B C 1
ATOM 2634 O O . GLU B 1 130 ? 17.469 -4.852 11.016 1 67.06 130 GLU B O 1
ATOM 2639 N N . HIS B 1 131 ? 17.984 -7.008 10.789 1 70.31 131 HIS B N 1
ATOM 2640 C CA . HIS B 1 131 ? 16.781 -7.379 11.531 1 70.31 131 HIS B CA 1
ATOM 2641 C C . HIS B 1 131 ? 17.062 -7.43 13.023 1 70.31 131 HIS B C 1
ATOM 2643 O O . HIS B 1 131 ? 18.047 -8.008 13.461 1 70.31 131 HIS B O 1
ATOM 2649 N N . PRO B 1 132 ? 16.234 -6.773 13.727 1 71.88 132 PRO B N 1
ATOM 2650 C CA . PRO B 1 132 ? 16.484 -6.723 15.172 1 71.88 132 PRO B CA 1
ATOM 2651 C C . PRO B 1 132 ? 16.641 -8.109 15.789 1 71.88 132 PRO B C 1
ATOM 2653 O O . PRO B 1 132 ? 17.5 -8.312 16.656 1 71.88 132 PRO B O 1
ATOM 2656 N N . LYS B 1 133 ? 15.859 -9.047 15.383 1 78.62 133 LYS B N 1
ATOM 2657 C CA . LYS B 1 133 ? 15.914 -10.391 15.953 1 78.62 133 LYS B CA 1
ATOM 2658 C C . LYS B 1 133 ? 17.188 -11.117 15.531 1 78.62 133 LYS B C 1
ATOM 2660 O O . LYS B 1 133 ? 17.641 -12.039 16.203 1 78.62 133 LYS B O 1
ATOM 2665 N N . TYR B 1 134 ? 17.672 -10.75 14.453 1 79.69 134 TYR B N 1
ATOM 2666 C CA . TYR B 1 134 ? 18.984 -11.281 14.055 1 79.69 134 TYR B CA 1
ATOM 2667 C C . TYR B 1 134 ? 20.094 -10.664 14.891 1 79.69 134 TYR B C 1
ATOM 2669 O O . TYR B 1 134 ? 20.984 -11.383 15.367 1 79.69 134 TYR B O 1
ATOM 2677 N N . ARG B 1 135 ? 19.938 -9.461 15.156 1 80.38 135 ARG B N 1
ATOM 2678 C CA . ARG B 1 135 ? 20.938 -8.75 15.93 1 80.38 135 ARG B CA 1
ATOM 2679 C C . ARG B 1 135 ? 20.953 -9.211 17.391 1 80.38 135 ARG B C 1
ATOM 2681 O O . ARG B 1 135 ? 22.016 -9.32 18 1 80.38 135 ARG B O 1
ATOM 2688 N N . SER B 1 136 ? 19.828 -9.445 17.906 1 83.75 136 SER B N 1
ATOM 2689 C CA . SER B 1 136 ? 19.719 -9.891 19.297 1 83.75 136 SER B CA 1
ATOM 2690 C C . SER B 1 136 ? 20.125 -11.352 19.438 1 83.75 136 SER B C 1
ATOM 2692 O O . SER B 1 136 ? 20.297 -11.844 20.562 1 83.75 136 SER B O 1
ATOM 2694 N N . GLY B 1 137 ? 20.203 -12.023 18.266 1 84.31 137 GLY B N 1
ATOM 2695 C CA . GLY B 1 137 ? 20.578 -13.43 18.297 1 84.31 137 GLY B CA 1
ATOM 2696 C C . GLY B 1 137 ? 19.375 -14.359 18.375 1 84.31 137 GLY B C 1
ATOM 2697 O O . GLY B 1 137 ? 19.531 -15.586 18.375 1 84.31 137 GLY B O 1
ATOM 2698 N N . GLU B 1 138 ? 18.172 -13.734 18.469 1 90.06 138 GLU B N 1
ATOM 2699 C CA . GLU B 1 138 ? 16.969 -14.555 18.547 1 90.06 138 GLU B CA 1
ATOM 2700 C C . GLU B 1 138 ? 16.766 -15.352 17.25 1 90.06 138 GLU B C 1
ATOM 2702 O O . GLU B 1 138 ? 16.312 -16.5 17.297 1 90.06 138 GLU B O 1
ATOM 2707 N N . TRP B 1 139 ? 17.109 -14.781 16.172 1 89.25 139 TRP B N 1
ATOM 2708 C CA . TRP B 1 139 ? 16.969 -15.438 14.875 1 89.25 139 TRP B CA 1
ATOM 2709 C C . TRP B 1 139 ? 18.328 -15.68 14.242 1 89.25 139 TRP B C 1
ATOM 2711 O O . TRP B 1 139 ? 19.25 -14.859 14.375 1 89.25 139 TRP B O 1
ATOM 2721 N N . THR B 1 140 ? 18.359 -16.812 13.57 1 88.38 140 THR B N 1
ATOM 2722 C CA . THR B 1 140 ? 19.5 -17.031 12.68 1 88.38 140 THR B CA 1
ATOM 2723 C C . THR B 1 140 ? 19.328 -16.266 11.375 1 88.38 140 THR B C 1
ATOM 2725 O O . THR B 1 140 ? 18.266 -15.688 11.125 1 88.38 140 THR B O 1
ATOM 2728 N N . GLU B 1 141 ? 20.359 -16.219 10.68 1 86.19 141 GLU B N 1
ATOM 2729 C CA . GLU B 1 141 ? 20.297 -15.602 9.359 1 86.19 141 GLU B CA 1
ATOM 2730 C C . GLU B 1 141 ? 19.219 -16.25 8.5 1 86.19 141 GLU B C 1
ATOM 2732 O O . GLU B 1 141 ? 18.422 -15.562 7.859 1 86.19 141 GLU B O 1
ATOM 2737 N N . GLU B 1 142 ? 19.219 -17.578 8.531 1 88.44 142 GLU B N 1
ATOM 2738 C CA . GLU B 1 142 ? 18.266 -18.328 7.727 1 88.44 142 GLU B CA 1
ATOM 2739 C C . GLU B 1 142 ? 16.828 -18.031 8.148 1 88.44 142 GLU B C 1
ATOM 2741 O O . GLU B 1 142 ? 15.953 -17.891 7.297 1 88.44 142 GLU B O 1
ATOM 2746 N N . GLU B 1 143 ? 16.625 -17.953 9.383 1 89.69 143 GLU B N 1
ATOM 2747 C CA . GLU B 1 143 ? 15.297 -17.656 9.898 1 89.69 143 GLU B CA 1
ATOM 2748 C C . GLU B 1 143 ? 14.844 -16.25 9.477 1 89.69 143 GLU B C 1
ATOM 2750 O O . GLU B 1 143 ? 13.672 -16.047 9.148 1 89.69 143 GLU B O 1
ATOM 2755 N N . THR B 1 144 ? 15.727 -15.367 9.492 1 87.69 144 THR B N 1
ATOM 2756 C CA . THR B 1 144 ? 15.438 -13.992 9.086 1 87.69 144 THR B CA 1
ATOM 2757 C C . THR B 1 144 ? 15.062 -13.938 7.605 1 87.69 144 THR B C 1
ATOM 2759 O O . THR B 1 144 ? 14.07 -13.305 7.234 1 87.69 144 THR B O 1
ATOM 2762 N N . LEU B 1 145 ? 15.859 -14.602 6.879 1 89.94 145 LEU B N 1
ATOM 2763 C CA . LEU B 1 145 ? 15.617 -14.617 5.441 1 89.94 145 LEU B CA 1
ATOM 2764 C C . LEU B 1 145 ? 14.305 -15.328 5.125 1 89.94 145 LEU B C 1
ATOM 2766 O O . LEU B 1 145 ? 13.57 -14.922 4.223 1 89.94 145 LEU B O 1
ATOM 2770 N N . ARG B 1 146 ? 14.016 -16.344 5.855 1 91.06 146 ARG B N 1
ATOM 2771 C CA . ARG B 1 146 ? 12.75 -17.062 5.684 1 91.06 146 ARG B CA 1
ATOM 2772 C C . ARG B 1 146 ? 11.57 -16.156 6.02 1 91.06 146 ARG B C 1
ATOM 2774 O O . ARG B 1 146 ? 10.539 -16.203 5.336 1 91.06 146 ARG B O 1
ATOM 2781 N N . ASN B 1 147 ? 11.758 -15.461 7.031 1 88.44 147 ASN B N 1
ATOM 2782 C CA . ASN B 1 147 ? 10.711 -14.516 7.395 1 88.44 147 ASN B CA 1
ATOM 2783 C C . ASN B 1 147 ? 10.453 -13.508 6.281 1 88.44 147 ASN B C 1
ATOM 2785 O O . ASN B 1 147 ? 9.297 -13.195 5.977 1 88.44 147 ASN B O 1
ATOM 2789 N N . PHE B 1 148 ? 11.508 -13.039 5.754 1 87.69 148 PHE B N 1
ATOM 2790 C CA . PHE B 1 148 ? 11.391 -12.125 4.617 1 87.69 148 PHE B CA 1
ATOM 2791 C C . PHE B 1 148 ? 10.672 -12.805 3.457 1 87.69 148 PHE B C 1
ATOM 2793 O O . PHE B 1 148 ? 9.758 -12.219 2.867 1 87.69 148 PHE B O 1
ATOM 2800 N N . LEU B 1 149 ? 11.039 -13.977 3.188 1 92.38 149 LEU B N 1
ATOM 2801 C CA . LEU B 1 149 ? 10.453 -14.75 2.096 1 92.38 149 LEU B CA 1
ATOM 2802 C C . LEU B 1 149 ? 8.961 -14.977 2.326 1 92.38 149 LEU B C 1
ATOM 2804 O O . LEU B 1 149 ? 8.164 -14.898 1.386 1 92.38 149 LEU B O 1
ATOM 2808 N N . ASP B 1 150 ? 8.641 -15.219 3.465 1 90.38 150 ASP B N 1
ATOM 2809 C CA . ASP B 1 150 ? 7.246 -15.453 3.818 1 90.38 150 ASP B CA 1
ATOM 2810 C C . ASP B 1 150 ? 6.391 -14.219 3.52 1 90.38 150 ASP B C 1
ATOM 2812 O O . ASP B 1 150 ? 5.219 -14.344 3.156 1 90.38 150 ASP B O 1
ATOM 2816 N N . GLY B 1 151 ? 6.977 -13.086 3.66 1 88.75 151 GLY B N 1
ATOM 2817 C CA . GLY B 1 151 ? 6.277 -11.844 3.369 1 88.75 151 GLY B CA 1
ATOM 2818 C C . GLY B 1 151 ? 5.961 -11.672 1.896 1 88.75 151 GLY B C 1
ATOM 2819 O O . GLY B 1 151 ? 4.984 -11.008 1.539 1 88.75 151 GLY B O 1
ATOM 2820 N N . LEU B 1 152 ? 6.781 -12.227 1.075 1 91.31 152 LEU B N 1
ATOM 2821 C CA . LEU B 1 152 ? 6.629 -12.125 -0.372 1 91.31 152 LEU B CA 1
ATOM 2822 C C . LEU B 1 152 ? 5.727 -13.234 -0.902 1 91.31 152 LEU B C 1
ATOM 2824 O O . LEU B 1 152 ? 5.246 -13.164 -2.037 1 91.31 152 LEU B O 1
ATOM 2828 N N . ASP B 1 153 ? 5.562 -14.234 -0.106 1 89.62 153 ASP B N 1
ATOM 2829 C CA . ASP B 1 153 ? 4.824 -15.43 -0.497 1 89.62 153 ASP B CA 1
ATOM 2830 C C . ASP B 1 153 ? 3.318 -15.219 -0.356 1 89.62 153 ASP B C 1
ATOM 2832 O O . ASP B 1 153 ? 2.875 -14.164 0.108 1 89.62 153 ASP B O 1
ATOM 2836 N N . THR B 1 154 ? 2.602 -16.219 -0.882 1 82.56 154 THR B N 1
ATOM 2837 C CA . THR B 1 154 ? 1.153 -16.172 -0.718 1 82.56 154 THR B CA 1
ATOM 2838 C C . THR B 1 154 ? 0.774 -16.234 0.759 1 82.56 154 THR B C 1
ATOM 2840 O O . THR B 1 154 ? 1.165 -17.156 1.475 1 82.56 154 THR B O 1
ATOM 2843 N N . PRO B 1 155 ? 0.103 -15.188 1.146 1 74.88 155 PRO B N 1
ATOM 2844 C CA . PRO B 1 155 ? -0.282 -15.18 2.561 1 74.88 155 PRO B CA 1
ATOM 2845 C C . PRO B 1 155 ? -1.058 -16.422 2.967 1 74.88 155 PRO B C 1
ATOM 2847 O O . PRO B 1 155 ? -2.012 -16.812 2.287 1 74.88 155 PRO B O 1
ATOM 2850 N N . GLY B 1 156 ? -0.624 -17.031 4.027 1 73.81 156 GLY B N 1
ATOM 2851 C CA . GLY B 1 156 ? -1.292 -18.203 4.562 1 73.81 156 GLY B CA 1
ATOM 2852 C C . GLY B 1 156 ? -0.857 -19.5 3.893 1 73.81 156 GLY B C 1
ATOM 2853 O O . GLY B 1 156 ? -1.277 -20.578 4.297 1 73.81 156 GLY B O 1
ATOM 2854 N N . CYS B 1 157 ? -0.125 -19.469 2.807 1 79.88 157 CYS B N 1
ATOM 2855 C CA . CYS B 1 157 ? 0.329 -20.656 2.111 1 79.88 157 CYS B CA 1
ATOM 2856 C C . CYS B 1 157 ? 1.8 -20.547 1.729 1 79.88 157 CYS B C 1
ATOM 2858 O O . CYS B 1 157 ? 2.166 -20.781 0.577 1 79.88 157 CYS B O 1
ATOM 2860 N N . CYS B 1 158 ? 2.5 -20.25 2.736 1 85.25 158 CYS B N 1
ATOM 2861 C CA . CYS B 1 158 ? 3.92 -20.078 2.461 1 85.25 158 CYS B CA 1
ATOM 2862 C C . CYS B 1 158 ? 4.617 -21.422 2.299 1 85.25 158 CYS B C 1
ATOM 2864 O O . CYS B 1 158 ? 4.367 -22.359 3.072 1 85.25 158 CYS B O 1
ATOM 2866 N N . ASP B 1 159 ? 5.445 -21.594 1.275 1 89.94 159 ASP B N 1
ATOM 2867 C CA . ASP B 1 159 ? 6.156 -22.844 1.053 1 89.94 159 ASP B CA 1
ATOM 2868 C C . ASP B 1 159 ? 7.66 -22.625 0.963 1 89.94 159 ASP B C 1
ATOM 2870 O O . ASP B 1 159 ? 8.398 -23.5 0.511 1 89.94 159 ASP B O 1
ATOM 2874 N N . GLY B 1 160 ? 8.102 -21.422 1.252 1 90.88 160 GLY B N 1
ATOM 2875 C CA . GLY B 1 160 ? 9.523 -21.109 1.289 1 90.88 160 GLY B CA 1
ATOM 2876 C C . GLY B 1 160 ? 10.094 -20.766 -0.072 1 90.88 160 GLY B C 1
ATOM 2877 O O . GLY B 1 160 ? 11.305 -20.625 -0.221 1 90.88 160 GLY B O 1
ATOM 2878 N N . LYS B 1 161 ? 9.227 -20.672 -0.969 1 94.56 161 LYS B N 1
ATOM 2879 C CA . LYS B 1 161 ? 9.594 -20.25 -2.32 1 94.56 161 LYS B CA 1
ATOM 2880 C C . LYS B 1 161 ? 8.672 -19.156 -2.83 1 94.56 161 LYS B C 1
ATOM 2882 O O . LYS B 1 161 ? 7.477 -19.156 -2.521 1 94.56 161 LYS B O 1
ATOM 2887 N N . VAL B 1 162 ? 9.258 -18.25 -3.498 1 95.75 162 VAL B N 1
ATOM 2888 C CA . VAL B 1 162 ? 8.469 -17.172 -4.082 1 95.75 162 VAL B CA 1
ATOM 2889 C C . VAL B 1 162 ? 8.562 -17.219 -5.605 1 95.75 162 VAL B C 1
ATOM 2891 O O . VAL B 1 162 ? 9.648 -17.078 -6.172 1 95.75 162 VAL B O 1
ATOM 2894 N N . THR B 1 163 ? 7.414 -17.469 -6.191 1 94.94 163 THR B N 1
ATOM 2895 C CA . THR B 1 163 ? 7.352 -17.469 -7.648 1 94.94 163 THR B CA 1
ATOM 2896 C C . THR B 1 163 ? 7.285 -16.047 -8.188 1 94.94 163 THR B C 1
ATOM 2898 O O . THR B 1 163 ? 7.055 -15.094 -7.434 1 94.94 163 THR B O 1
ATOM 2901 N N . GLU B 1 164 ? 7.5 -15.977 -9.484 1 95.81 164 GLU B N 1
ATOM 2902 C CA . GLU B 1 164 ? 7.387 -14.664 -10.125 1 95.81 164 GLU B CA 1
ATOM 2903 C C . GLU B 1 164 ? 6 -14.062 -9.898 1 95.81 164 GLU B C 1
ATOM 2905 O O . GLU B 1 164 ? 5.875 -12.875 -9.602 1 95.81 164 GLU B O 1
ATOM 2910 N N . GLU B 1 165 ? 5.02 -14.883 -10.023 1 92.69 165 GLU B N 1
ATOM 2911 C CA . GLU B 1 165 ? 3.648 -14.414 -9.844 1 92.69 165 GLU B CA 1
ATOM 2912 C C . GLU B 1 165 ? 3.414 -13.922 -8.422 1 92.69 165 GLU B C 1
ATOM 2914 O O . GLU B 1 165 ? 2.754 -12.898 -8.219 1 92.69 165 GLU B O 1
ATOM 2919 N N . GLU B 1 166 ? 3.914 -14.633 -7.484 1 92.25 166 GLU B N 1
ATOM 2920 C CA . GLU B 1 166 ? 3.781 -14.211 -6.094 1 92.25 166 GLU B CA 1
ATOM 2921 C C . GLU B 1 166 ? 4.492 -12.883 -5.848 1 92.25 166 GLU B C 1
ATOM 2923 O O . GLU B 1 166 ? 3.988 -12.023 -5.121 1 92.25 166 GLU B O 1
ATOM 2928 N N . PHE B 1 167 ? 5.645 -12.773 -6.457 1 95.38 167 PHE B N 1
ATOM 2929 C CA . PHE B 1 167 ? 6.41 -11.539 -6.344 1 95.38 167 PHE B CA 1
ATOM 2930 C C . PHE B 1 167 ? 5.648 -10.375 -6.961 1 95.38 167 PHE B C 1
ATOM 2932 O O . PHE B 1 167 ? 5.582 -9.297 -6.371 1 95.38 167 PHE B O 1
ATOM 2939 N N . ILE B 1 168 ? 5.051 -10.602 -8.078 1 94.31 168 ILE B N 1
ATOM 2940 C CA . ILE B 1 168 ? 4.25 -9.586 -8.758 1 94.31 168 ILE B CA 1
ATOM 2941 C C . ILE B 1 168 ? 3.041 -9.219 -7.898 1 94.31 168 ILE B C 1
ATOM 2943 O O . ILE B 1 168 ? 2.725 -8.039 -7.734 1 94.31 168 ILE B O 1
ATOM 2947 N N . ASN B 1 169 ? 2.41 -10.219 -7.344 1 89.94 169 ASN B N 1
ATOM 2948 C CA . ASN B 1 169 ? 1.268 -9.961 -6.473 1 89.94 169 ASN B CA 1
ATOM 2949 C C . ASN B 1 169 ? 1.648 -9.062 -5.297 1 89.94 169 ASN B C 1
ATOM 2951 O O . ASN B 1 169 ? 0.925 -8.125 -4.973 1 89.94 169 ASN B O 1
ATOM 2955 N N . TYR B 1 170 ? 2.732 -9.391 -4.695 1 90.94 170 TYR B N 1
ATOM 2956 C CA . TYR B 1 170 ? 3.207 -8.609 -3.561 1 90.94 170 TYR B CA 1
ATOM 2957 C C . TYR B 1 170 ? 3.389 -7.145 -3.943 1 90.94 170 TYR B C 1
ATOM 2959 O O . TYR B 1 170 ? 2.861 -6.25 -3.275 1 90.94 170 TYR B O 1
ATOM 2967 N N . TYR B 1 171 ? 4 -6.875 -5.039 1 93.94 171 TYR B N 1
ATOM 2968 C CA . TYR B 1 171 ? 4.344 -5.504 -5.398 1 93.94 171 TYR B CA 1
ATOM 2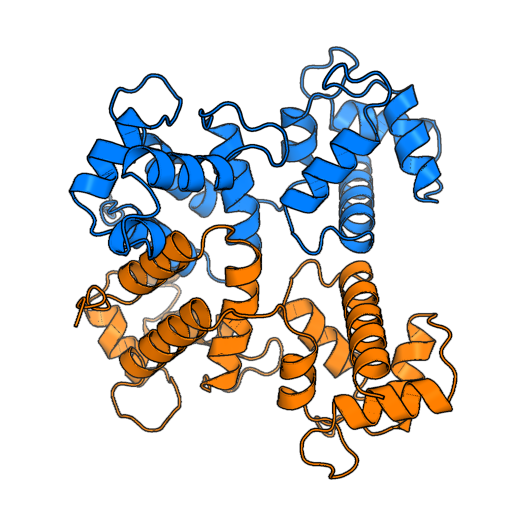969 C C . TYR B 1 171 ? 3.168 -4.809 -6.074 1 93.94 171 TYR B C 1
ATOM 2971 O O . TYR B 1 171 ? 3.152 -3.58 -6.199 1 93.94 171 TYR B O 1
ATOM 2979 N N . ALA B 1 172 ? 2.215 -5.605 -6.578 1 90.12 172 ALA B N 1
ATOM 2980 C CA . ALA B 1 172 ? 0.973 -4.965 -7.004 1 90.12 172 ALA B CA 1
ATOM 2981 C C . ALA B 1 172 ? 0.313 -4.227 -5.844 1 90.12 172 ALA B C 1
ATOM 2983 O O . ALA B 1 172 ? -0.264 -3.152 -6.027 1 90.12 172 ALA B O 1
ATOM 2984 N N . GLY B 1 173 ? 0.437 -4.82 -4.691 1 87.19 173 GLY B N 1
ATOM 2985 C CA . GLY B 1 173 ? -0.066 -4.172 -3.49 1 87.19 173 GLY B CA 1
ATOM 2986 C C . GLY B 1 173 ? 0.717 -2.93 -3.109 1 87.19 173 GLY B C 1
ATOM 2987 O O . GLY B 1 173 ? 0.131 -1.884 -2.824 1 87.19 173 GLY B O 1
ATOM 2988 N N . VAL B 1 174 ? 2.008 -3.057 -3.107 1 90.75 174 VAL B N 1
ATOM 2989 C CA . VAL B 1 174 ? 2.859 -1.922 -2.766 1 90.75 174 VAL B CA 1
ATOM 2990 C C . VAL B 1 174 ? 2.662 -0.802 -3.785 1 90.75 174 VAL B C 1
ATOM 2992 O O . VAL B 1 174 ? 2.461 0.356 -3.414 1 90.75 174 VAL B O 1
ATOM 2995 N N . SER B 1 175 ? 2.656 -1.224 -5.047 1 91.38 175 SER B N 1
ATOM 2996 C CA . SER B 1 175 ? 2.555 -0.293 -6.168 1 91.38 175 SER B CA 1
ATOM 2997 C C . SER B 1 175 ? 1.277 0.536 -6.086 1 91.38 175 SER B C 1
ATOM 2999 O O . SER B 1 175 ? 1.272 1.716 -6.445 1 91.38 175 SER B O 1
ATOM 3001 N N . ALA B 1 176 ? 0.255 -0.024 -5.609 1 85.62 176 ALA B N 1
ATOM 3002 C CA . ALA B 1 176 ? -1.05 0.63 -5.562 1 85.62 176 ALA B CA 1
ATOM 3003 C C . ALA B 1 176 ? -1.029 1.826 -4.617 1 85.62 176 ALA B C 1
ATOM 3005 O O . ALA B 1 176 ? -1.889 2.707 -4.699 1 85.62 176 ALA B O 1
ATOM 3006 N N . THR B 1 177 ? -0.044 1.866 -3.725 1 85.94 177 THR B N 1
ATOM 3007 C CA . THR B 1 177 ? 0.033 2.939 -2.74 1 85.94 177 THR B CA 1
ATOM 3008 C C . THR B 1 177 ? 1.028 4.008 -3.182 1 85.94 177 THR B C 1
ATOM 3010 O O . THR B 1 177 ? 1.192 5.027 -2.508 1 85.94 177 THR B O 1
ATOM 3013 N N . VAL B 1 178 ? 1.702 3.76 -4.277 1 89.5 178 VAL B N 1
ATOM 3014 C CA . VAL B 1 178 ? 2.711 4.672 -4.805 1 89.5 178 VAL B CA 1
ATOM 3015 C C . VAL B 1 178 ? 2.164 5.391 -6.035 1 89.5 178 VAL B C 1
ATOM 3017 O O . VAL B 1 178 ? 1.906 4.766 -7.066 1 89.5 178 VAL B O 1
ATOM 3020 N N . GLU B 1 179 ? 2.043 6.645 -6.012 1 83.44 179 GLU B N 1
ATOM 3021 C CA . GLU B 1 179 ? 1.323 7.395 -7.035 1 83.44 179 GLU B CA 1
ATOM 3022 C C . GLU B 1 179 ? 2.172 7.57 -8.289 1 83.44 179 GLU B C 1
ATOM 3024 O O . GLU B 1 179 ? 1.673 7.438 -9.406 1 83.44 179 GLU B O 1
ATOM 3029 N N . ASP B 1 180 ? 3.385 7.855 -8.07 1 86.69 180 ASP B N 1
ATOM 3030 C CA . ASP B 1 180 ? 4.258 8.188 -9.195 1 86.69 180 ASP B CA 1
ATOM 3031 C C . ASP B 1 180 ? 5.039 6.961 -9.664 1 86.69 180 ASP B C 1
ATOM 3033 O O . ASP B 1 180 ? 5.801 6.371 -8.891 1 86.69 180 ASP B O 1
ATOM 3037 N N . SER B 1 181 ? 4.898 6.641 -10.984 1 89.12 181 SER B N 1
ATOM 3038 C CA . SER B 1 181 ? 5.543 5.453 -11.523 1 89.12 181 SER B CA 1
ATOM 3039 C C . SER B 1 181 ? 7.062 5.598 -11.531 1 89.12 181 SER B C 1
ATOM 3041 O O . SER B 1 181 ? 7.785 4.621 -11.344 1 89.12 181 SER B O 1
ATOM 3043 N N . SER B 1 182 ? 7.555 6.77 -11.773 1 87.5 182 SER B N 1
ATOM 3044 C CA . SER B 1 182 ? 9 6.988 -11.773 1 87.5 182 SER B CA 1
ATOM 3045 C C . SER B 1 182 ? 9.586 6.801 -10.383 1 87.5 182 SER B C 1
ATOM 3047 O O . SER B 1 182 ? 10.695 6.281 -10.234 1 87.5 182 SER B O 1
ATOM 3049 N N . TYR B 1 183 ? 8.805 7.273 -9.484 1 89.06 183 TYR B N 1
ATOM 3050 C CA . TYR B 1 183 ? 9.258 7.062 -8.117 1 89.06 183 TYR B CA 1
ATOM 3051 C C . TYR B 1 183 ? 9.227 5.582 -7.754 1 89.06 183 TYR B C 1
ATOM 3053 O O . TYR B 1 183 ? 10.125 5.09 -7.066 1 89.06 183 TYR B O 1
ATOM 3061 N N . PHE B 1 184 ? 8.172 4.922 -8.133 1 93.06 184 PHE B N 1
ATOM 3062 C CA . PHE B 1 184 ? 8.117 3.49 -7.871 1 93.06 184 PHE B CA 1
ATOM 3063 C C . PHE B 1 184 ? 9.32 2.777 -8.484 1 93.06 184 PHE B C 1
ATOM 3065 O O . PHE B 1 184 ? 9.906 1.896 -7.855 1 93.06 184 PHE B O 1
ATOM 3072 N N . ASP B 1 185 ? 9.602 3.141 -9.68 1 92.5 185 ASP B N 1
ATOM 3073 C CA . ASP B 1 185 ? 10.766 2.576 -10.352 1 92.5 185 ASP B CA 1
ATOM 3074 C C . ASP B 1 185 ? 12.039 2.85 -9.562 1 92.5 185 ASP B C 1
ATOM 3076 O O . ASP B 1 185 ? 12.844 1.941 -9.328 1 92.5 185 ASP B O 1
ATOM 3080 N N . LEU B 1 186 ? 12.234 4.074 -9.148 1 89.62 186 LEU B N 1
ATOM 3081 C CA . LEU B 1 186 ? 13.383 4.449 -8.336 1 89.62 186 LEU B CA 1
ATOM 3082 C C . LEU B 1 186 ? 13.453 3.609 -7.066 1 89.62 186 LEU B C 1
ATOM 3084 O O . LEU B 1 186 ? 14.516 3.104 -6.711 1 89.62 186 LEU B O 1
ATOM 3088 N N . MET B 1 187 ? 12.344 3.488 -6.406 1 93.25 187 MET B N 1
ATOM 3089 C CA . MET B 1 187 ? 12.25 2.729 -5.164 1 93.25 187 MET B CA 1
ATOM 3090 C C . MET B 1 187 ? 12.695 1.285 -5.375 1 93.25 187 MET B C 1
ATOM 3092 O O . MET B 1 187 ? 13.523 0.77 -4.621 1 93.25 187 MET B O 1
ATOM 3096 N N . MET B 1 188 ? 12.219 0.659 -6.434 1 95.12 188 MET B N 1
ATOM 3097 C CA . MET B 1 188 ? 12.555 -0.728 -6.742 1 95.12 188 MET B CA 1
ATOM 3098 C C . MET B 1 188 ? 14.031 -0.866 -7.09 1 95.12 188 MET B C 1
ATOM 3100 O O . MET B 1 188 ? 14.719 -1.746 -6.566 1 95.12 188 MET B O 1
ATOM 3104 N N . ARG B 1 189 ? 14.445 0.002 -7.93 1 92.69 189 ARG B N 1
ATOM 3105 C CA . ARG B 1 189 ? 15.828 -0.074 -8.375 1 92.69 189 ARG B CA 1
ATOM 3106 C C . ARG B 1 189 ? 16.797 0.15 -7.215 1 92.69 189 ARG B C 1
ATOM 3108 O O . ARG B 1 189 ? 17.812 -0.53 -7.105 1 92.69 189 ARG B O 1
ATOM 3115 N N . SER B 1 190 ? 16.469 1.112 -6.391 1 90.75 190 SER B N 1
ATOM 3116 C CA . SER B 1 190 ? 17.312 1.384 -5.227 1 90.75 190 SER B CA 1
ATOM 3117 C C . SER B 1 190 ? 17.312 0.205 -4.262 1 90.75 190 SER B C 1
ATOM 3119 O O . SER B 1 190 ? 18.359 -0.185 -3.748 1 90.75 190 SER B O 1
ATOM 3121 N N . THR B 1 191 ? 16.203 -0.362 -4.004 1 91.88 191 THR B N 1
ATOM 3122 C CA . THR B 1 191 ? 16.047 -1.441 -3.033 1 91.88 191 THR B CA 1
ATOM 3123 C C . THR B 1 191 ? 16.781 -2.695 -3.506 1 91.88 191 THR B C 1
ATOM 3125 O O . THR B 1 191 ? 17.453 -3.361 -2.717 1 91.88 191 THR B O 1
ATOM 3128 N N . TYR B 1 192 ? 16.656 -2.996 -4.781 1 92.69 192 TYR B N 1
ATOM 3129 C CA . TYR B 1 192 ? 17.188 -4.254 -5.289 1 92.69 192 TYR B CA 1
ATOM 3130 C C . TYR B 1 192 ? 18.484 -4.027 -6.039 1 92.69 192 TYR B C 1
ATOM 3132 O O . TYR B 1 192 ? 18.984 -4.93 -6.723 1 92.69 192 TYR B O 1
ATOM 3140 N N . LYS B 1 193 ? 18.984 -2.807 -5.988 1 89.81 193 LYS B N 1
ATOM 3141 C CA . LYS B 1 193 ? 20.266 -2.459 -6.57 1 89.81 193 LYS B CA 1
ATOM 3142 C C . LYS B 1 193 ? 20.297 -2.76 -8.07 1 89.81 193 LYS B C 1
ATOM 3144 O O . LYS B 1 193 ? 21.25 -3.371 -8.57 1 89.81 193 LYS B O 1
ATOM 3149 N N . LEU B 1 194 ? 19.266 -2.373 -8.711 1 91.56 194 LEU B N 1
ATOM 3150 C CA . LEU B 1 194 ? 19.172 -2.498 -10.164 1 91.56 194 LEU B CA 1
ATOM 3151 C C . LEU B 1 194 ? 19.859 -1.32 -10.844 1 91.56 194 LEU B C 1
ATOM 3153 O O . LEU B 1 194 ? 19.875 -0.208 -10.312 1 91.56 194 LEU B O 1
ATOM 3157 N N . PRO B 1 195 ? 20.391 -1.618 -11.969 1 86.56 195 PRO B N 1
ATOM 3158 C CA . PRO B 1 195 ? 20.984 -0.5 -12.711 1 86.56 195 PRO B CA 1
ATOM 3159 C C . PRO B 1 195 ? 19.953 0.516 -13.172 1 86.56 195 PRO B C 1
ATOM 3161 O O . PRO B 1 195 ? 18.781 0.169 -13.352 1 86.56 195 PRO B O 1
ATOM 3164 N N . ALA B 1 196 ? 20.438 1.747 -13.312 1 76.88 196 ALA B N 1
ATOM 3165 C CA . ALA B 1 196 ? 19.562 2.787 -13.844 1 76.88 196 ALA B CA 1
ATOM 3166 C C . ALA B 1 196 ? 19.141 2.465 -15.273 1 76.88 196 ALA B C 1
ATOM 3168 O O . ALA B 1 196 ? 19.875 1.801 -16.016 1 76.88 196 ALA B O 1
ATOM 3169 N N . LYS B 1 197 ? 17.844 2.617 -15.586 1 67.56 197 LYS B N 1
ATOM 3170 C CA . LYS B 1 197 ? 17.391 2.314 -16.938 1 67.56 197 LYS B CA 1
ATOM 3171 C C . LYS B 1 197 ? 18.188 3.1 -17.984 1 67.56 197 LYS B C 1
ATOM 3173 O O . LYS B 1 197 ? 18.453 4.289 -17.797 1 67.56 197 LYS B O 1
ATOM 3178 N N . SER B 1 198 ? 19.125 2.365 -18.641 1 49.47 198 SER B N 1
ATOM 3179 C CA . SER B 1 198 ? 19.906 2.938 -19.734 1 49.47 198 SER B CA 1
ATOM 3180 C C . SER B 1 198 ? 18.984 3.475 -20.828 1 49.47 198 SER B C 1
ATOM 3182 O O . SER B 1 198 ? 17.938 2.895 -21.125 1 49.47 198 SER B O 1
ATOM 3184 N N . THR B 1 199 ? 18.719 4.719 -20.828 1 38.47 199 THR B N 1
ATOM 3185 C CA . THR B 1 199 ? 18.188 5.25 -22.078 1 38.47 199 THR B CA 1
ATOM 3186 C C . THR B 1 199 ? 18.859 4.57 -23.266 1 38.47 199 THR B C 1
ATOM 3188 O O . THR B 1 199 ? 20.062 4.723 -23.5 1 38.47 199 THR B O 1
ATOM 3191 N N . CYS B 1 200 ? 18.547 3.312 -23.625 1 26.02 200 CYS B N 1
ATOM 3192 C CA . CYS B 1 200 ? 19 3.014 -24.984 1 26.02 200 CYS B CA 1
ATOM 3193 C C . CYS B 1 200 ? 18.203 3.789 -26.016 1 26.02 200 CYS B C 1
ATOM 3195 O O . CYS B 1 200 ? 17 4.039 -25.812 1 26.02 200 CYS B O 1
#

Solvent-accessible surface area (backbone atoms only — not comparable to full-atom values): 21812 Å² total; per-residue (Å²): 109,68,66,60,30,50,53,46,43,50,47,52,38,49,54,49,22,25,74,53,16,72,44,45,50,53,28,54,46,54,51,52,55,69,28,24,80,84,68,74,68,38,31,41,68,66,33,49,50,51,42,43,46,74,70,68,51,86,72,53,70,70,56,46,49,43,39,49,54,65,36,17,76,83,65,77,72,40,29,38,61,68,37,48,45,68,65,51,46,58,83,62,54,70,71,57,44,50,49,52,52,50,46,49,55,66,43,20,69,84,68,78,69,42,36,36,59,74,29,47,48,62,58,41,72,75,34,88,72,71,40,67,47,45,71,73,58,77,32,51,72,65,55,49,48,46,51,53,47,44,56,37,19,51,72,95,62,62,78,70,52,27,39,63,66,33,46,48,48,44,46,22,34,36,47,62,50,46,79,44,65,48,55,48,45,46,37,50,26,40,51,63,68,46,76,75,82,70,84,123,109,65,65,57,30,51,52,47,42,50,48,52,38,47,54,47,20,27,72,53,18,69,45,44,50,51,28,53,45,54,51,53,55,70,30,25,80,82,68,74,68,39,32,42,67,65,33,50,50,51,39,42,45,72,69,68,52,88,71,53,72,69,57,47,50,44,38,49,53,64,35,18,74,84,65,76,72,42,31,38,60,67,36,48,44,67,66,52,46,57,82,62,54,71,72,54,45,50,51,53,50,50,46,50,55,67,43,20,68,83,68,77,68,41,38,36,60,74,30,46,49,63,59,42,70,77,34,88,72,72,38,66,47,46,72,74,59,78,30,51,72,67,53,50,46,45,54,52,46,45,58,38,18,50,69,97,60,62,78,71,51,27,39,64,65,34,45,48,48,43,46,22,33,36,48,60,49,46,78,45,65,51,55,47,44,49,37,51,27,40,52,65,67,47,76,74,82,69,84,123

Foldseek 3Di:
DVVLLLVVLVVVLVLLVVVPVVVALLSLLVLQCVLPPVRPQKHALVSQVVSCVVSVDDDDPVSSVSNQVQLVPVPPRIHHPLSSLVSNHADDDPLLLVLLLVLQCLLPVVPPQKHALVSVCVQCVVPPPDDPCCVVVVDPSSRVSQVVQQLLARPPDDDRIHGSSSSSSNVSRVVVVPDDSVVSSVVSCVVSVNDDPPPD/DVVLLLVVLVVVLVLLVVVPVVVALLSLLVLQCVLPPVPPQKHALVSQVVSCVVSVDDDDPVSSVSNQVQLVPVPPRIHHPLSSLVSNHADDDPLLLVLLLVLQCLLPVVPPQKHALVSVCVQCVVPPDDDPCCVVVVDPSSRVSQVVQQLLARPPDDDRIHGSSSSSSNVSRVVVVPDDSVVSSVVSCVVSVNDDPPPD